Protein AF-A0A662VMQ1-F1 (afdb_monomer)

pLDDT: mean 86.55, std 19.02, range [28.36, 98.94]

Structure (mmCIF, N/CA/C/O backbone):
data_AF-A0A662VMQ1-F1
#
_entry.id   AF-A0A662VMQ1-F1
#
loop_
_atom_site.group_PDB
_atom_site.id
_atom_site.type_symbol
_atom_site.label_atom_id
_atom_site.label_alt_id
_atom_site.label_comp_id
_atom_site.label_asym_id
_atom_site.label_entity_id
_atom_site.label_seq_id
_atom_site.pdbx_PDB_ins_code
_atom_site.Cartn_x
_atom_site.Cartn_y
_atom_site.Cartn_z
_atom_site.occupancy
_atom_site.B_iso_or_equiv
_atom_site.auth_seq_id
_atom_site.auth_comp_id
_atom_site.auth_asym_id
_atom_site.auth_atom_id
_atom_site.pdbx_PDB_model_num
ATOM 1 N N . MET A 1 1 ? -29.603 32.034 -63.350 1.00 40.47 1 MET A N 1
ATOM 2 C CA . MET A 1 1 ? -28.578 31.864 -62.297 1.00 40.47 1 MET A CA 1
ATOM 3 C C . MET A 1 1 ? -28.791 30.526 -61.612 1.00 40.47 1 MET A C 1
ATOM 5 O O . MET A 1 1 ? -29.759 30.387 -60.878 1.00 40.47 1 MET A O 1
ATOM 9 N N . ARG A 1 2 ? -27.947 29.528 -61.877 1.00 37.56 2 ARG A N 1
ATOM 10 C CA . ARG A 1 2 ? -27.866 28.309 -61.060 1.00 37.56 2 ARG A CA 1
ATOM 11 C C . ARG A 1 2 ? -26.386 28.054 -60.804 1.00 37.56 2 ARG A C 1
ATOM 13 O O . ARG A 1 2 ? -25.657 27.706 -61.725 1.00 37.56 2 ARG A O 1
ATOM 20 N N . ALA A 1 3 ? -25.959 28.378 -59.589 1.00 41.41 3 ALA A N 1
ATOM 21 C CA . ALA A 1 3 ? -24.608 28.166 -59.098 1.00 41.41 3 ALA A CA 1
ATOM 22 C C . ALA A 1 3 ? -24.417 26.670 -58.814 1.00 41.41 3 ALA A C 1
ATOM 24 O O . ALA A 1 3 ? -25.226 26.077 -58.102 1.00 41.41 3 ALA A O 1
ATOM 25 N N . PHE A 1 4 ? -23.377 26.067 -59.386 1.00 43.88 4 PHE A N 1
ATOM 26 C CA . PHE A 1 4 ? -22.908 24.741 -58.994 1.00 43.88 4 PHE A CA 1
ATOM 27 C C . PHE A 1 4 ? -21.898 24.914 -57.859 1.00 43.88 4 PHE A C 1
ATOM 29 O O . PHE A 1 4 ? -20.848 25.528 -58.036 1.00 43.88 4 PHE A O 1
ATOM 36 N N . LEU A 1 5 ? -22.262 24.407 -56.684 1.00 45.88 5 LEU A N 1
ATOM 37 C CA . LEU A 1 5 ? -21.427 24.353 -55.493 1.00 45.88 5 LEU A CA 1
ATOM 38 C C . LEU A 1 5 ? -20.510 23.123 -55.623 1.00 45.88 5 LEU A C 1
ATOM 40 O O . LEU A 1 5 ? -20.992 21.993 -55.596 1.00 45.88 5 LEU A O 1
ATOM 44 N N . PHE A 1 6 ? -19.204 23.329 -55.800 1.00 49.25 6 PHE A N 1
ATOM 45 C CA . PHE A 1 6 ? -18.213 22.258 -55.671 1.00 49.25 6 PHE A CA 1
ATOM 46 C C . PHE A 1 6 ? -17.982 21.996 -54.179 1.00 49.25 6 PHE A C 1
ATOM 48 O O . PHE A 1 6 ? -17.419 22.838 -53.483 1.00 49.25 6 PHE A O 1
ATOM 55 N N . SER A 1 7 ? -18.420 20.840 -53.683 1.00 48.66 7 SER A N 1
ATOM 56 C CA . SER A 1 7 ? -17.994 20.320 -52.382 1.00 48.66 7 SER A CA 1
ATOM 57 C C . SER A 1 7 ? -16.865 19.320 -52.623 1.00 48.66 7 SER A C 1
ATOM 59 O O . SER A 1 7 ? -17.073 18.260 -53.211 1.00 48.66 7 SER A O 1
ATOM 61 N N . LEU A 1 8 ? -15.650 19.706 -52.235 1.00 47.97 8 LEU A N 1
ATOM 62 C CA . LEU A 1 8 ? -14.469 18.850 -52.220 1.00 47.97 8 LEU A CA 1
ATOM 63 C C . LEU A 1 8 ? -14.529 17.995 -50.947 1.00 47.97 8 LEU A C 1
ATOM 65 O O . LEU A 1 8 ? -14.261 18.490 -49.855 1.00 47.97 8 LEU A O 1
ATOM 69 N N . ILE A 1 9 ? -14.906 16.725 -51.078 1.00 56.41 9 ILE A N 1
ATOM 70 C CA . ILE A 1 9 ? -14.806 15.749 -49.988 1.00 56.41 9 ILE A CA 1
ATOM 71 C C . ILE A 1 9 ? -13.344 15.292 -49.923 1.00 56.41 9 ILE A C 1
ATOM 73 O O . ILE A 1 9 ? -12.870 14.580 -50.806 1.00 56.41 9 ILE A O 1
ATOM 77 N N . VAL A 1 10 ? -12.622 15.729 -48.889 1.00 53.94 10 VAL A N 1
ATOM 78 C CA . VAL A 1 10 ? -11.290 15.214 -48.549 1.00 53.94 10 VAL A CA 1
ATOM 79 C C . VAL A 1 10 ? -11.484 13.883 -47.824 1.00 53.94 10 VAL A C 1
ATOM 81 O O . VAL A 1 10 ? -11.922 13.844 -46.677 1.00 53.94 10 VAL A O 1
ATOM 84 N N . LEU A 1 11 ? -11.201 12.784 -48.523 1.00 49.81 11 LEU A N 1
ATOM 85 C CA . LEU A 1 11 ? -11.193 11.436 -47.965 1.00 49.81 11 LEU A CA 1
ATOM 86 C C . LEU A 1 11 ? -9.889 11.242 -47.174 1.00 49.81 11 LEU A C 1
ATOM 88 O O . LEU A 1 11 ? -8.835 11.006 -47.762 1.00 49.81 11 LEU A O 1
ATOM 92 N N . VAL A 1 12 ? -9.949 11.370 -45.847 1.00 57.84 12 VAL A N 1
ATOM 93 C CA . VAL A 1 12 ? -8.833 11.016 -44.959 1.00 57.84 12 VAL A CA 1
ATOM 94 C C . VAL A 1 12 ? -8.786 9.491 -44.855 1.00 57.84 12 VAL A C 1
ATOM 96 O O . VAL A 1 12 ? -9.630 8.873 -44.209 1.00 57.84 12 VAL A O 1
ATOM 99 N N . LEU A 1 13 ? -7.826 8.876 -45.546 1.00 51.12 13 LEU A N 1
ATOM 100 C CA . LEU A 1 13 ? -7.503 7.457 -45.408 1.00 51.12 13 LEU A CA 1
ATOM 101 C C . LEU A 1 13 ? -6.873 7.232 -44.025 1.00 51.12 13 LEU A C 1
ATOM 103 O O . LEU A 1 13 ? -5.708 7.557 -43.817 1.00 51.12 13 LEU A O 1
ATOM 107 N N . LEU A 1 14 ? -7.644 6.685 -43.082 1.00 52.38 14 LEU A N 1
ATOM 108 C CA . LEU A 1 14 ? -7.126 6.134 -41.826 1.00 52.38 14 LEU A CA 1
ATOM 109 C C . LEU A 1 14 ? -6.382 4.833 -42.153 1.00 52.38 14 LEU A C 1
ATOM 111 O O . LEU A 1 14 ? -6.983 3.760 -42.208 1.00 52.38 14 LEU A O 1
ATOM 115 N N . LEU A 1 15 ? -5.085 4.935 -42.446 1.00 52.94 15 LEU A N 1
ATOM 116 C CA . LEU A 1 15 ? -4.218 3.760 -42.473 1.00 52.94 15 LEU A CA 1
ATOM 117 C C . LEU A 1 15 ? -4.120 3.203 -41.041 1.00 52.94 15 LEU A C 1
ATOM 119 O O . LEU A 1 15 ? -4.015 3.998 -40.104 1.00 52.94 15 LEU A O 1
ATOM 123 N N . PRO A 1 16 ? -4.174 1.875 -40.844 1.00 56.50 16 PRO A N 1
ATOM 124 C CA . PRO A 1 16 ? -3.944 1.294 -39.529 1.00 56.50 16 PRO A CA 1
ATOM 125 C C . PRO A 1 16 ? -2.535 1.672 -39.066 1.00 56.50 16 PRO A C 1
ATOM 127 O O . PRO A 1 16 ? -1.567 1.451 -39.793 1.00 56.50 16 PRO A O 1
ATOM 130 N N . VAL A 1 17 ? -2.431 2.264 -37.875 1.00 58.91 17 VAL A N 1
ATOM 131 C CA . VAL A 1 17 ? -1.143 2.485 -37.210 1.00 58.91 17 VAL A CA 1
ATOM 132 C C . VAL A 1 17 ? -0.581 1.103 -36.894 1.00 58.91 17 VAL A C 1
ATOM 134 O O . VAL A 1 17 ? -1.114 0.386 -36.049 1.00 58.91 17 VAL A O 1
ATOM 137 N N . THR A 1 18 ? 0.428 0.676 -37.647 1.00 65.00 18 THR A N 1
ATOM 138 C CA . THR A 1 18 ? 1.168 -0.549 -37.351 1.00 65.00 18 THR A CA 1
ATOM 139 C C . THR A 1 18 ? 2.270 -0.187 -36.370 1.00 65.00 18 THR A C 1
ATOM 141 O O . THR A 1 18 ? 3.237 0.454 -36.776 1.00 65.00 18 THR A O 1
ATOM 144 N N . HIS A 1 19 ? 2.114 -0.570 -35.106 1.00 78.69 19 HIS A N 1
ATOM 145 C CA . HIS A 1 19 ? 3.194 -0.475 -34.126 1.00 78.69 19 HIS A CA 1
ATOM 146 C C . HIS A 1 19 ? 4.304 -1.451 -34.519 1.00 78.69 19 HIS A C 1
ATOM 148 O O . HIS A 1 19 ? 4.033 -2.622 -34.806 1.00 78.69 19 HIS A O 1
ATOM 154 N N . ALA A 1 20 ? 5.530 -0.949 -34.603 1.00 85.62 20 ALA A N 1
ATOM 155 C CA . ALA A 1 20 ? 6.698 -1.742 -34.936 1.00 85.62 20 ALA A CA 1
ATOM 156 C C . ALA A 1 20 ? 7.252 -2.437 -33.688 1.00 85.62 20 ALA A C 1
ATOM 158 O O . ALA A 1 20 ? 7.169 -1.916 -32.576 1.00 85.62 20 ALA A O 1
ATOM 159 N N . GLU A 1 21 ? 7.835 -3.614 -33.894 1.00 94.38 21 GLU A N 1
ATOM 160 C CA . GLU A 1 21 ? 8.639 -4.306 -32.891 1.00 94.38 21 GLU A CA 1
ATOM 161 C C . GLU A 1 21 ? 10.121 -4.059 -33.198 1.00 94.38 21 GLU A C 1
ATOM 163 O O . GLU A 1 21 ? 10.553 -4.229 -34.341 1.00 94.38 21 GLU A O 1
ATOM 168 N N . VAL A 1 22 ? 10.881 -3.636 -32.189 1.00 95.31 22 VAL A N 1
ATOM 169 C CA . VAL A 1 22 ? 12.315 -3.334 -32.260 1.00 95.31 22 VAL A CA 1
ATOM 170 C C . VAL A 1 22 ? 13.058 -4.230 -31.276 1.00 95.31 22 VAL A C 1
ATOM 172 O O . VAL A 1 22 ? 12.747 -4.243 -30.087 1.00 95.31 22 VAL A O 1
ATOM 175 N N . THR A 1 23 ? 14.063 -4.968 -31.747 1.00 97.00 23 THR A N 1
ATOM 176 C CA . THR A 1 23 ? 14.818 -5.910 -30.906 1.00 97.00 23 THR A CA 1
ATOM 177 C C . THR A 1 23 ? 16.137 -5.321 -30.408 1.00 97.00 23 THR A C 1
ATOM 179 O O . THR A 1 23 ? 16.865 -4.663 -31.159 1.00 97.00 23 THR A O 1
ATOM 182 N N . VAL A 1 24 ? 16.491 -5.601 -29.148 1.00 96.62 24 VAL A N 1
ATOM 183 C CA . VAL A 1 24 ? 17.749 -5.152 -28.527 1.00 96.62 24 VAL A CA 1
ATOM 184 C C . VAL A 1 24 ? 18.460 -6.311 -27.831 1.00 96.62 24 VAL A C 1
ATOM 186 O O . VAL A 1 24 ? 17.925 -6.901 -26.895 1.00 96.62 24 VAL A O 1
ATOM 189 N N . CYS A 1 25 ? 19.683 -6.633 -28.263 1.00 94.00 25 CYS A N 1
ATOM 190 C CA . CYS A 1 25 ? 20.526 -7.658 -27.637 1.00 94.00 25 CYS A CA 1
ATOM 191 C C . CYS A 1 25 ? 21.989 -7.576 -28.106 1.00 94.00 25 CYS A C 1
ATOM 193 O O . CYS A 1 25 ? 22.322 -6.864 -29.052 1.00 94.00 25 CYS A O 1
ATOM 195 N N . GLU A 1 26 ? 22.885 -8.359 -27.487 1.00 83.06 26 GLU A N 1
ATOM 196 C CA . GLU A 1 26 ? 24.324 -8.338 -27.807 1.00 83.06 26 GLU A CA 1
ATOM 197 C C . GLU A 1 26 ? 24.656 -8.714 -29.264 1.00 83.06 26 GLU A C 1
ATOM 199 O O . GLU A 1 26 ? 25.663 -8.254 -29.811 1.00 83.06 26 GLU A O 1
ATOM 204 N N . LYS A 1 27 ? 23.877 -9.606 -29.896 1.00 83.88 27 LYS A N 1
ATOM 205 C CA . LYS A 1 27 ? 24.153 -10.113 -31.252 1.00 83.88 27 LYS A CA 1
ATOM 206 C C . LYS A 1 27 ? 22.871 -10.440 -32.009 1.00 83.88 27 LYS A C 1
ATOM 208 O O . LYS A 1 27 ? 22.083 -11.248 -31.540 1.00 83.88 27 LYS A O 1
ATOM 213 N N . ARG A 1 28 ? 22.793 -9.978 -33.265 1.00 84.56 28 ARG A N 1
ATOM 214 C CA . ARG A 1 28 ? 21.704 -10.265 -34.227 1.00 84.56 28 ARG A CA 1
ATOM 215 C C . ARG A 1 28 ? 20.343 -9.643 -33.869 1.00 84.56 28 ARG A C 1
ATOM 217 O O . ARG A 1 28 ? 19.333 -10.145 -34.347 1.00 84.56 28 ARG A O 1
ATOM 224 N N . CYS A 1 29 ? 20.348 -8.564 -33.094 1.00 91.69 29 CYS A N 1
ATOM 225 C CA . CYS A 1 29 ? 19.198 -7.685 -32.896 1.00 91.69 29 CYS A CA 1
ATOM 226 C C . CYS A 1 29 ? 19.363 -6.383 -33.691 1.00 91.69 29 CYS A C 1
ATOM 228 O O . CYS A 1 29 ? 20.457 -6.105 -34.195 1.00 91.69 29 CYS A O 1
ATOM 230 N N . ASP A 1 30 ? 18.286 -5.607 -33.799 1.00 93.69 30 ASP A N 1
ATOM 231 C CA . ASP A 1 30 ? 18.271 -4.324 -34.512 1.00 93.69 30 ASP A CA 1
ATOM 232 C C . ASP A 1 30 ? 19.201 -3.302 -33.847 1.00 93.69 30 ASP A C 1
ATOM 234 O O . ASP A 1 30 ? 19.909 -2.560 -34.532 1.00 93.69 30 ASP A O 1
ATOM 238 N N . PHE A 1 31 ? 19.251 -3.320 -32.511 1.00 97.00 31 PHE A N 1
ATOM 239 C CA . PHE A 1 31 ? 20.090 -2.441 -31.702 1.00 97.00 31 PHE A CA 1
ATOM 240 C C . PHE A 1 31 ? 20.912 -3.219 -30.667 1.00 97.00 31 PHE A C 1
ATOM 242 O O . PHE A 1 31 ? 20.540 -4.304 -30.216 1.00 97.00 31 PHE A O 1
ATOM 249 N N . SER A 1 32 ? 22.039 -2.629 -30.264 1.00 96.25 32 SER A N 1
ATOM 250 C CA . SER A 1 32 ? 22.877 -3.096 -29.149 1.00 96.25 32 SER A CA 1
ATOM 251 C C . SER A 1 32 ? 22.780 -2.210 -27.900 1.00 96.25 32 SER A C 1
ATOM 253 O O . SER A 1 32 ? 23.442 -2.500 -26.910 1.00 96.25 32 SER A O 1
ATOM 255 N N . SER A 1 33 ? 22.007 -1.122 -27.971 1.00 97.44 33 SER A N 1
ATOM 256 C CA . SER A 1 33 ? 21.742 -0.142 -26.910 1.00 97.44 33 SER A CA 1
ATOM 257 C C . SER A 1 33 ? 20.230 -0.002 -26.778 1.00 97.44 33 SER A C 1
ATOM 259 O O . SER A 1 33 ? 19.540 0.114 -27.798 1.00 97.44 33 SER A O 1
ATOM 261 N N . ILE A 1 34 ? 19.703 -0.042 -25.552 1.00 98.31 34 ILE A N 1
ATOM 262 C CA . ILE A 1 34 ? 18.257 0.120 -25.343 1.00 98.31 34 ILE A CA 1
ATOM 263 C C . ILE A 1 34 ? 17.879 1.577 -25.596 1.00 98.31 34 ILE A C 1
ATOM 265 O O . ILE A 1 34 ? 16.858 1.835 -26.232 1.00 98.31 34 ILE A O 1
ATOM 269 N N . GLN A 1 35 ? 18.712 2.530 -25.167 1.00 98.38 35 GLN A N 1
ATOM 270 C CA . GLN A 1 35 ? 18.439 3.942 -25.427 1.00 98.38 35 GLN A CA 1
ATOM 271 C C . GLN A 1 35 ? 18.395 4.258 -26.927 1.00 98.38 35 GLN A C 1
ATOM 273 O O . GLN A 1 35 ? 17.514 4.996 -27.353 1.00 98.38 35 GLN A O 1
ATOM 278 N N . ASP A 1 36 ? 19.270 3.666 -27.744 1.00 98.19 36 ASP A N 1
ATOM 279 C CA . ASP A 1 36 ? 19.263 3.910 -29.195 1.00 98.19 36 ASP A CA 1
ATOM 280 C C . ASP A 1 36 ? 17.968 3.382 -29.840 1.00 98.19 36 ASP A C 1
ATOM 282 O O . ASP A 1 36 ? 17.407 4.018 -30.735 1.00 98.19 36 ASP A O 1
ATOM 286 N N . ALA A 1 37 ? 17.465 2.238 -29.360 1.00 98.19 37 ALA A N 1
ATOM 287 C CA . ALA A 1 37 ? 16.182 1.688 -29.789 1.00 98.19 37 ALA A CA 1
ATOM 288 C C . ALA A 1 37 ? 15.007 2.577 -29.354 1.00 98.19 37 ALA A C 1
ATOM 290 O O . ALA A 1 37 ? 14.100 2.823 -30.149 1.00 98.19 37 ALA A O 1
ATOM 291 N N . ILE A 1 38 ? 15.047 3.106 -28.123 1.00 98.38 38 ILE A N 1
ATOM 292 C CA . ILE A 1 38 ? 14.075 4.092 -27.633 1.00 98.38 38 ILE A CA 1
ATOM 293 C C . ILE A 1 38 ? 14.105 5.326 -28.529 1.00 98.38 38 ILE A C 1
ATOM 295 O O . ILE A 1 38 ? 13.058 5.754 -29.000 1.00 98.38 38 ILE A O 1
ATOM 299 N N . ASP A 1 39 ? 15.276 5.881 -28.825 1.00 98.19 39 ASP A N 1
ATOM 300 C CA . ASP A 1 39 ? 15.414 7.083 -29.645 1.00 98.19 39 ASP A CA 1
ATOM 301 C C . ASP A 1 39 ? 14.866 6.868 -31.066 1.00 98.19 39 ASP A C 1
ATOM 303 O O . ASP A 1 39 ? 14.203 7.759 -31.604 1.00 98.19 39 ASP A O 1
ATOM 307 N N . PHE A 1 40 ? 15.045 5.669 -31.629 1.00 97.25 40 PHE A N 1
ATOM 308 C CA . PHE A 1 40 ? 14.530 5.278 -32.944 1.00 97.25 40 PHE A CA 1
ATOM 309 C C . PHE A 1 40 ? 13.011 5.040 -32.993 1.00 97.25 40 PHE A C 1
ATOM 311 O O . PHE A 1 40 ? 12.379 5.391 -33.990 1.00 97.25 40 PHE A O 1
ATOM 318 N N . ALA A 1 41 ? 12.429 4.447 -31.948 1.00 97.12 41 ALA A N 1
ATOM 319 C CA . ALA A 1 41 ? 11.031 4.015 -31.914 1.00 97.12 41 ALA A CA 1
ATOM 320 C C . ALA A 1 41 ? 10.023 5.158 -32.154 1.00 97.12 41 ALA A C 1
ATOM 322 O O . ALA A 1 41 ? 10.253 6.308 -31.777 1.00 97.12 41 ALA A O 1
ATOM 323 N N . ASN A 1 42 ? 8.873 4.858 -32.749 1.00 96.31 42 ASN A N 1
ATOM 324 C CA . ASN A 1 42 ? 7.739 5.780 -32.829 1.00 96.31 42 ASN A CA 1
ATOM 325 C C . ASN A 1 42 ? 6.792 5.592 -31.634 1.00 96.31 42 ASN A C 1
ATOM 327 O O . ASN A 1 42 ? 6.900 4.632 -30.875 1.00 96.31 42 ASN A O 1
ATOM 331 N N . GLU A 1 43 ? 5.848 6.521 -31.477 1.00 96.06 43 GLU A N 1
ATOM 332 C CA . GLU A 1 43 ? 4.778 6.418 -30.479 1.00 96.06 43 GLU A CA 1
ATOM 333 C C . GLU A 1 43 ? 4.006 5.092 -30.634 1.00 96.06 43 GLU A C 1
ATOM 335 O O . GLU A 1 43 ? 3.491 4.781 -31.710 1.00 96.06 43 GLU A O 1
ATOM 340 N N . GLY A 1 44 ? 3.911 4.336 -29.543 1.00 95.62 44 GLY A N 1
ATOM 341 C CA . GLY A 1 44 ? 3.252 3.038 -29.428 1.00 95.62 44 GLY A CA 1
ATOM 342 C C . GLY A 1 44 ? 4.086 1.834 -29.879 1.00 95.62 44 GLY A C 1
ATOM 343 O O . GLY A 1 44 ? 3.602 0.707 -29.777 1.00 95.62 44 GLY A O 1
ATOM 344 N N . ASP A 1 45 ? 5.313 2.030 -30.370 1.00 97.81 45 ASP A N 1
ATOM 345 C CA . ASP A 1 45 ? 6.183 0.916 -30.762 1.00 97.81 45 ASP A CA 1
ATOM 346 C C . ASP A 1 45 ? 6.608 0.073 -29.545 1.00 97.81 45 ASP A C 1
ATOM 348 O O . ASP A 1 45 ? 6.676 0.544 -28.404 1.00 97.81 45 ASP A O 1
ATOM 352 N N . THR A 1 46 ? 6.900 -1.202 -29.803 1.00 98.44 46 THR A N 1
ATOM 353 C CA . THR A 1 46 ? 7.366 -2.166 -28.800 1.00 98.44 46 THR A CA 1
ATOM 354 C C . THR A 1 46 ? 8.861 -2.408 -28.950 1.00 98.44 46 THR A C 1
ATOM 356 O O . THR A 1 46 ? 9.347 -2.705 -30.037 1.00 98.44 46 THR A O 1
ATOM 359 N N . ILE A 1 47 ? 9.593 -2.326 -27.847 1.00 98.56 47 ILE A N 1
ATOM 360 C CA . ILE A 1 47 ? 11.022 -2.596 -27.745 1.00 98.56 47 ILE A CA 1
ATOM 361 C C . ILE A 1 47 ? 11.193 -3.857 -26.904 1.00 98.56 47 ILE A C 1
ATOM 363 O O . ILE A 1 47 ? 10.824 -3.874 -25.731 1.00 98.56 47 ILE A O 1
ATOM 367 N N . VAL A 1 48 ? 11.764 -4.905 -27.496 1.00 98.25 48 VAL A N 1
ATOM 368 C CA . VAL A 1 48 ? 12.034 -6.186 -26.831 1.00 98.25 48 VAL A CA 1
ATOM 369 C C . VAL A 1 48 ? 13.528 -6.285 -26.538 1.00 98.25 48 VAL A C 1
ATOM 371 O O . VAL A 1 48 ? 14.338 -6.439 -27.455 1.00 98.25 48 VAL A O 1
ATOM 374 N N . ALA A 1 49 ? 13.901 -6.179 -25.263 1.00 98.12 49 ALA A N 1
ATOM 375 C CA . ALA A 1 49 ? 15.286 -6.151 -24.813 1.00 98.12 49 ALA A CA 1
ATOM 376 C C . ALA A 1 49 ? 15.682 -7.428 -24.051 1.00 98.12 49 ALA A C 1
ATOM 378 O O . ALA A 1 49 ? 15.026 -7.842 -23.093 1.00 98.12 49 ALA A O 1
ATOM 379 N N . GLU A 1 50 ? 16.818 -8.019 -24.428 1.00 97.62 50 GLU A N 1
ATOM 380 C CA . GLU A 1 50 ? 17.410 -9.177 -23.753 1.00 97.62 50 GLU A CA 1
ATOM 381 C C . GLU A 1 50 ? 18.917 -8.997 -23.537 1.00 97.62 50 GLU A C 1
ATOM 383 O O . GLU A 1 50 ? 19.649 -8.555 -24.424 1.00 97.62 50 GLU A O 1
ATOM 388 N N . GLY A 1 51 ? 19.403 -9.397 -22.359 1.00 97.12 51 GLY A N 1
ATOM 389 C CA . GLY A 1 51 ? 20.825 -9.349 -22.008 1.00 97.12 51 GLY A CA 1
ATOM 390 C C . GLY A 1 51 ? 21.143 -8.360 -20.890 1.00 97.12 51 GLY A C 1
ATOM 391 O O . GLY A 1 51 ? 20.290 -8.046 -20.063 1.00 97.12 51 GLY A O 1
ATOM 392 N N . PHE A 1 52 ? 22.393 -7.906 -20.831 1.00 97.44 52 PHE A N 1
ATOM 393 C CA . PHE A 1 52 ? 22.900 -7.041 -19.765 1.00 97.44 52 PHE A CA 1
ATOM 394 C C . PHE A 1 52 ? 23.320 -5.688 -20.336 1.00 97.44 52 PHE A C 1
ATOM 396 O O . PHE A 1 52 ? 24.131 -5.634 -21.259 1.00 97.44 52 PHE A O 1
ATOM 403 N N . PHE A 1 53 ? 22.813 -4.604 -19.754 1.00 97.56 53 PHE A N 1
ATOM 404 C CA . PHE A 1 53 ? 23.013 -3.246 -20.254 1.00 97.56 53 PHE A CA 1
ATOM 405 C C . PHE A 1 53 ? 23.507 -2.328 -19.139 1.00 97.56 53 PHE A C 1
ATOM 407 O O . PHE A 1 53 ? 22.979 -2.334 -18.028 1.00 97.56 53 PHE A O 1
ATOM 414 N N . PHE A 1 54 ? 24.527 -1.527 -19.438 1.00 96.94 54 PHE A N 1
ATOM 415 C CA . PHE A 1 54 ? 25.096 -0.530 -18.527 1.00 96.94 54 PHE A CA 1
ATOM 416 C C . PHE A 1 54 ? 24.659 0.857 -18.985 1.00 96.94 54 PHE A C 1
ATOM 418 O O . PHE A 1 54 ? 25.443 1.625 -19.540 1.00 96.94 54 PHE A O 1
ATOM 425 N N . GLU A 1 55 ? 23.372 1.135 -18.814 1.00 96.81 55 GLU A N 1
ATOM 426 C CA . GLU A 1 55 ? 22.708 2.317 -19.351 1.00 96.81 55 GLU A CA 1
ATOM 427 C C . GLU A 1 55 ? 21.810 2.962 -18.290 1.00 96.81 55 GLU A C 1
ATOM 429 O O . GLU A 1 55 ? 21.410 2.340 -17.304 1.00 96.81 55 GLU A O 1
ATOM 434 N N . ASN A 1 56 ? 21.488 4.231 -18.513 1.00 97.69 56 ASN A N 1
ATOM 435 C CA . ASN A 1 56 ? 20.413 4.937 -17.834 1.00 97.69 56 ASN A CA 1
ATOM 436 C C . ASN A 1 56 ? 19.437 5.362 -18.932 1.00 97.69 56 ASN A C 1
ATOM 438 O O . ASN A 1 56 ? 19.836 6.104 -19.831 1.00 97.69 56 ASN A O 1
ATOM 442 N N . LEU A 1 57 ? 18.204 4.872 -18.873 1.00 98.44 57 LEU A N 1
ATOM 443 C CA . LEU A 1 57 ? 17.211 5.054 -19.924 1.00 98.44 57 LEU A CA 1
ATOM 444 C C . LEU A 1 57 ? 16.372 6.302 -19.667 1.00 98.44 57 LEU A C 1
ATOM 446 O O . LEU A 1 57 ? 15.998 6.589 -18.532 1.00 98.44 57 LEU A O 1
ATOM 450 N N . ASN A 1 58 ? 16.051 7.024 -20.731 1.00 98.56 58 ASN A N 1
ATOM 451 C CA . ASN A 1 58 ? 15.163 8.174 -20.718 1.00 98.56 58 ASN A CA 1
ATOM 452 C C . ASN A 1 58 ? 14.055 7.971 -21.755 1.00 98.56 58 ASN A C 1
ATOM 454 O O . ASN A 1 58 ? 14.314 7.982 -22.960 1.00 98.56 58 ASN A O 1
ATOM 458 N N . ILE A 1 59 ? 12.827 7.793 -21.274 1.00 98.69 59 ILE A N 1
ATOM 459 C CA . ILE A 1 59 ? 11.637 7.544 -22.084 1.00 98.69 59 ILE A CA 1
ATOM 460 C C . ILE A 1 59 ? 10.751 8.790 -22.043 1.00 98.69 59 ILE A C 1
ATOM 462 O O . ILE A 1 59 ? 10.174 9.147 -21.013 1.00 98.69 59 ILE A O 1
ATOM 466 N N . THR A 1 60 ? 10.650 9.456 -23.191 1.00 98.50 60 THR A N 1
ATOM 467 C CA . THR A 1 60 ? 9.914 10.719 -23.372 1.00 98.50 60 THR A CA 1
ATOM 468 C C . THR A 1 60 ? 8.797 10.609 -24.415 1.00 98.50 60 THR A C 1
ATOM 470 O O . THR A 1 60 ? 8.336 11.627 -24.924 1.00 98.50 60 THR A O 1
ATOM 473 N N . LYS A 1 61 ? 8.400 9.386 -24.776 1.00 97.44 61 LYS A N 1
ATOM 474 C CA . LYS A 1 61 ? 7.315 9.067 -25.717 1.00 97.44 61 LYS A CA 1
ATOM 475 C C . LYS A 1 61 ? 6.652 7.755 -25.305 1.00 97.44 61 LYS A C 1
ATOM 477 O O . LYS A 1 61 ? 7.301 6.941 -24.647 1.00 97.44 61 LYS A O 1
ATOM 482 N N . HIS A 1 62 ? 5.388 7.560 -25.667 1.00 97.88 62 HIS A N 1
ATOM 483 C CA . HIS A 1 62 ? 4.654 6.334 -25.372 1.00 97.88 62 HIS A CA 1
ATOM 484 C C . HIS A 1 62 ? 5.303 5.179 -26.135 1.00 97.88 62 HIS A C 1
ATOM 486 O O . HIS A 1 62 ? 5.327 5.176 -27.360 1.00 97.88 62 HIS A O 1
ATOM 492 N N . ILE A 1 63 ? 5.846 4.207 -25.407 1.00 98.44 63 ILE A N 1
ATOM 493 C CA . ILE A 1 63 ? 6.417 2.966 -25.942 1.00 98.44 63 ILE A CA 1
ATOM 494 C C . ILE A 1 63 ? 6.129 1.822 -24.974 1.00 98.44 63 ILE A C 1
ATOM 496 O O . ILE A 1 63 ? 5.825 2.048 -23.799 1.00 98.44 63 ILE A O 1
ATOM 500 N N . ILE A 1 64 ? 6.273 0.598 -25.470 1.00 98.69 64 ILE A N 1
ATOM 501 C CA . ILE A 1 64 ? 6.236 -0.622 -24.664 1.00 98.69 64 ILE A CA 1
ATOM 502 C C . ILE A 1 64 ? 7.661 -1.168 -24.595 1.00 98.69 64 ILE A C 1
ATOM 504 O O . ILE A 1 64 ? 8.189 -1.634 -25.597 1.00 98.69 64 ILE A O 1
ATOM 508 N N . LEU A 1 65 ? 8.301 -1.115 -23.431 1.00 98.69 65 LEU A N 1
ATOM 509 C CA . LEU A 1 65 ? 9.600 -1.731 -23.169 1.00 98.69 65 LEU A CA 1
ATOM 510 C C . LEU A 1 65 ? 9.385 -3.064 -22.453 1.00 98.69 65 LEU A C 1
ATOM 512 O O . LEU A 1 65 ? 8.936 -3.100 -21.309 1.00 98.69 65 LEU A O 1
ATOM 516 N N . THR A 1 66 ? 9.725 -4.164 -23.113 1.00 98.56 66 THR A N 1
ATOM 517 C CA . THR A 1 66 ? 9.537 -5.515 -22.581 1.00 98.56 66 THR A CA 1
ATOM 518 C C . THR A 1 66 ? 10.765 -6.398 -22.800 1.00 98.56 66 THR A C 1
ATOM 520 O O . THR A 1 66 ? 11.706 -6.018 -23.495 1.00 98.56 66 THR A O 1
ATOM 523 N N . GLY A 1 67 ? 10.764 -7.588 -22.206 1.00 95.56 67 GLY A N 1
ATOM 524 C CA . GLY A 1 67 ? 11.800 -8.602 -22.365 1.00 95.56 67 GLY A CA 1
ATOM 525 C C . GLY A 1 67 ? 12.351 -9.072 -21.024 1.00 95.56 67 GLY A C 1
ATOM 526 O O . GLY A 1 67 ? 11.656 -9.050 -20.015 1.00 95.56 67 GLY A O 1
ATOM 527 N N . ASN A 1 68 ? 13.602 -9.530 -21.025 1.00 96.06 68 ASN A N 1
ATOM 528 C CA . ASN A 1 68 ? 14.304 -10.031 -19.838 1.00 96.06 68 ASN A CA 1
ATOM 529 C C . ASN A 1 68 ? 15.706 -9.410 -19.742 1.00 96.06 68 ASN A C 1
ATOM 531 O O . ASN A 1 68 ? 16.714 -10.080 -19.496 1.00 96.06 68 ASN A O 1
ATOM 535 N N . ALA A 1 69 ?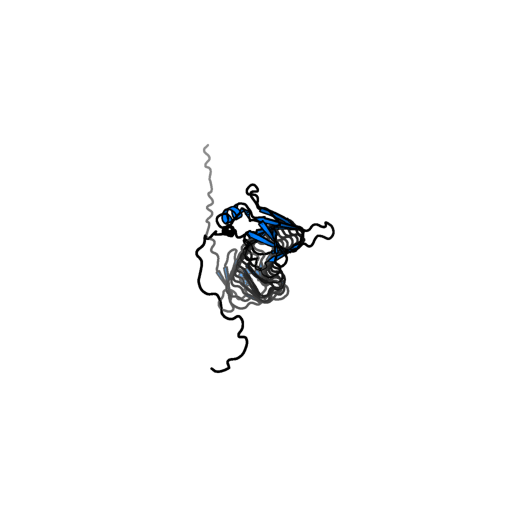 15.790 -8.115 -20.037 1.00 97.94 69 ALA A N 1
ATOM 536 C CA . ALA A 1 69 ? 17.024 -7.363 -19.921 1.00 97.94 69 ALA A CA 1
ATOM 537 C C . ALA A 1 69 ? 17.304 -6.981 -18.461 1.00 97.94 69 ALA A C 1
ATOM 539 O O . ALA A 1 69 ? 16.412 -6.617 -17.694 1.00 97.94 69 ALA A O 1
ATOM 540 N N . THR A 1 70 ? 18.581 -7.036 -18.088 1.00 98.50 70 THR A N 1
ATOM 541 C CA . THR A 1 70 ? 19.091 -6.513 -16.822 1.00 98.50 70 THR A CA 1
ATOM 542 C C . THR A 1 70 ? 19.829 -5.204 -17.061 1.00 98.50 70 THR A C 1
ATOM 544 O O . THR A 1 70 ? 20.833 -5.171 -17.771 1.00 98.50 70 THR A O 1
ATOM 547 N N . LEU A 1 71 ? 19.356 -4.141 -16.423 1.00 98.06 71 LEU A N 1
ATOM 548 C CA . LEU A 1 71 ? 19.935 -2.811 -16.447 1.00 98.06 71 LEU A CA 1
ATOM 549 C C . LEU A 1 71 ? 20.796 -2.564 -15.201 1.00 98.06 71 LEU A C 1
ATOM 551 O O . LEU A 1 71 ? 20.363 -2.791 -14.067 1.00 98.06 71 LEU A O 1
ATOM 555 N N . TYR A 1 72 ? 21.998 -2.044 -15.425 1.00 97.62 72 TYR A N 1
ATOM 556 C CA . TYR A 1 72 ? 22.934 -1.577 -14.408 1.00 97.62 72 TYR A CA 1
ATOM 557 C C . TYR A 1 72 ? 23.117 -0.059 -14.534 1.00 97.62 72 TYR A C 1
ATOM 559 O O . TYR A 1 72 ? 24.039 0.389 -15.227 1.00 97.62 72 TYR A O 1
ATOM 567 N N . PRO A 1 73 ? 22.253 0.747 -13.889 1.00 95.94 73 PRO A N 1
ATOM 568 C CA . PRO A 1 73 ? 22.397 2.195 -13.881 1.00 95.94 73 PRO A CA 1
ATOM 569 C C . PRO A 1 73 ? 23.730 2.656 -13.307 1.00 95.94 73 PRO A C 1
ATOM 571 O O . PRO A 1 73 ? 24.281 2.068 -12.373 1.00 95.94 73 PRO A O 1
ATOM 574 N N . SER A 1 74 ? 24.204 3.785 -13.825 1.00 90.38 74 SER A N 1
ATOM 575 C CA . SER A 1 74 ? 25.418 4.442 -13.352 1.00 90.38 74 SER A CA 1
ATOM 576 C C . SER A 1 74 ? 25.137 5.841 -12.794 1.00 90.38 74 SER A C 1
ATOM 578 O O . SER A 1 74 ? 24.179 6.518 -13.173 1.00 90.38 74 SER A O 1
ATOM 580 N N . GLY A 1 75 ? 26.001 6.293 -11.882 1.00 88.19 75 GLY A N 1
ATOM 581 C CA . GLY A 1 75 ? 25.932 7.638 -11.313 1.00 88.19 75 GLY A CA 1
ATOM 582 C C . GLY A 1 75 ? 24.696 7.880 -10.443 1.00 88.19 75 GLY A C 1
ATOM 583 O O . GLY A 1 75 ? 24.235 6.995 -9.728 1.00 88.19 75 GLY A O 1
ATOM 584 N N . SER A 1 76 ? 24.197 9.117 -10.469 1.00 86.75 76 SER A N 1
ATOM 585 C CA . SER A 1 76 ? 23.085 9.585 -9.631 1.00 86.75 76 SER A CA 1
ATOM 586 C C . SER A 1 76 ? 21.726 9.587 -10.339 1.00 86.75 76 SER A C 1
ATOM 588 O O . SER A 1 76 ? 20.774 10.143 -9.803 1.00 86.75 76 SER A O 1
ATOM 590 N N . LYS A 1 77 ? 21.641 9.052 -11.561 1.00 89.44 77 LYS A N 1
ATOM 591 C CA . LYS A 1 77 ? 20.400 9.013 -12.348 1.00 89.44 77 LYS A CA 1
ATOM 592 C C . LYS A 1 77 ? 19.599 7.749 -12.033 1.00 89.44 77 LYS A C 1
ATOM 594 O O . LYS A 1 77 ? 20.175 6.753 -11.588 1.00 89.44 77 LYS A O 1
ATOM 599 N N . ALA A 1 78 ? 18.296 7.782 -12.302 1.00 96.62 78 ALA A N 1
ATOM 600 C CA . ALA A 1 78 ? 17.467 6.583 -12.269 1.00 96.62 78 ALA A CA 1
ATOM 601 C C . ALA A 1 78 ? 17.923 5.557 -13.326 1.00 96.62 78 ALA A C 1
ATOM 603 O O . ALA A 1 78 ? 18.583 5.915 -14.309 1.00 96.62 78 ALA A O 1
ATOM 604 N N . GLY A 1 79 ? 17.576 4.285 -13.124 1.00 98.00 79 GLY A N 1
ATOM 605 C CA . GLY A 1 79 ? 17.686 3.250 -14.154 1.00 98.00 79 GLY A CA 1
ATOM 606 C C . GLY A 1 79 ? 16.855 3.602 -15.371 1.00 98.00 79 GLY A C 1
ATOM 607 O O . GLY A 1 79 ? 17.392 3.688 -16.471 1.00 98.00 79 GLY A O 1
ATOM 608 N N . ILE A 1 80 ? 15.575 3.880 -15.157 1.00 98.69 80 ILE A N 1
ATOM 609 C CA . ILE A 1 80 ? 14.656 4.325 -16.200 1.00 98.69 80 ILE A CA 1
ATOM 610 C C . ILE A 1 80 ? 13.959 5.587 -15.704 1.00 98.69 80 ILE A C 1
ATOM 612 O O . ILE A 1 80 ? 13.270 5.546 -14.689 1.00 98.69 80 ILE A O 1
ATOM 616 N N . SER A 1 81 ? 14.139 6.698 -16.410 1.00 98.62 81 SER A N 1
ATOM 617 C CA . SER A 1 81 ? 13.375 7.929 -16.210 1.00 98.62 81 SER A CA 1
ATOM 618 C C . SER A 1 81 ? 12.273 8.008 -17.262 1.00 98.62 81 SER A C 1
ATOM 620 O O . SER A 1 81 ? 12.548 7.934 -18.460 1.00 98.62 81 SER A O 1
ATOM 622 N N . ILE A 1 82 ? 11.029 8.161 -16.818 1.00 98.88 82 ILE A N 1
ATOM 623 C CA . ILE A 1 82 ? 9.832 8.233 -17.655 1.00 98.88 82 ILE A CA 1
ATOM 624 C C . ILE A 1 82 ? 9.182 9.602 -17.463 1.00 98.88 82 ILE A C 1
ATOM 626 O O . ILE A 1 82 ? 8.905 10.022 -16.342 1.00 98.88 82 ILE A O 1
ATOM 630 N N . SER A 1 83 ? 8.943 10.294 -18.573 1.00 98.75 83 SER A N 1
ATOM 631 C CA . SER A 1 83 ? 8.255 11.598 -18.612 1.00 98.75 83 SER A CA 1
ATOM 632 C C . SER A 1 83 ? 7.213 11.667 -19.731 1.00 98.75 83 SER A C 1
ATOM 634 O O . SER A 1 83 ? 6.886 12.744 -20.229 1.00 98.75 83 SER A O 1
ATOM 636 N N . ALA A 1 84 ? 6.732 10.501 -20.160 1.00 98.62 84 ALA A N 1
ATOM 637 C CA . ALA A 1 84 ? 5.660 10.363 -21.126 1.00 98.62 84 ALA A CA 1
ATOM 638 C C . ALA A 1 84 ? 4.552 9.470 -20.586 1.00 98.62 84 ALA A C 1
ATOM 640 O O . ALA A 1 84 ? 4.797 8.520 -19.839 1.00 98.62 84 ALA A O 1
ATOM 641 N N . ASP A 1 85 ? 3.339 9.773 -21.028 1.00 98.81 85 ASP A N 1
ATOM 642 C CA . ASP A 1 85 ? 2.144 9.033 -20.663 1.00 98.81 85 ASP A CA 1
ATOM 643 C C . ASP A 1 85 ? 2.110 7.653 -21.321 1.00 98.81 85 ASP A C 1
ATOM 645 O O . ASP A 1 85 ? 2.682 7.425 -22.390 1.00 98.81 85 ASP A O 1
ATOM 649 N N . ASN A 1 86 ? 1.354 6.746 -20.707 1.00 98.50 86 ASN A N 1
ATOM 650 C CA . ASN A 1 86 ? 1.008 5.423 -21.232 1.00 98.50 86 ASN A CA 1
ATOM 651 C C . ASN A 1 86 ? 2.201 4.503 -21.540 1.00 98.50 86 ASN A C 1
ATOM 653 O O . ASN A 1 86 ? 2.023 3.486 -22.204 1.00 98.50 86 ASN A O 1
ATOM 657 N N . VAL A 1 87 ? 3.404 4.819 -21.057 1.00 98.88 87 VAL A N 1
ATOM 658 C CA . VAL A 1 87 ? 4.575 3.942 -21.187 1.00 98.88 87 VAL A CA 1
ATOM 659 C C . VAL A 1 87 ? 4.340 2.636 -20.432 1.00 98.88 87 VAL A C 1
ATOM 661 O O . VAL A 1 87 ? 3.873 2.641 -19.294 1.00 98.88 87 VAL A O 1
ATOM 664 N N . GLU A 1 88 ? 4.714 1.517 -21.042 1.00 98.88 88 GLU A N 1
ATOM 665 C CA . GLU A 1 88 ? 4.709 0.205 -20.400 1.00 98.88 88 GLU A CA 1
ATOM 666 C C . GLU A 1 88 ? 6.144 -0.294 -20.237 1.00 98.88 88 GLU A C 1
ATOM 668 O O . GLU A 1 88 ? 6.916 -0.300 -21.191 1.00 98.88 88 GLU A O 1
ATOM 673 N N . VAL A 1 89 ? 6.505 -0.713 -19.026 1.00 98.88 89 VAL A N 1
ATOM 674 C CA . VAL A 1 89 ? 7.761 -1.397 -18.718 1.00 98.88 89 VAL A CA 1
ATOM 675 C C . VAL A 1 89 ? 7.418 -2.750 -18.116 1.00 98.88 89 VAL A C 1
ATOM 677 O O . VAL A 1 89 ? 6.798 -2.814 -17.054 1.00 98.88 89 VAL A O 1
ATOM 680 N N . ASN A 1 90 ? 7.814 -3.829 -18.789 1.00 98.81 90 ASN A N 1
ATOM 681 C CA . ASN A 1 90 ? 7.454 -5.188 -18.403 1.00 98.81 90 ASN A CA 1
ATOM 682 C C . ASN A 1 90 ? 8.667 -6.134 -18.399 1.00 98.81 90 ASN A C 1
ATOM 684 O O . ASN A 1 90 ? 9.432 -6.162 -19.358 1.00 98.81 90 ASN A O 1
ATOM 688 N N . GLY A 1 91 ? 8.851 -6.925 -17.337 1.00 98.56 91 GLY A N 1
ATOM 689 C CA . GLY A 1 91 ? 9.851 -8.010 -17.314 1.00 98.56 91 GLY A CA 1
ATOM 690 C C . GLY A 1 91 ? 11.312 -7.574 -17.118 1.00 98.56 91 GLY A C 1
ATOM 691 O O . GLY A 1 91 ? 12.226 -8.400 -17.114 1.00 98.56 91 GLY A O 1
ATOM 692 N N . MET A 1 92 ? 11.559 -6.280 -16.918 1.00 98.44 92 MET A N 1
ATOM 693 C CA . MET A 1 92 ? 12.909 -5.731 -16.779 1.00 98.44 92 MET A CA 1
ATOM 694 C C . MET A 1 92 ? 13.504 -6.018 -15.396 1.00 98.44 92 MET A C 1
ATOM 696 O O . MET A 1 92 ? 12.809 -6.015 -14.383 1.00 98.44 92 MET A O 1
ATOM 700 N N . SER A 1 93 ? 14.822 -6.202 -15.322 1.00 98.75 93 SER A N 1
ATOM 701 C CA . SER A 1 93 ? 15.561 -6.244 -14.053 1.00 98.75 93 SER A CA 1
ATOM 702 C C . SER A 1 93 ? 16.428 -4.996 -13.901 1.00 98.75 93 SER A C 1
ATOM 704 O O . SER A 1 93 ? 17.247 -4.728 -14.769 1.00 98.75 93 SER A O 1
ATOM 706 N N . ILE A 1 94 ? 16.317 -4.251 -12.802 1.00 98.62 94 ILE A N 1
ATOM 707 C CA . ILE A 1 94 ? 17.111 -3.042 -12.542 1.00 98.62 94 ILE A CA 1
ATOM 708 C C . ILE A 1 94 ? 17.923 -3.237 -11.262 1.00 98.62 94 ILE A C 1
ATOM 710 O O . ILE A 1 94 ? 17.363 -3.398 -10.177 1.00 98.62 94 ILE A O 1
ATOM 714 N N . LYS A 1 95 ? 19.257 -3.230 -11.379 1.00 97.69 95 LYS A N 1
ATOM 715 C CA . LYS A 1 95 ? 20.167 -3.557 -10.270 1.00 97.69 95 LYS A CA 1
ATOM 716 C C . LYS A 1 95 ? 21.084 -2.391 -9.913 1.00 97.69 95 LYS A C 1
ATOM 718 O O . LYS A 1 95 ? 21.943 -2.008 -10.705 1.00 97.69 95 LYS A O 1
ATOM 723 N N . GLY A 1 96 ? 20.971 -1.897 -8.683 1.00 92.75 96 GLY A N 1
ATOM 724 C CA . GLY A 1 96 ? 21.742 -0.752 -8.196 1.00 92.75 96 GLY A CA 1
ATOM 725 C C . GLY A 1 96 ? 21.185 0.602 -8.646 1.00 92.75 96 GLY A C 1
ATOM 726 O O . GLY A 1 96 ? 20.086 0.704 -9.181 1.00 92.75 96 GLY A O 1
ATOM 727 N N . GLY A 1 97 ? 21.955 1.667 -8.431 1.00 89.69 97 GLY A N 1
ATOM 728 C CA . GLY A 1 97 ? 21.519 3.038 -8.716 1.00 89.69 97 GLY A CA 1
ATOM 729 C C . GLY A 1 97 ? 20.641 3.637 -7.613 1.00 89.69 97 GLY A C 1
ATOM 730 O O . GLY A 1 97 ? 20.250 2.961 -6.660 1.00 89.69 97 GLY A O 1
ATOM 731 N N . ILE A 1 98 ? 20.368 4.939 -7.727 1.00 93.50 98 ILE A N 1
ATOM 732 C CA . ILE A 1 98 ? 19.553 5.661 -6.742 1.00 93.50 98 ILE A CA 1
ATOM 733 C C . ILE A 1 98 ? 18.097 5.210 -6.860 1.00 93.50 98 ILE A C 1
ATOM 735 O O . ILE A 1 98 ? 17.567 4.625 -5.927 1.00 93.50 98 ILE A O 1
ATOM 739 N N . THR A 1 99 ? 17.484 5.379 -8.025 1.00 98.00 99 THR A N 1
ATOM 740 C CA . THR A 1 99 ? 16.103 4.952 -8.278 1.00 98.00 99 THR A CA 1
ATOM 741 C C . THR A 1 99 ? 16.096 3.899 -9.377 1.00 98.00 99 THR A C 1
ATOM 743 O O . THR A 1 99 ? 16.784 4.069 -10.384 1.00 98.00 99 THR A O 1
ATOM 746 N N . GLY A 1 100 ? 15.342 2.814 -9.209 1.00 98.50 100 GLY A N 1
ATOM 747 C CA . GLY A 1 100 ? 15.158 1.817 -10.261 1.00 98.50 100 GLY A CA 1
ATOM 748 C C . GLY A 1 100 ? 14.403 2.405 -11.454 1.00 98.50 100 GLY A C 1
ATOM 749 O O . GLY A 1 100 ? 14.978 2.574 -12.531 1.00 98.50 100 GLY A O 1
ATOM 750 N N . ILE A 1 101 ? 13.141 2.777 -11.232 1.00 98.88 101 ILE A N 1
ATOM 751 C CA . ILE A 1 101 ? 12.303 3.495 -12.201 1.00 98.88 101 ILE A CA 1
ATOM 752 C C . ILE A 1 101 ? 11.746 4.764 -11.555 1.00 98.88 101 ILE A C 1
ATOM 754 O O . ILE A 1 101 ? 11.164 4.719 -10.474 1.00 98.88 101 ILE A O 1
ATOM 758 N N . GLU A 1 102 ? 11.923 5.894 -12.227 1.00 98.81 102 GLU A N 1
ATOM 759 C CA . GLU A 1 102 ? 11.374 7.194 -11.857 1.00 98.81 102 GLU A CA 1
ATOM 760 C C . GLU A 1 102 ? 10.357 7.631 -12.914 1.00 98.81 102 GLU A C 1
ATOM 762 O O . GLU A 1 102 ? 10.669 7.642 -14.104 1.00 98.81 102 GLU A O 1
ATOM 767 N N . VAL A 1 103 ? 9.156 8.007 -12.485 1.00 98.88 103 VAL A N 1
ATOM 768 C CA . VAL A 1 103 ? 8.092 8.529 -13.350 1.00 98.88 103 VAL A CA 1
ATOM 769 C C . VAL A 1 103 ? 7.752 9.938 -12.901 1.00 98.88 103 VAL A C 1
ATOM 771 O O . VAL A 1 103 ? 7.487 10.171 -11.721 1.00 98.88 103 VAL A O 1
ATOM 774 N N . VAL A 1 104 ? 7.767 10.881 -13.837 1.00 98.81 104 VAL A N 1
ATOM 775 C CA . VAL A 1 104 ? 7.611 12.305 -13.542 1.00 98.81 104 VAL A CA 1
ATOM 776 C C . VAL A 1 104 ? 6.489 12.889 -14.383 1.00 98.81 104 VAL A C 1
ATOM 778 O O . VAL A 1 104 ? 6.551 12.851 -15.611 1.00 98.81 104 VAL A O 1
ATOM 781 N N . ASN A 1 105 ? 5.494 13.481 -13.718 1.00 98.69 105 ASN A N 1
ATOM 782 C CA . ASN A 1 105 ? 4.375 14.201 -14.330 1.00 98.69 105 ASN A CA 1
ATOM 783 C C . ASN A 1 105 ? 3.721 13.435 -15.491 1.00 98.69 105 ASN A C 1
ATOM 785 O O . ASN A 1 105 ? 3.497 14.014 -16.553 1.00 98.69 105 ASN A O 1
ATOM 789 N N . SER A 1 106 ? 3.488 12.134 -15.311 1.00 98.75 106 SER A N 1
ATOM 790 C CA . SER A 1 106 ? 2.949 11.262 -16.360 1.00 98.75 106 SER A CA 1
ATOM 791 C C . SER A 1 106 ? 1.679 10.548 -15.897 1.00 98.75 106 SER A C 1
ATOM 793 O O . SER A 1 106 ? 1.461 10.331 -14.702 1.00 98.75 106 SER A O 1
ATOM 795 N N . GLU A 1 107 ? 0.840 10.159 -16.850 1.00 98.81 107 GLU A N 1
ATOM 796 C CA . GLU A 1 107 ? -0.394 9.413 -16.624 1.00 98.81 107 GLU A CA 1
ATOM 797 C C . GLU A 1 107 ? -0.335 8.018 -17.259 1.00 98.81 107 GLU A C 1
ATOM 799 O O . GLU A 1 107 ? 0.233 7.823 -18.334 1.00 98.81 107 GLU A O 1
ATOM 804 N N . GLY A 1 108 ? -0.942 7.019 -16.616 1.00 98.69 108 GLY A N 1
ATOM 805 C CA . GLY A 1 108 ? -1.208 5.727 -17.262 1.00 98.69 108 GLY A CA 1
ATOM 806 C C . GLY A 1 108 ? 0.018 4.832 -17.465 1.00 98.69 108 GLY A C 1
ATOM 807 O O . GLY A 1 108 ? -0.067 3.841 -18.188 1.00 98.69 108 GLY A O 1
ATOM 808 N N . VAL A 1 109 ? 1.155 5.161 -16.843 1.00 98.94 109 VAL A N 1
ATOM 809 C CA . VAL A 1 109 ? 2.377 4.344 -16.908 1.00 98.94 109 VAL A CA 1
ATOM 810 C C . VAL A 1 109 ? 2.165 2.999 -16.214 1.00 98.94 109 VAL A C 1
ATOM 812 O O . VAL A 1 109 ? 1.625 2.939 -15.107 1.00 98.94 109 VAL A O 1
ATOM 815 N N . LYS A 1 110 ? 2.623 1.915 -16.839 1.00 98.94 110 LYS A N 1
ATOM 816 C CA . LYS A 1 110 ? 2.567 0.558 -16.289 1.00 98.94 110 LYS A CA 1
ATOM 817 C C . LYS A 1 110 ? 3.970 0.032 -16.034 1.00 98.94 110 LYS A C 1
ATOM 819 O O . LYS A 1 110 ? 4.796 0.009 -16.939 1.00 98.94 110 LYS A O 1
ATOM 824 N N . ILE A 1 111 ? 4.222 -0.406 -14.809 1.00 98.94 111 ILE A N 1
ATOM 825 C CA . ILE A 1 111 ? 5.465 -1.045 -14.380 1.00 98.94 111 ILE A CA 1
ATOM 826 C C . ILE A 1 111 ? 5.083 -2.422 -13.860 1.00 98.94 111 ILE A C 1
ATOM 828 O O . ILE A 1 111 ? 4.510 -2.546 -12.771 1.00 98.94 111 ILE A O 1
ATOM 832 N N . GLU A 1 112 ? 5.347 -3.449 -14.662 1.00 98.94 112 GLU A N 1
ATOM 833 C CA . GLU A 1 112 ? 4.825 -4.787 -14.419 1.00 98.94 112 GLU A CA 1
ATOM 834 C C . GLU A 1 112 ? 5.904 -5.868 -14.463 1.00 98.94 112 GLU A C 1
ATOM 836 O O . GLU A 1 112 ? 6.783 -5.859 -15.321 1.00 98.94 112 GLU A O 1
ATOM 841 N N . ASN A 1 113 ? 5.821 -6.853 -13.568 1.00 98.81 113 ASN A N 1
ATOM 842 C CA . ASN A 1 113 ? 6.688 -8.040 -13.587 1.00 98.81 113 ASN A CA 1
ATOM 843 C C . ASN A 1 113 ? 8.198 -7.719 -13.614 1.00 98.81 113 ASN A C 1
ATOM 845 O O . ASN A 1 113 ? 8.994 -8.486 -14.156 1.00 98.81 113 ASN A O 1
ATOM 849 N N . CYS A 1 114 ? 8.597 -6.568 -13.073 1.00 98.88 114 CYS A N 1
ATOM 850 C CA . CYS A 1 114 ? 9.985 -6.135 -13.020 1.00 98.88 114 CYS A CA 1
ATOM 851 C C . CYS A 1 114 ? 10.659 -6.597 -11.721 1.00 98.88 114 CYS A C 1
ATOM 853 O O . CYS A 1 114 ? 10.007 -6.820 -10.701 1.00 98.88 114 CYS A O 1
ATOM 855 N N . ASN A 1 115 ? 11.987 -6.704 -11.753 1.00 98.88 115 ASN A N 1
ATOM 856 C CA . ASN A 1 115 ? 12.810 -7.039 -10.595 1.00 98.88 115 ASN A CA 1
ATOM 857 C C . ASN A 1 115 ? 13.702 -5.855 -10.215 1.00 98.88 115 ASN A C 1
ATOM 859 O O . ASN A 1 115 ? 14.509 -5.397 -11.023 1.00 98.88 115 ASN A O 1
ATOM 863 N N . PHE A 1 116 ? 13.613 -5.408 -8.970 1.00 98.88 116 PHE A N 1
ATOM 864 C CA . PHE A 1 116 ? 14.414 -4.329 -8.401 1.00 98.88 116 PHE A CA 1
ATOM 865 C C . PHE A 1 116 ? 15.345 -4.907 -7.345 1.00 98.88 116 PHE A C 1
ATOM 867 O O . PHE A 1 116 ? 14.902 -5.617 -6.446 1.00 98.88 116 PHE A O 1
ATOM 874 N N . ASN A 1 117 ? 16.643 -4.630 -7.446 1.00 98.50 117 ASN A N 1
ATOM 875 C CA . ASN A 1 117 ? 17.618 -5.163 -6.502 1.00 98.50 117 ASN A CA 1
ATOM 876 C C . ASN A 1 117 ? 18.665 -4.116 -6.130 1.00 98.50 117 ASN A C 1
ATOM 878 O O . ASN A 1 117 ? 19.351 -3.575 -7.003 1.00 98.50 117 ASN A O 1
ATOM 882 N N . ARG A 1 118 ? 18.849 -3.893 -4.822 1.00 97.25 118 ARG A N 1
ATOM 883 C CA . ARG A 1 118 ? 19.884 -2.993 -4.273 1.00 97.25 118 ARG A CA 1
ATOM 884 C C . ARG A 1 118 ? 19.797 -1.552 -4.784 1.00 97.25 118 ARG A C 1
ATOM 886 O O . ARG A 1 118 ? 20.819 -0.875 -4.904 1.00 97.25 118 ARG A O 1
ATOM 893 N N . ASN A 1 119 ? 18.596 -1.086 -5.109 1.00 97.31 119 ASN A N 1
ATOM 894 C CA . ASN A 1 119 ? 18.344 0.323 -5.393 1.00 97.31 119 ASN A CA 1
ATOM 895 C C . ASN A 1 119 ? 18.176 1.096 -4.071 1.00 97.31 119 ASN A C 1
ATOM 897 O O . ASN A 1 119 ? 17.880 0.505 -3.029 1.00 97.31 119 ASN A O 1
ATOM 901 N N . PHE A 1 120 ? 18.339 2.420 -4.097 1.00 96.50 120 PHE A N 1
ATOM 902 C CA . PHE A 1 120 ? 17.955 3.245 -2.946 1.00 96.50 120 PHE A CA 1
ATOM 903 C C . PHE A 1 120 ? 16.425 3.386 -2.861 1.00 96.50 120 PHE A C 1
ATOM 905 O O . PHE A 1 120 ? 15.851 3.112 -1.812 1.00 96.50 120 PHE A O 1
ATOM 912 N N . TYR A 1 121 ? 15.782 3.688 -3.991 1.00 98.38 121 TYR A N 1
ATOM 913 C CA . TYR A 1 121 ? 14.344 3.564 -4.230 1.00 98.38 121 TYR A CA 1
ATOM 914 C C . TYR A 1 121 ? 14.081 2.555 -5.354 1.00 98.38 121 TYR A C 1
ATOM 916 O O . TYR A 1 121 ? 14.797 2.554 -6.357 1.00 98.38 121 TYR A O 1
ATOM 924 N N . GLY A 1 122 ? 13.053 1.717 -5.229 1.00 98.62 122 GLY A N 1
ATOM 925 C CA . GLY A 1 122 ? 12.652 0.811 -6.312 1.00 98.62 122 GLY A CA 1
ATOM 926 C C . GLY A 1 122 ? 11.930 1.568 -7.429 1.00 98.62 122 GLY A C 1
ATOM 927 O O . GLY A 1 122 ? 12.504 1.818 -8.491 1.00 98.62 122 GLY A O 1
ATOM 928 N N . VAL A 1 123 ? 10.694 1.985 -7.151 1.00 98.88 123 VAL A N 1
ATOM 929 C CA . VAL A 1 123 ? 9.875 2.842 -8.019 1.00 98.88 123 VAL A CA 1
ATOM 930 C C . VAL A 1 123 ? 9.563 4.158 -7.311 1.00 98.88 123 VAL A C 1
ATOM 932 O O . VAL A 1 123 ? 9.144 4.156 -6.153 1.00 98.88 123 VAL A O 1
ATOM 935 N N . LEU A 1 124 ? 9.734 5.273 -8.019 1.00 98.88 124 LEU A N 1
ATOM 936 C CA . LEU A 1 124 ? 9.369 6.613 -7.565 1.00 98.88 124 LEU A CA 1
ATOM 937 C C . LEU A 1 124 ? 8.400 7.261 -8.559 1.00 98.88 124 LEU A C 1
ATOM 939 O O . LEU A 1 124 ? 8.764 7.472 -9.714 1.00 98.88 124 LEU A O 1
ATOM 943 N N . LEU A 1 125 ? 7.194 7.607 -8.107 1.00 98.88 125 LEU A N 1
ATOM 944 C CA . LEU A 1 125 ? 6.248 8.440 -8.852 1.00 98.88 125 LEU A CA 1
ATOM 945 C C . LEU A 1 125 ? 6.264 9.865 -8.290 1.00 98.88 125 LEU A C 1
ATOM 947 O O . LEU A 1 125 ? 6.079 10.058 -7.087 1.00 98.88 125 LEU A O 1
ATOM 951 N N . LEU A 1 126 ? 6.466 10.851 -9.162 1.00 98.81 126 LEU A N 1
ATOM 952 C CA . LEU A 1 126 ? 6.441 12.278 -8.846 1.00 98.81 126 LEU A CA 1
ATOM 953 C C . LEU A 1 126 ? 5.343 12.950 -9.674 1.00 98.81 126 LEU A C 1
ATOM 955 O O . LEU A 1 126 ? 5.433 12.972 -10.904 1.00 98.81 126 LEU A O 1
ATOM 959 N N . GLY A 1 127 ? 4.310 13.493 -9.027 1.00 98.75 127 GLY A N 1
ATOM 960 C CA . GLY A 1 127 ? 3.237 14.213 -9.727 1.00 98.75 127 GLY A CA 1
ATOM 961 C C . GLY A 1 127 ? 2.487 13.375 -10.769 1.00 98.75 127 GLY A C 1
ATOM 962 O O . GLY A 1 127 ? 2.064 13.920 -11.786 1.00 98.75 127 GLY A O 1
ATOM 963 N N . SER A 1 128 ? 2.408 12.052 -10.591 1.00 98.88 128 SER A N 1
ATOM 964 C CA . SER A 1 128 ? 1.911 11.116 -11.611 1.00 98.88 128 SER A CA 1
ATOM 965 C C . SER A 1 128 ? 0.592 10.467 -11.193 1.00 98.88 128 SER A C 1
ATOM 967 O O . SER A 1 128 ? 0.293 10.362 -10.004 1.00 98.88 128 SER A O 1
ATOM 969 N N . SER A 1 129 ? -0.220 10.040 -12.161 1.00 98.88 129 SER A N 1
ATOM 970 C CA . SER A 1 129 ? -1.555 9.504 -11.864 1.00 98.88 129 SER A CA 1
ATOM 971 C C . SER A 1 129 ? -1.961 8.330 -12.742 1.00 98.88 129 SER A C 1
ATOM 973 O O . SER A 1 129 ? -1.454 8.144 -13.848 1.00 98.88 129 SER A O 1
ATOM 975 N N . LYS A 1 130 ? -2.903 7.517 -12.251 1.00 98.81 130 LYS A N 1
ATOM 976 C CA . LYS A 1 130 ? -3.432 6.341 -12.969 1.00 98.81 130 LYS A CA 1
ATOM 977 C C . LYS A 1 130 ? -2.348 5.357 -13.416 1.00 98.81 130 LYS A C 1
ATOM 979 O O . LYS A 1 130 ? -2.548 4.591 -14.359 1.00 98.81 130 LYS A O 1
ATOM 984 N N . CYS A 1 131 ? -1.202 5.366 -12.744 1.00 98.94 131 CYS A N 1
ATOM 985 C CA . CYS A 1 131 ? -0.135 4.414 -12.973 1.00 98.94 131 CYS A CA 1
ATOM 986 C C . CYS A 1 131 ? -0.485 3.066 -12.338 1.00 98.94 131 CYS A C 1
ATOM 988 O O . CYS A 1 131 ? -1.203 2.983 -11.338 1.00 98.94 131 CYS A O 1
ATOM 990 N N . THR A 1 132 ? 0.051 1.999 -12.921 1.00 98.94 132 THR A N 1
ATOM 991 C CA . THR A 1 132 ? -0.062 0.635 -12.400 1.00 98.94 132 THR A CA 1
ATOM 992 C C . THR A 1 132 ? 1.325 0.113 -12.053 1.00 98.94 132 THR A C 1
ATOM 994 O O . THR A 1 132 ? 2.187 0.034 -12.922 1.00 98.94 132 THR A O 1
ATOM 997 N N . ILE A 1 133 ? 1.534 -0.263 -10.792 1.00 98.94 133 ILE A N 1
ATOM 998 C CA . ILE A 1 133 ? 2.747 -0.930 -10.308 1.00 98.94 133 ILE A CA 1
ATOM 999 C C . ILE A 1 133 ? 2.327 -2.325 -9.857 1.00 98.94 133 ILE A C 1
ATOM 1001 O O . ILE A 1 133 ? 1.725 -2.479 -8.788 1.00 98.94 133 ILE A O 1
ATOM 1005 N N . LYS A 1 134 ? 2.575 -3.340 -10.690 1.00 98.94 134 LYS A N 1
ATOM 1006 C CA . LYS A 1 134 ? 1.979 -4.665 -10.499 1.00 98.94 134 LYS A CA 1
ATOM 1007 C C . LYS A 1 134 ? 2.935 -5.837 -10.678 1.00 98.94 134 LYS A C 1
ATOM 1009 O O . LYS A 1 134 ? 3.672 -5.900 -11.653 1.00 98.94 134 LYS A O 1
ATOM 1014 N N . GLY A 1 135 ? 2.848 -6.837 -9.801 1.00 98.88 135 GLY A N 1
ATOM 1015 C CA . GLY A 1 135 ? 3.579 -8.094 -10.005 1.00 98.88 135 GLY A CA 1
ATOM 1016 C C . GLY A 1 135 ? 5.097 -7.940 -9.918 1.00 98.88 135 GLY A C 1
ATOM 1017 O O . GLY A 1 135 ? 5.819 -8.784 -10.437 1.00 98.88 135 GLY A O 1
ATOM 1018 N N . ASN A 1 136 ? 5.593 -6.843 -9.342 1.00 98.94 136 ASN A N 1
ATOM 1019 C CA . ASN A 1 136 ? 7.021 -6.573 -9.268 1.00 98.94 136 ASN A CA 1
ATOM 1020 C C . ASN A 1 136 ? 7.630 -7.213 -8.022 1.00 98.94 136 ASN A C 1
ATOM 1022 O O . ASN A 1 136 ? 6.967 -7.363 -6.993 1.00 98.94 136 ASN A O 1
ATOM 1026 N N . ASN A 1 137 ? 8.914 -7.532 -8.121 1.00 98.88 137 ASN A N 1
ATOM 1027 C CA . ASN A 1 137 ? 9.721 -8.052 -7.030 1.00 98.88 137 ASN A CA 1
ATOM 1028 C C . ASN A 1 137 ? 10.769 -7.013 -6.618 1.00 98.88 137 ASN A C 1
ATOM 1030 O O . ASN A 1 137 ? 11.527 -6.529 -7.463 1.00 98.88 137 ASN A O 1
ATOM 1034 N N . PHE A 1 138 ? 10.826 -6.678 -5.333 1.00 98.88 138 PHE A N 1
ATOM 1035 C CA . PHE A 1 138 ? 11.774 -5.726 -4.764 1.00 98.88 138 PHE A CA 1
ATOM 1036 C C . PHE A 1 138 ? 12.615 -6.412 -3.699 1.00 98.88 138 PHE A C 1
ATOM 1038 O O . PHE A 1 138 ? 12.082 -6.901 -2.711 1.00 98.88 138 PHE A O 1
ATOM 1045 N N . GLU A 1 139 ? 13.932 -6.392 -3.868 1.00 98.69 139 GLU A N 1
ATOM 1046 C CA . GLU A 1 139 ? 14.857 -7.050 -2.951 1.00 98.69 139 GLU A CA 1
ATOM 1047 C C . GLU A 1 139 ? 15.954 -6.096 -2.476 1.00 98.69 139 GLU A C 1
ATOM 1049 O O . GLU A 1 139 ? 16.704 -5.523 -3.278 1.00 98.69 139 GLU A O 1
ATOM 1054 N N . ASN A 1 140 ? 16.136 -6.017 -1.156 1.00 98.12 140 ASN A N 1
ATOM 1055 C CA . ASN A 1 140 ? 17.192 -5.231 -0.514 1.00 98.12 140 ASN A CA 1
ATOM 1056 C C . ASN A 1 140 ? 17.183 -3.755 -0.953 1.00 98.12 140 ASN A C 1
ATOM 1058 O O . ASN A 1 140 ? 18.215 -3.214 -1.370 1.00 98.12 140 ASN A O 1
ATOM 1062 N N . ILE A 1 141 ? 16.018 -3.115 -0.899 1.00 98.50 141 ILE A N 1
ATOM 1063 C CA . ILE A 1 141 ? 15.879 -1.690 -1.202 1.00 98.50 141 ILE A CA 1
ATOM 1064 C C . ILE A 1 141 ? 16.282 -0.876 0.026 1.00 98.50 141 ILE A C 1
ATOM 1066 O O . ILE A 1 141 ? 15.837 -1.145 1.134 1.00 98.50 141 ILE A O 1
ATOM 1070 N N . ASN A 1 142 ? 17.147 0.122 -0.144 1.00 97.50 142 ASN A N 1
ATOM 1071 C CA . ASN A 1 142 ? 17.746 0.796 1.011 1.00 97.50 142 ASN A CA 1
ATOM 1072 C C . ASN A 1 142 ? 16.809 1.790 1.721 1.00 97.50 142 ASN A C 1
ATOM 1074 O O . ASN A 1 142 ? 17.028 2.087 2.894 1.00 97.50 142 ASN A O 1
ATOM 1078 N N . GLU A 1 143 ? 15.812 2.334 1.021 1.00 97.88 143 GLU A N 1
ATOM 1079 C CA . GLU A 1 143 ? 14.857 3.299 1.571 1.00 97.88 143 GLU A CA 1
ATOM 1080 C C . GLU A 1 143 ? 13.413 2.833 1.341 1.00 97.88 143 GLU A C 1
ATOM 1082 O O . GLU A 1 143 ? 12.924 1.994 2.099 1.00 97.88 143 GLU A O 1
ATOM 1087 N N . SER A 1 144 ? 12.739 3.332 0.297 1.00 98.62 144 SER A N 1
ATOM 1088 C CA . SER A 1 144 ? 11.375 2.920 -0.048 1.00 98.62 144 SER A CA 1
ATOM 1089 C C . SER A 1 144 ? 11.352 2.047 -1.298 1.00 98.62 144 SER A C 1
ATOM 1091 O O . SER A 1 144 ? 11.876 2.450 -2.339 1.00 98.62 144 SER A O 1
ATOM 1093 N N . ALA A 1 145 ? 10.722 0.874 -1.230 1.00 98.81 145 ALA A N 1
ATOM 1094 C CA . ALA A 1 145 ? 10.548 0.029 -2.414 1.00 98.81 145 ALA A CA 1
ATOM 1095 C C . ALA A 1 145 ? 9.633 0.704 -3.444 1.00 98.81 145 ALA A C 1
ATOM 1097 O O . ALA A 1 145 ? 10.008 0.817 -4.612 1.00 98.81 145 ALA A O 1
ATOM 1098 N N . ILE A 1 146 ? 8.500 1.248 -2.999 1.00 98.94 146 ILE A N 1
ATOM 1099 C CA . ILE A 1 146 ? 7.610 2.069 -3.821 1.00 98.94 146 ILE A CA 1
ATOM 1100 C C . ILE A 1 146 ? 7.350 3.388 -3.093 1.00 98.94 146 ILE A C 1
ATOM 1102 O O . ILE A 1 146 ? 6.891 3.389 -1.952 1.00 98.94 146 ILE A O 1
ATOM 1106 N N . LYS A 1 147 ? 7.623 4.519 -3.748 1.00 98.88 147 LYS A N 1
ATOM 1107 C CA . LYS A 1 147 ? 7.303 5.852 -3.228 1.00 98.88 147 LYS A CA 1
ATOM 1108 C C . LYS A 1 147 ? 6.454 6.636 -4.222 1.00 98.88 147 LYS A C 1
ATOM 1110 O O . LYS A 1 147 ? 6.807 6.751 -5.393 1.00 98.88 147 LYS A O 1
ATOM 1115 N N . LEU A 1 148 ? 5.363 7.206 -3.727 1.00 98.88 148 LEU A N 1
ATOM 1116 C CA . LEU A 1 148 ? 4.503 8.153 -4.425 1.00 98.88 148 LEU A CA 1
ATOM 1117 C C . LEU A 1 148 ? 4.618 9.510 -3.733 1.00 98.88 148 LEU A C 1
ATOM 1119 O O . LEU A 1 148 ? 4.495 9.604 -2.513 1.00 98.88 148 LEU A O 1
ATOM 1123 N N . GLU A 1 149 ? 4.869 10.554 -4.513 1.00 98.81 149 GLU A N 1
ATOM 1124 C CA . GLU A 1 149 ? 4.956 11.932 -4.037 1.00 98.81 149 GLU A CA 1
ATOM 1125 C C . GLU A 1 149 ? 4.083 12.824 -4.921 1.00 98.81 149 GLU A C 1
ATOM 1127 O O . GLU A 1 149 ? 4.289 12.913 -6.137 1.00 98.81 149 GLU A O 1
ATOM 1132 N N . GLY A 1 150 ? 3.049 13.421 -4.317 1.00 98.81 150 GLY A N 1
ATOM 1133 C CA . GLY A 1 150 ? 2.036 14.188 -5.045 1.00 98.81 150 GLY A CA 1
ATOM 1134 C C . GLY A 1 150 ? 1.352 13.384 -6.155 1.00 98.81 150 GLY A C 1
ATOM 1135 O O . GLY A 1 150 ? 1.118 13.934 -7.227 1.00 98.81 150 GLY A O 1
ATOM 1136 N N . SER A 1 151 ? 1.163 12.074 -5.964 1.00 98.88 151 SER A N 1
ATOM 1137 C CA . SER A 1 151 ? 0.756 11.147 -7.025 1.00 98.88 151 SER A CA 1
ATOM 1138 C C . SER A 1 151 ? -0.544 10.430 -6.662 1.00 98.88 151 SER A C 1
ATOM 1140 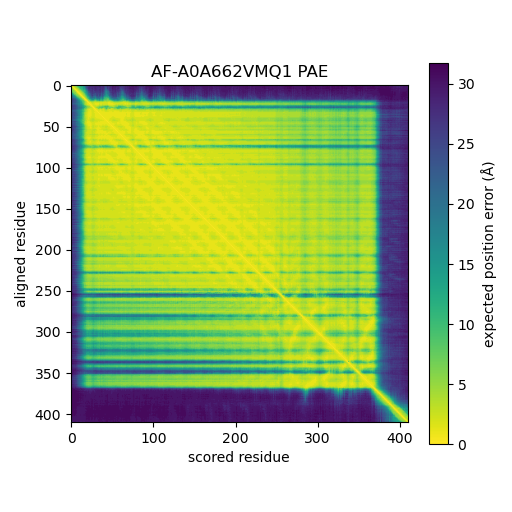O O . SER A 1 151 ? -0.580 9.593 -5.760 1.00 98.88 151 SER A O 1
ATOM 1142 N N . ASP A 1 152 ? -1.610 10.740 -7.394 1.00 98.81 152 ASP A N 1
ATOM 1143 C CA . ASP A 1 152 ? -2.973 10.345 -7.037 1.00 98.81 152 ASP A CA 1
ATOM 1144 C C . ASP A 1 152 ? -3.533 9.251 -7.956 1.00 98.81 152 ASP A C 1
ATOM 1146 O O . ASP A 1 152 ? -3.124 9.105 -9.111 1.00 98.81 152 ASP A O 1
ATOM 1150 N N . SER A 1 153 ? -4.544 8.520 -7.481 1.00 98.81 153 SER A N 1
ATOM 1151 C CA . SER A 1 153 ? -5.316 7.573 -8.305 1.00 98.81 153 SER A CA 1
ATOM 1152 C C . SER A 1 153 ? -4.492 6.436 -8.932 1.00 98.81 153 SER A C 1
ATOM 1154 O O . SER A 1 153 ? -4.778 6.006 -10.051 1.00 98.81 153 SER A O 1
ATOM 1156 N N . ASN A 1 154 ? -3.455 5.942 -8.254 1.00 98.94 154 ASN A N 1
ATOM 1157 C CA . ASN A 1 154 ? -2.602 4.858 -8.747 1.00 98.94 154 ASN A CA 1
ATOM 1158 C C . ASN A 1 154 ? -3.014 3.493 -8.181 1.00 98.94 154 ASN A C 1
ATOM 1160 O O . ASN A 1 154 ? -3.627 3.382 -7.119 1.00 98.94 154 ASN A O 1
ATOM 1164 N N . THR A 1 155 ? -2.646 2.430 -8.898 1.00 98.94 155 THR A N 1
ATOM 1165 C CA . THR A 1 155 ? -2.871 1.041 -8.479 1.00 98.94 155 THR A CA 1
ATOM 1166 C C . THR A 1 155 ? -1.543 0.352 -8.202 1.00 98.94 155 THR A C 1
ATOM 1168 O O . THR A 1 155 ? -0.705 0.214 -9.092 1.00 98.94 155 THR A O 1
ATOM 1171 N N . ILE A 1 156 ? -1.374 -0.126 -6.974 1.00 98.94 156 ILE A N 1
ATOM 1172 C CA . ILE A 1 156 ? -0.231 -0.911 -6.516 1.00 98.94 156 ILE A CA 1
ATOM 1173 C C . ILE A 1 156 ? -0.779 -2.287 -6.138 1.00 98.94 156 ILE A C 1
ATOM 1175 O O . ILE A 1 156 ? -1.580 -2.400 -5.214 1.00 98.94 156 ILE A O 1
ATOM 1179 N N . SER A 1 157 ? -0.422 -3.337 -6.878 1.00 98.94 157 SER A N 1
ATOM 1180 C CA . SER A 1 157 ? -1.040 -4.655 -6.663 1.00 98.94 157 SER A CA 1
ATOM 1181 C C . SER A 1 157 ? -0.098 -5.829 -6.867 1.00 98.94 157 SER A C 1
ATOM 1183 O O . SER A 1 157 ? 0.753 -5.800 -7.754 1.00 98.94 157 SER A O 1
ATOM 1185 N N . SER A 1 158 ? -0.266 -6.889 -6.078 1.00 98.81 158 SER A N 1
ATOM 1186 C CA . SER A 1 158 ? 0.472 -8.147 -6.268 1.00 98.81 158 SER A CA 1
ATOM 1187 C C . SER A 1 158 ? 1.995 -7.980 -6.296 1.00 98.81 158 SER A C 1
ATOM 1189 O O . SER A 1 158 ? 2.675 -8.692 -7.031 1.00 98.81 158 SER A O 1
ATOM 1191 N N . ASN A 1 159 ? 2.543 -7.014 -5.554 1.00 98.94 159 ASN A N 1
ATOM 1192 C CA . ASN A 1 159 ? 3.990 -6.828 -5.472 1.00 98.94 159 ASN A CA 1
ATOM 1193 C C . ASN A 1 159 ? 4.555 -7.632 -4.298 1.00 98.94 159 ASN A C 1
ATOM 1195 O O . ASN A 1 159 ? 3.899 -7.784 -3.265 1.00 98.94 159 ASN A O 1
ATOM 1199 N N . HIS A 1 160 ? 5.786 -8.111 -4.454 1.00 98.88 160 HIS A N 1
ATOM 1200 C CA . HIS A 1 160 ? 6.550 -8.746 -3.388 1.00 98.88 160 HIS A CA 1
ATOM 1201 C C . HIS A 1 160 ? 7.730 -7.852 -3.008 1.00 98.88 160 HIS A C 1
ATOM 1203 O O . HIS A 1 160 ? 8.501 -7.440 -3.877 1.00 98.88 160 HIS A O 1
ATOM 1209 N N . ILE A 1 161 ? 7.845 -7.515 -1.725 1.00 98.88 161 ILE A N 1
ATOM 1210 C CA . ILE A 1 161 ? 8.921 -6.677 -1.194 1.00 98.88 161 ILE A CA 1
ATOM 1211 C C . ILE A 1 161 ? 9.622 -7.457 -0.086 1.00 98.88 161 ILE A C 1
ATOM 1213 O O . ILE A 1 161 ? 9.007 -7.735 0.937 1.00 98.88 161 ILE A O 1
ATOM 1217 N N . ASP A 1 162 ? 10.903 -7.767 -0.281 1.00 98.56 162 ASP A N 1
ATOM 1218 C CA . ASP A 1 162 ? 11.767 -8.429 0.698 1.00 98.56 162 ASP A CA 1
ATOM 1219 C C . ASP A 1 162 ? 12.962 -7.528 1.048 1.00 98.56 162 ASP A C 1
ATOM 1221 O O . ASP A 1 162 ? 13.906 -7.343 0.268 1.00 98.56 162 ASP A O 1
ATOM 1225 N N . GLY A 1 163 ? 12.905 -6.930 2.237 1.00 97.44 163 GLY A N 1
ATOM 1226 C CA . GLY A 1 163 ? 13.951 -6.049 2.746 1.00 97.44 163 GLY A CA 1
ATOM 1227 C C . GLY A 1 163 ? 13.852 -4.621 2.212 1.00 97.44 163 GLY A C 1
ATOM 1228 O O . GLY A 1 163 ? 14.387 -4.292 1.149 1.00 97.44 163 GLY A O 1
ATOM 1229 N N . SER A 1 164 ? 13.218 -3.747 2.995 1.00 97.94 164 SER A N 1
ATOM 1230 C CA . SER A 1 164 ? 13.246 -2.291 2.805 1.00 97.94 164 SER A CA 1
ATOM 1231 C C . SER A 1 164 ? 12.978 -1.556 4.116 1.00 97.94 164 SER A C 1
ATOM 1233 O O . SER A 1 164 ? 12.464 -2.155 5.059 1.00 97.94 164 SER A O 1
ATOM 1235 N N . LYS A 1 165 ? 13.305 -0.261 4.203 1.00 98.00 165 LYS A N 1
ATOM 1236 C CA . LYS A 1 165 ? 12.870 0.523 5.369 1.00 98.00 165 LYS A CA 1
ATOM 1237 C C . LYS A 1 165 ? 11.371 0.784 5.320 1.00 98.00 165 LYS A C 1
ATOM 1239 O O . LYS A 1 165 ? 10.680 0.603 6.309 1.00 98.00 165 LYS A O 1
ATOM 1244 N N . VAL A 1 166 ? 10.864 1.188 4.159 1.00 98.44 166 VAL A N 1
ATOM 1245 C CA . VAL A 1 166 ? 9.428 1.385 3.942 1.00 98.44 166 VAL A CA 1
ATOM 1246 C C . VAL A 1 166 ? 9.011 0.629 2.690 1.00 98.44 166 VAL A C 1
ATOM 1248 O O . VAL A 1 166 ? 9.543 0.892 1.610 1.00 98.44 166 VAL A O 1
ATOM 1251 N N . ALA A 1 167 ? 8.046 -0.281 2.794 1.00 98.56 167 ALA A N 1
ATOM 1252 C CA . ALA A 1 167 ? 7.596 -1.024 1.618 1.00 98.56 167 ALA A CA 1
ATOM 1253 C C . ALA A 1 167 ? 6.890 -0.079 0.626 1.00 98.56 167 ALA A C 1
ATOM 1255 O O . ALA A 1 167 ? 7.306 0.059 -0.528 1.00 98.56 167 ALA A O 1
ATOM 1256 N N . VAL A 1 168 ? 5.871 0.644 1.102 1.00 98.88 168 VAL A N 1
ATOM 1257 C CA . VAL A 1 168 ? 5.113 1.617 0.303 1.00 98.88 168 VAL A CA 1
ATOM 1258 C C . VAL A 1 168 ? 4.982 2.937 1.056 1.00 98.88 168 VAL A C 1
ATOM 1260 O O . VAL A 1 168 ? 4.426 2.984 2.149 1.00 98.88 168 VAL A O 1
ATOM 1263 N N . HIS A 1 169 ? 5.464 4.026 0.459 1.00 98.88 169 HIS A N 1
ATOM 1264 C CA . HIS A 1 169 ? 5.361 5.374 1.016 1.00 98.88 169 HIS A CA 1
ATOM 1265 C C . HIS A 1 169 ? 4.477 6.259 0.129 1.00 98.88 169 HIS A C 1
ATOM 1267 O O . HIS A 1 169 ? 4.817 6.521 -1.024 1.00 98.88 169 HIS A O 1
ATOM 1273 N N . LEU A 1 170 ? 3.361 6.734 0.680 1.00 98.88 170 LEU A N 1
ATOM 1274 C CA . LEU A 1 170 ? 2.441 7.689 0.068 1.00 98.88 170 LEU A CA 1
ATOM 1275 C C . LEU A 1 170 ? 2.611 9.057 0.739 1.00 98.88 170 LEU A C 1
ATOM 1277 O O . LEU A 1 170 ? 2.127 9.288 1.848 1.00 98.88 170 LEU A O 1
ATOM 1281 N N . PHE A 1 171 ? 3.310 9.966 0.065 1.00 98.81 171 PHE A N 1
ATOM 1282 C CA . PHE A 1 171 ? 3.505 11.336 0.523 1.00 98.81 171 PHE A CA 1
ATOM 1283 C C . PHE A 1 171 ? 2.617 12.275 -0.291 1.00 98.81 171 PHE A C 1
ATOM 1285 O O . PHE A 1 171 ? 2.776 12.396 -1.508 1.00 98.81 171 PHE A O 1
ATOM 1292 N N . GLN A 1 172 ? 1.662 12.924 0.376 1.00 98.75 172 GLN A N 1
ATOM 1293 C CA . GLN A 1 172 ? 0.681 13.822 -0.240 1.00 98.75 172 GLN A CA 1
ATOM 1294 C C . GLN A 1 172 ? 0.003 13.187 -1.465 1.00 98.75 172 GLN A C 1
ATOM 1296 O O . GLN A 1 172 ? -0.081 13.805 -2.520 1.00 98.75 172 GLN A O 1
ATOM 1301 N N . SER A 1 173 ? -0.392 11.919 -1.339 1.00 98.81 173 SER A N 1
ATOM 1302 C CA . SER A 1 173 ? -0.824 11.070 -2.451 1.00 98.81 173 SER A CA 1
ATOM 1303 C C . SER A 1 173 ? -2.146 10.397 -2.090 1.00 98.81 173 SER A C 1
ATOM 1305 O O . SER A 1 173 ? -2.225 9.621 -1.138 1.00 98.81 173 SER A O 1
ATOM 1307 N N . SER A 1 174 ? -3.202 10.721 -2.825 1.00 98.81 174 SER A N 1
ATOM 1308 C CA . SER A 1 174 ? -4.588 10.391 -2.482 1.00 98.81 174 SER A CA 1
ATOM 1309 C C . SER A 1 174 ? -5.238 9.448 -3.492 1.00 98.81 174 SER A C 1
ATOM 1311 O O . SER A 1 174 ? -4.782 9.304 -4.626 1.00 98.81 174 SER A O 1
ATOM 1313 N N . GLU A 1 175 ? -6.328 8.801 -3.081 1.00 98.81 175 GLU A N 1
ATOM 1314 C CA . GLU A 1 175 ? -7.138 7.930 -3.950 1.00 98.81 175 GLU A CA 1
ATOM 1315 C C . GLU A 1 175 ? -6.352 6.744 -4.555 1.00 98.81 175 GLU A C 1
ATOM 1317 O O . GLU A 1 175 ? -6.708 6.222 -5.611 1.00 98.81 175 GLU A O 1
ATOM 1322 N N . ASN A 1 176 ? -5.267 6.300 -3.911 1.00 98.94 176 ASN A N 1
ATOM 1323 C CA . ASN A 1 176 ? -4.483 5.152 -4.363 1.00 98.94 176 ASN A CA 1
ATOM 1324 C C . ASN A 1 176 ? -5.021 3.840 -3.782 1.00 98.94 176 ASN A C 1
ATOM 1326 O O . ASN A 1 176 ? -5.506 3.783 -2.650 1.00 98.94 176 ASN A O 1
ATOM 1330 N N . ASN A 1 177 ? -4.867 2.763 -4.551 1.00 98.88 177 ASN A N 1
ATOM 1331 C CA . ASN A 1 177 ? -5.266 1.415 -4.158 1.00 98.88 177 ASN A CA 1
ATOM 1332 C C . ASN A 1 177 ? -4.037 0.517 -4.025 1.00 98.88 177 ASN A C 1
ATOM 1334 O O . ASN A 1 177 ? -3.370 0.234 -5.020 1.00 98.88 177 ASN A O 1
ATOM 1338 N N . LEU A 1 178 ? -3.771 0.043 -2.808 1.00 98.94 178 LEU A N 1
ATOM 1339 C CA . LEU A 1 178 ? -2.754 -0.954 -2.494 1.00 98.94 178 LEU A CA 1
ATOM 1340 C C . LEU A 1 178 ? -3.423 -2.289 -2.154 1.00 98.94 178 LEU A C 1
ATOM 1342 O O . LEU A 1 178 ? -4.125 -2.392 -1.146 1.00 98.94 178 LEU A O 1
ATOM 1346 N N . THR A 1 179 ? -3.202 -3.303 -2.990 1.00 98.81 179 THR A N 1
ATOM 1347 C CA . THR A 1 179 ? -3.911 -4.586 -2.885 1.00 98.81 179 THR A CA 1
ATOM 1348 C C . THR A 1 179 ? -3.021 -5.812 -3.041 1.00 98.81 179 THR A C 1
ATOM 1350 O O . THR A 1 179 ? -2.037 -5.785 -3.785 1.00 98.81 179 THR A O 1
ATOM 1353 N N . ASP A 1 180 ? -3.389 -6.899 -2.362 1.00 98.56 180 ASP A N 1
ATOM 1354 C CA . ASP A 1 180 ? -2.871 -8.256 -2.582 1.00 98.56 180 ASP A CA 1
ATOM 1355 C C . ASP A 1 180 ? -1.334 -8.351 -2.640 1.00 98.56 180 ASP A C 1
ATOM 1357 O O . ASP A 1 180 ? -0.785 -9.109 -3.440 1.00 98.56 180 ASP A O 1
ATOM 1361 N N . SER A 1 181 ? -0.621 -7.527 -1.868 1.00 98.81 181 SER A N 1
ATOM 1362 C CA . SER A 1 181 ? 0.845 -7.467 -1.868 1.00 98.81 181 SER A CA 1
ATOM 1363 C C . SER A 1 181 ? 1.433 -8.100 -0.605 1.00 98.81 181 SER A C 1
ATOM 1365 O O . SER A 1 181 ? 0.786 -8.149 0.440 1.00 98.81 181 SER A O 1
ATOM 1367 N N . SER A 1 182 ? 2.669 -8.590 -0.713 1.00 98.69 182 SER A N 1
ATOM 1368 C CA . SER A 1 182 ? 3.385 -9.281 0.364 1.00 98.69 182 SER A CA 1
ATOM 1369 C C . SER A 1 182 ? 4.664 -8.526 0.707 1.00 98.69 182 SER A C 1
ATOM 1371 O O . SER A 1 182 ? 5.528 -8.341 -0.158 1.00 98.69 182 SER A O 1
ATOM 1373 N N . PHE A 1 183 ? 4.776 -8.077 1.957 1.00 98.44 183 PHE A N 1
ATOM 1374 C CA . PHE A 1 183 ? 5.930 -7.350 2.481 1.00 98.44 183 PHE A CA 1
ATOM 1375 C C . PHE A 1 183 ? 6.597 -8.181 3.569 1.00 98.44 183 PHE A C 1
ATOM 1377 O O . PHE A 1 183 ? 5.959 -8.548 4.551 1.00 98.44 183 PHE A O 1
ATOM 1384 N N . VAL A 1 184 ? 7.882 -8.465 3.398 1.00 97.75 184 VAL A N 1
ATOM 1385 C CA . VAL A 1 184 ? 8.665 -9.305 4.301 1.00 97.75 184 VAL A CA 1
ATOM 1386 C C . VAL A 1 184 ? 9.951 -8.578 4.671 1.00 97.75 184 VAL A C 1
ATOM 1388 O O . VAL A 1 184 ? 10.574 -7.919 3.835 1.00 97.75 184 VAL A O 1
ATOM 1391 N N . ASN A 1 185 ? 10.359 -8.695 5.937 1.00 95.25 185 ASN A N 1
ATOM 1392 C CA . ASN A 1 185 ? 11.584 -8.082 6.456 1.00 95.25 185 ASN A CA 1
ATOM 1393 C C . ASN A 1 185 ? 11.632 -6.557 6.237 1.00 95.25 185 ASN A C 1
ATOM 1395 O O . ASN A 1 185 ? 12.689 -6.008 5.909 1.00 95.25 185 ASN A O 1
ATOM 1399 N N . VAL A 1 186 ? 10.496 -5.871 6.379 1.00 96.69 186 VAL A N 1
ATOM 1400 C CA . VAL A 1 186 ? 10.434 -4.408 6.254 1.00 96.69 186 VAL A CA 1
ATOM 1401 C C . VAL A 1 186 ? 10.443 -3.740 7.626 1.00 96.69 186 VAL A C 1
ATOM 1403 O O . VAL A 1 186 ? 9.927 -4.295 8.589 1.00 96.69 186 VAL A O 1
ATOM 1406 N N . GLU A 1 187 ? 11.039 -2.554 7.753 1.00 94.12 187 GLU A N 1
ATOM 1407 C CA . GLU A 1 187 ? 10.983 -1.804 9.021 1.00 94.12 187 GLU A CA 1
ATOM 1408 C C . GLU A 1 187 ? 9.565 -1.253 9.255 1.00 94.12 187 GLU A C 1
ATOM 1410 O O . GLU A 1 187 ? 8.973 -1.492 10.308 1.00 94.12 187 GLU A O 1
ATOM 1415 N N . ALA A 1 188 ? 8.989 -0.624 8.226 1.00 95.69 188 ALA A N 1
ATOM 1416 C CA . ALA A 1 188 ? 7.587 -0.234 8.149 1.00 95.69 188 ALA A CA 1
ATOM 1417 C C . ALA A 1 188 ? 6.931 -0.744 6.854 1.00 95.69 188 ALA A C 1
ATOM 1419 O O . ALA A 1 188 ? 7.532 -0.715 5.775 1.00 95.69 188 ALA A O 1
ATOM 1420 N N . GLY A 1 189 ? 5.675 -1.185 6.943 1.00 97.81 189 GLY A N 1
ATOM 1421 C CA . GLY A 1 189 ? 4.922 -1.668 5.781 1.00 97.81 189 GLY A CA 1
ATOM 1422 C C . GLY A 1 189 ? 4.460 -0.523 4.882 1.00 97.81 189 GLY A C 1
ATOM 1423 O O . GLY A 1 189 ? 5.040 -0.265 3.827 1.00 97.81 189 GLY A O 1
ATOM 1424 N N . VAL A 1 190 ? 3.412 0.181 5.307 1.00 98.62 190 VAL A N 1
ATOM 1425 C CA . VAL A 1 190 ? 2.819 1.295 4.558 1.00 98.62 190 VAL A CA 1
ATOM 1426 C C . VAL A 1 190 ? 2.907 2.580 5.370 1.00 98.62 190 VAL A C 1
ATOM 1428 O O . VAL A 1 190 ? 2.412 2.638 6.494 1.00 98.62 190 VAL A O 1
ATOM 1431 N N . TYR A 1 191 ? 3.490 3.626 4.788 1.00 98.62 191 TYR A N 1
ATOM 1432 C CA . TYR A 1 191 ? 3.542 4.955 5.391 1.00 98.62 191 TYR A CA 1
ATOM 1433 C C . TYR A 1 191 ? 2.720 5.959 4.576 1.00 98.62 191 TYR A C 1
ATOM 1435 O O . TYR A 1 191 ? 2.992 6.172 3.396 1.00 98.62 191 TYR A O 1
ATOM 1443 N N . LEU A 1 192 ? 1.722 6.578 5.210 1.00 98.62 192 LEU A N 1
ATOM 1444 C CA . LEU A 1 192 ? 0.899 7.649 4.658 1.00 98.62 192 LEU A CA 1
ATOM 1445 C C . LEU A 1 192 ? 1.201 8.962 5.377 1.00 98.62 192 LEU A C 1
ATOM 1447 O O . LEU A 1 192 ? 1.015 9.075 6.590 1.00 98.62 192 LEU A O 1
ATOM 1451 N N . GLU A 1 193 ? 1.593 9.977 4.617 1.00 98.38 193 GLU A N 1
ATOM 1452 C CA . GLU A 1 193 ? 1.819 11.327 5.123 1.00 98.38 193 GLU A CA 1
ATOM 1453 C C . GLU A 1 193 ? 1.002 12.327 4.307 1.00 98.38 193 GLU A C 1
ATOM 1455 O O . GLU A 1 193 ? 1.159 12.419 3.090 1.00 98.38 193 GLU A O 1
ATOM 1460 N N . GLY A 1 194 ? 0.090 13.053 4.961 1.00 98.25 194 GLY A N 1
ATOM 1461 C CA . GLY A 1 194 ? -0.771 14.033 4.293 1.00 98.25 194 GLY A CA 1
ATOM 1462 C C . GLY A 1 194 ? -1.639 13.442 3.176 1.00 98.25 194 GLY A C 1
ATOM 1463 O O . GLY A 1 194 ? -1.890 14.128 2.188 1.00 98.25 194 GLY A O 1
ATOM 1464 N N . SER A 1 195 ? -2.034 12.172 3.295 1.00 98.50 195 SER A N 1
ATOM 1465 C CA . SER A 1 195 ? -2.637 11.387 2.213 1.00 98.50 195 SER A CA 1
ATOM 1466 C C . SER A 1 195 ? -4.082 11.004 2.534 1.00 98.50 195 SER A C 1
ATOM 1468 O O . SER A 1 195 ? -4.402 10.621 3.668 1.00 98.50 195 SER A O 1
ATOM 1470 N N . LEU A 1 196 ? -4.971 11.138 1.547 1.00 98.50 196 LEU A N 1
ATOM 1471 C CA . LEU A 1 196 ? -6.414 11.010 1.747 1.00 98.50 196 LEU A CA 1
ATOM 1472 C C . LEU A 1 196 ? -7.029 9.896 0.904 1.00 98.50 196 LEU A C 1
ATOM 1474 O O . LEU A 1 196 ? -6.567 9.608 -0.197 1.00 98.50 196 LEU A O 1
ATOM 1478 N N . ASP A 1 197 ? -8.107 9.308 1.419 1.00 98.62 197 ASP A N 1
ATOM 1479 C CA . ASP A 1 197 ? -9.013 8.445 0.652 1.00 98.62 197 ASP A CA 1
ATOM 1480 C C . ASP A 1 197 ? -8.318 7.266 -0.075 1.00 98.62 197 ASP A C 1
ATOM 1482 O O . ASP A 1 197 ? -8.754 6.831 -1.139 1.00 98.62 197 ASP A O 1
ATOM 1486 N N . ASN A 1 198 ? -7.232 6.726 0.492 1.00 98.88 198 ASN A N 1
ATOM 1487 C CA . ASN A 1 198 ? -6.545 5.543 -0.038 1.00 98.88 198 ASN A CA 1
ATOM 1488 C C . ASN A 1 198 ? -7.177 4.244 0.485 1.00 98.88 198 ASN A C 1
ATOM 1490 O O . ASN A 1 198 ? -7.676 4.193 1.613 1.00 98.88 198 ASN A O 1
ATOM 1494 N N . SER A 1 199 ? -7.085 3.168 -0.300 1.00 98.81 199 SER A N 1
ATOM 1495 C CA . SER A 1 199 ? -7.494 1.816 0.101 1.00 98.81 199 SER A CA 1
ATOM 1496 C C . SER A 1 199 ? -6.281 0.900 0.240 1.00 98.81 199 SER A C 1
ATOM 1498 O O . SER A 1 199 ? -5.514 0.737 -0.705 1.00 98.81 199 SER A O 1
ATOM 1500 N N . ILE A 1 200 ? -6.128 0.272 1.405 1.00 98.88 200 ILE A N 1
ATOM 1501 C CA . ILE A 1 200 ? -5.084 -0.711 1.719 1.00 98.88 200 ILE A CA 1
ATOM 1502 C C . ILE A 1 200 ? -5.793 -2.016 2.070 1.00 98.88 200 ILE A C 1
ATOM 1504 O O . ILE A 1 200 ? -6.386 -2.135 3.149 1.00 98.88 200 ILE A O 1
ATOM 1508 N N . THR A 1 201 ? -5.795 -2.972 1.142 1.00 98.81 201 THR A N 1
ATOM 1509 C CA . THR A 1 201 ? -6.668 -4.148 1.236 1.00 98.81 201 THR A CA 1
ATOM 1510 C C . THR A 1 201 ? -5.971 -5.458 0.891 1.00 98.81 201 THR A C 1
ATOM 1512 O O . THR A 1 201 ? -5.289 -5.528 -0.122 1.00 98.81 201 THR A O 1
ATOM 1515 N N . GLY A 1 202 ? -6.172 -6.514 1.681 1.00 98.50 202 GLY A N 1
ATOM 1516 C CA . GLY A 1 202 ? -5.705 -7.856 1.303 1.00 98.50 202 GLY A CA 1
ATOM 1517 C C . GLY A 1 202 ? -4.185 -8.050 1.337 1.00 98.50 202 GLY A C 1
ATOM 1518 O O . GLY A 1 202 ? -3.677 -8.933 0.654 1.00 98.50 202 GLY A O 1
ATOM 1519 N N . ASN A 1 203 ? -3.433 -7.211 2.058 1.00 98.69 203 ASN A N 1
ATOM 1520 C CA . ASN A 1 203 ? -1.970 -7.299 2.097 1.00 98.69 203 ASN A CA 1
ATOM 1521 C C . ASN A 1 203 ? -1.482 -8.155 3.274 1.00 98.69 203 ASN A C 1
ATOM 1523 O O . ASN A 1 203 ? -2.084 -8.151 4.349 1.00 98.69 203 ASN A O 1
ATOM 1527 N N . GLU A 1 204 ? -0.356 -8.835 3.074 1.00 98.44 204 GLU A N 1
ATOM 1528 C CA . GLU A 1 204 ? 0.379 -9.571 4.106 1.00 98.44 204 GLU A CA 1
ATOM 1529 C C . GLU A 1 204 ? 1.636 -8.775 4.470 1.00 98.44 204 GLU A C 1
ATOM 1531 O O . GLU A 1 204 ? 2.510 -8.564 3.625 1.00 98.44 204 GLU A O 1
ATOM 1536 N N . ILE A 1 205 ? 1.704 -8.279 5.705 1.00 98.00 205 ILE A N 1
ATOM 1537 C CA . ILE A 1 205 ? 2.727 -7.327 6.143 1.00 98.00 205 ILE A CA 1
ATOM 1538 C C . ILE A 1 205 ? 3.494 -7.900 7.332 1.00 98.00 205 ILE A C 1
ATOM 1540 O O . ILE A 1 205 ? 3.004 -7.878 8.456 1.00 98.00 205 ILE A O 1
ATOM 1544 N N . SER A 1 206 ? 4.725 -8.342 7.096 1.00 96.38 206 SER A N 1
ATOM 1545 C CA . SER A 1 206 ? 5.678 -8.653 8.159 1.00 96.38 206 SER A CA 1
ATOM 1546 C C . SER A 1 206 ? 6.612 -7.464 8.365 1.00 96.38 206 SER A C 1
ATOM 1548 O O . SER A 1 206 ? 7.565 -7.256 7.600 1.00 96.38 206 SER A O 1
ATOM 1550 N N . ALA A 1 207 ? 6.285 -6.638 9.363 1.00 92.75 207 ALA A N 1
ATOM 1551 C CA . ALA A 1 207 ? 7.002 -5.411 9.688 1.00 92.75 207 ALA A CA 1
ATOM 1552 C C . ALA A 1 207 ? 7.680 -5.512 11.058 1.00 92.75 207 ALA A C 1
ATOM 1554 O O . ALA A 1 207 ? 7.114 -6.023 12.018 1.00 92.75 207 ALA A O 1
ATOM 1555 N N . ILE A 1 208 ? 8.898 -4.980 11.165 1.00 90.50 208 ILE A N 1
ATOM 1556 C CA . ILE A 1 208 ? 9.667 -5.021 12.415 1.00 90.50 208 ILE A CA 1
ATOM 1557 C C . ILE A 1 208 ? 9.059 -4.085 13.469 1.00 90.50 208 ILE A C 1
ATOM 1559 O O . ILE A 1 208 ? 9.019 -4.449 14.639 1.00 90.50 208 ILE A O 1
ATOM 1563 N N . ASP A 1 209 ? 8.608 -2.893 13.070 1.00 89.25 209 ASP A N 1
ATOM 1564 C CA . ASP A 1 209 ? 8.035 -1.894 13.981 1.00 89.25 209 ASP A CA 1
ATOM 1565 C C . ASP A 1 209 ? 6.530 -1.732 13.726 1.00 89.25 209 ASP A C 1
ATOM 1567 O O . ASP A 1 209 ? 5.694 -2.305 14.430 1.00 89.25 209 ASP A O 1
ATOM 1571 N N . THR A 1 210 ? 6.178 -0.969 12.688 1.00 93.69 210 THR A N 1
ATOM 1572 C CA . THR A 1 210 ? 4.797 -0.565 12.424 1.00 93.69 210 THR A CA 1
ATOM 1573 C C . THR A 1 210 ? 4.350 -1.030 11.040 1.00 93.69 210 THR A C 1
ATOM 1575 O O . THR A 1 210 ? 4.925 -0.638 10.022 1.00 93.69 210 THR A O 1
ATOM 1578 N N . ALA A 1 211 ? 3.281 -1.824 10.973 1.00 96.81 211 ALA A N 1
ATOM 1579 C CA . ALA A 1 211 ? 2.765 -2.321 9.698 1.00 96.81 211 ALA A CA 1
ATOM 1580 C C . ALA A 1 211 ? 2.155 -1.193 8.849 1.00 96.81 211 ALA A C 1
ATOM 1582 O O . ALA A 1 211 ? 2.448 -1.093 7.658 1.00 96.81 211 ALA A O 1
ATOM 1583 N N . ILE A 1 212 ? 1.341 -0.320 9.449 1.00 97.38 212 ILE A N 1
ATOM 1584 C CA . ILE A 1 212 ? 0.724 0.827 8.773 1.00 97.38 212 ILE A CA 1
ATOM 1585 C C . ILE A 1 212 ? 0.828 2.073 9.655 1.00 97.38 212 ILE A C 1
ATOM 1587 O O . ILE A 1 212 ? 0.237 2.150 10.731 1.00 97.38 212 ILE A O 1
ATOM 1591 N N . PHE A 1 213 ? 1.538 3.087 9.173 1.00 96.56 213 PHE A N 1
ATOM 1592 C CA . PHE A 1 213 ? 1.677 4.373 9.847 1.00 96.56 213 PHE A CA 1
ATOM 1593 C C . PHE A 1 213 ? 0.970 5.469 9.047 1.00 96.56 213 PHE A C 1
ATOM 1595 O O . PHE A 1 213 ? 1.177 5.605 7.842 1.00 96.56 213 PHE A O 1
ATOM 1602 N N . MET A 1 214 ? 0.145 6.275 9.715 1.00 96.69 214 MET A N 1
ATOM 1603 C CA . MET A 1 214 ? -0.581 7.389 9.106 1.00 96.69 214 MET A CA 1
ATOM 1604 C C . MET A 1 214 ? -0.344 8.681 9.882 1.00 96.69 214 MET A C 1
ATOM 1606 O O . MET A 1 214 ? -0.633 8.765 11.075 1.00 96.69 214 MET A O 1
ATOM 1610 N N . CYS A 1 215 ? 0.127 9.713 9.187 1.00 95.88 215 CYS A N 1
ATOM 1611 C CA . CYS A 1 215 ? 0.381 11.042 9.729 1.00 95.88 215 CYS A CA 1
ATOM 1612 C C . CYS A 1 215 ? -0.405 12.088 8.940 1.00 95.88 215 CYS A C 1
ATOM 1614 O O . CYS A 1 215 ? -0.306 12.135 7.711 1.00 95.88 215 CYS A O 1
ATOM 1616 N N . HIS A 1 216 ? -1.195 12.921 9.624 1.00 96.00 216 HIS A N 1
ATOM 1617 C CA . HIS A 1 216 ? -2.032 13.955 8.993 1.00 96.00 216 HIS A CA 1
ATOM 1618 C C . HIS A 1 216 ? -2.883 13.424 7.823 1.00 96.00 216 HIS A C 1
ATOM 1620 O O . HIS A 1 216 ? -3.068 14.104 6.815 1.00 96.00 216 HIS A O 1
ATOM 1626 N N . SER A 1 217 ? -3.367 12.187 7.940 1.00 96.88 217 SER A N 1
ATOM 1627 C CA . SER A 1 217 ? -4.025 11.450 6.859 1.00 96.88 217 SER A CA 1
ATOM 1628 C C . SER A 1 217 ? -5.463 11.102 7.245 1.00 96.88 217 SER A C 1
ATOM 1630 O O . SER A 1 217 ? -5.798 10.962 8.426 1.00 96.88 217 SER A O 1
ATOM 1632 N N . GLY A 1 218 ? -6.365 10.991 6.275 1.00 96.25 218 GLY A N 1
ATOM 1633 C CA . GLY A 1 218 ? -7.773 10.785 6.596 1.00 96.25 218 GLY A CA 1
ATOM 1634 C C . GLY A 1 218 ? -8.621 10.219 5.477 1.00 96.25 218 GLY A C 1
ATOM 1635 O O . GLY A 1 218 ? -8.235 10.253 4.318 1.00 96.25 218 GLY A O 1
ATOM 1636 N N . GLY A 1 219 ? -9.776 9.666 5.842 1.00 97.25 219 GLY A N 1
ATOM 1637 C CA . GLY A 1 219 ? -10.656 8.996 4.879 1.00 97.25 219 GLY A CA 1
ATOM 1638 C C . GLY A 1 219 ? -10.097 7.680 4.325 1.00 97.25 219 GLY A C 1
ATOM 1639 O O . GLY A 1 219 ? -10.714 7.082 3.452 1.00 97.25 219 GLY A O 1
ATOM 1640 N N . ASN A 1 220 ? -8.953 7.196 4.822 1.00 98.44 220 ASN A N 1
ATOM 1641 C CA . ASN A 1 220 ? -8.344 5.976 4.304 1.00 98.44 220 ASN A CA 1
ATOM 1642 C C . ASN A 1 220 ? -9.074 4.733 4.825 1.00 98.44 220 ASN A C 1
ATOM 1644 O O . ASN A 1 220 ? -9.565 4.699 5.961 1.00 98.44 220 ASN A O 1
ATOM 1648 N N . LYS A 1 221 ? -9.097 3.686 4.003 1.00 98.62 221 LYS A N 1
ATOM 1649 C CA . LYS A 1 221 ? -9.657 2.379 4.335 1.00 98.62 221 LYS A CA 1
ATOM 1650 C C . LYS A 1 221 ? -8.546 1.339 4.460 1.00 98.62 221 LYS A C 1
ATOM 1652 O O . LYS A 1 221 ? -7.775 1.142 3.528 1.00 98.62 221 LYS A O 1
ATOM 1657 N N . VAL A 1 222 ? -8.507 0.642 5.593 1.00 98.50 222 VAL A N 1
ATOM 1658 C CA . VAL A 1 222 ? -7.604 -0.484 5.865 1.00 98.50 222 VAL A CA 1
ATOM 1659 C C . VAL A 1 222 ? -8.449 -1.716 6.147 1.00 98.50 222 VAL A C 1
ATOM 1661 O O . VAL A 1 222 ? -9.111 -1.784 7.187 1.00 98.50 222 VAL A O 1
ATOM 1664 N N . SER A 1 223 ? -8.454 -2.688 5.239 1.00 98.12 223 SER A N 1
ATOM 1665 C CA . SER A 1 223 ? -9.303 -3.870 5.399 1.00 98.12 223 SER A CA 1
ATOM 1666 C C . SER A 1 223 ? -8.682 -5.171 4.936 1.00 98.12 223 SER A C 1
ATOM 1668 O O . SER A 1 223 ? -7.967 -5.182 3.947 1.00 98.12 223 SER A O 1
ATOM 1670 N N . GLU A 1 224 ? -9.013 -6.282 5.591 1.00 97.44 224 GLU A N 1
ATOM 1671 C CA . GLU A 1 224 ? -8.609 -7.625 5.137 1.00 97.44 224 GLU A CA 1
ATOM 1672 C C . GLU A 1 224 ? -7.083 -7.805 5.035 1.00 97.44 224 GLU A C 1
ATOM 1674 O O . GLU A 1 224 ? -6.604 -8.631 4.269 1.00 97.44 224 GLU A O 1
ATOM 1679 N N . ASN A 1 225 ? -6.301 -7.023 5.784 1.00 98.19 225 ASN A N 1
ATOM 1680 C CA . ASN A 1 225 ? -4.852 -7.194 5.855 1.00 98.19 225 ASN A CA 1
ATOM 1681 C C . ASN A 1 225 ? -4.487 -8.135 7.007 1.00 98.19 225 ASN A C 1
ATOM 1683 O O . ASN A 1 225 ? -5.154 -8.140 8.047 1.00 98.19 225 ASN A O 1
ATOM 1687 N N . SER A 1 226 ? -3.398 -8.876 6.823 1.00 96.81 226 SER A N 1
ATOM 1688 C CA . SER A 1 226 ? -2.734 -9.653 7.867 1.00 96.81 226 SER A CA 1
ATOM 1689 C C . SER A 1 226 ? -1.400 -8.999 8.192 1.00 96.81 226 SER A C 1
ATOM 1691 O O . SER A 1 226 ? -0.645 -8.676 7.273 1.00 96.81 226 SER A O 1
ATOM 1693 N N . ALA A 1 227 ? -1.095 -8.805 9.471 1.00 95.06 227 ALA A N 1
ATOM 1694 C CA . ALA A 1 227 ? 0.174 -8.226 9.879 1.00 95.06 227 ALA A CA 1
ATOM 1695 C C . ALA A 1 227 ? 0.797 -8.906 11.101 1.00 95.06 227 ALA A C 1
ATOM 1697 O O . ALA A 1 227 ? 0.122 -9.155 12.102 1.00 95.06 227 ALA A O 1
ATOM 1698 N N . ASP A 1 228 ? 2.110 -9.109 11.031 1.00 86.94 228 ASP A N 1
ATOM 1699 C CA . ASP A 1 228 ? 2.963 -9.358 12.189 1.00 86.94 228 ASP A CA 1
ATOM 1700 C C . ASP A 1 228 ? 3.862 -8.134 12.426 1.00 86.94 228 ASP A C 1
ATOM 1702 O O . ASP A 1 228 ? 4.325 -7.486 11.484 1.00 86.94 228 ASP A O 1
ATOM 1706 N N . GLY A 1 229 ? 4.003 -7.742 13.693 1.00 76.75 229 GLY A N 1
ATOM 1707 C CA . GLY A 1 229 ? 4.764 -6.563 14.102 1.00 76.75 229 GLY A CA 1
ATOM 1708 C C . GLY A 1 229 ? 4.420 -6.085 15.512 1.00 76.75 229 GLY A C 1
ATOM 1709 O O . GLY A 1 229 ? 3.512 -6.611 16.163 1.00 76.75 229 GLY A O 1
ATOM 1710 N N . ASP A 1 230 ? 5.150 -5.075 15.989 1.00 89.75 230 ASP A N 1
ATOM 1711 C CA . ASP A 1 230 ? 4.917 -4.476 17.309 1.00 89.75 230 ASP A CA 1
ATOM 1712 C C . ASP A 1 230 ? 3.615 -3.658 17.327 1.00 89.75 230 ASP A C 1
ATOM 1714 O O . ASP A 1 230 ? 2.839 -3.721 18.292 1.00 89.75 230 ASP A O 1
ATOM 1718 N N . VAL A 1 231 ? 3.362 -2.904 16.250 1.00 93.25 231 VAL A N 1
ATOM 1719 C CA . VAL A 1 231 ? 2.160 -2.084 16.065 1.00 93.25 231 VAL A CA 1
ATOM 1720 C C . VAL A 1 231 ? 1.548 -2.333 14.689 1.00 93.25 231 VAL A C 1
ATOM 1722 O O . VAL A 1 231 ? 2.181 -2.126 13.657 1.00 93.25 231 VAL A O 1
ATOM 1725 N N . PHE A 1 232 ? 0.270 -2.700 14.647 1.00 95.56 232 PHE A N 1
ATOM 1726 C CA . PHE A 1 232 ? -0.443 -2.855 13.383 1.00 95.56 232 PHE A CA 1
ATOM 1727 C C . PHE A 1 232 ? -0.737 -1.505 12.727 1.00 95.56 232 PHE A C 1
ATOM 1729 O O . PHE A 1 232 ? -0.275 -1.240 11.619 1.00 95.56 232 PHE A O 1
ATOM 1736 N N . VAL A 1 233 ? -1.483 -0.630 13.410 1.00 95.38 233 VAL A N 1
ATOM 1737 C CA . VAL A 1 233 ? -1.817 0.702 12.889 1.00 95.38 233 VAL A CA 1
ATOM 1738 C C . VAL A 1 233 ? -1.420 1.791 13.881 1.00 95.38 233 VAL A C 1
ATOM 1740 O O . VAL A 1 233 ? -1.883 1.819 15.022 1.00 95.38 233 VAL A O 1
ATOM 1743 N N . HIS A 1 234 ? -0.622 2.752 13.427 1.00 94.69 234 HIS A N 1
ATOM 1744 C CA . HIS A 1 234 ? -0.308 3.965 14.179 1.00 94.69 234 HIS A CA 1
ATOM 1745 C C . HIS A 1 234 ? -0.920 5.182 13.477 1.00 94.69 234 HIS A C 1
ATOM 1747 O O . HIS A 1 234 ? -0.605 5.467 12.323 1.00 94.69 234 HIS A O 1
ATOM 1753 N N . LEU A 1 235 ? -1.806 5.901 14.173 1.00 92.94 235 LEU A N 1
ATOM 1754 C CA . LEU A 1 235 ? -2.490 7.093 13.665 1.00 92.94 235 LEU A CA 1
ATOM 1755 C C . LEU A 1 235 ? -2.040 8.343 14.432 1.00 92.94 235 LEU A C 1
ATOM 1757 O O . LEU A 1 235 ? -2.345 8.511 15.613 1.00 92.94 235 LEU A O 1
ATOM 1761 N N . LEU A 1 236 ? -1.364 9.256 13.743 1.00 92.06 236 LEU A N 1
ATOM 1762 C CA . LEU A 1 236 ? -0.923 10.537 14.283 1.00 92.06 236 LEU A CA 1
ATOM 1763 C C . LEU A 1 236 ? -1.636 11.680 13.556 1.00 92.06 236 LEU A C 1
ATOM 1765 O O . LEU A 1 236 ? -1.529 11.808 12.334 1.00 92.06 236 LEU A O 1
ATOM 1769 N N . PHE A 1 237 ? -2.392 12.496 14.294 1.00 90.62 237 PHE A N 1
ATOM 1770 C CA . PHE A 1 237 ? -3.195 13.602 13.748 1.00 90.62 237 PHE A CA 1
ATOM 1771 C C . PHE A 1 237 ? -4.048 13.210 12.526 1.00 90.62 237 PHE A C 1
ATOM 1773 O O . PHE A 1 237 ? -4.252 14.000 11.605 1.00 90.62 237 PHE A O 1
ATOM 1780 N N . SER A 1 238 ? -4.533 11.970 12.509 1.00 93.19 238 SER A N 1
ATOM 1781 C CA . SER A 1 238 ? -5.223 11.341 11.388 1.00 93.19 238 SER A CA 1
ATOM 1782 C C . SER A 1 238 ? -6.689 11.099 11.745 1.00 93.19 238 SER A C 1
ATOM 1784 O O . SER A 1 238 ? -7.021 10.818 12.892 1.00 93.19 238 SER A O 1
ATOM 1786 N N . SER A 1 239 ? -7.615 11.247 10.802 1.00 92.94 239 SER A N 1
ATOM 1787 C CA . SER A 1 239 ? -9.047 11.220 11.143 1.00 92.94 239 SER A CA 1
ATOM 1788 C C . SER A 1 239 ? -9.914 10.604 10.062 1.00 92.94 239 SER A C 1
ATOM 1790 O O . SER A 1 239 ? -9.571 10.646 8.885 1.00 92.94 239 SER A O 1
ATOM 1792 N N . LYS A 1 240 ? -11.086 10.090 10.448 1.00 94.19 240 LYS A N 1
ATOM 1793 C CA . LYS A 1 240 ? -12.064 9.479 9.532 1.00 94.19 240 LYS A CA 1
ATOM 1794 C C . LYS A 1 240 ? -11.519 8.269 8.772 1.00 94.19 240 LYS A C 1
ATOM 1796 O O . LYS A 1 240 ? -11.992 7.982 7.678 1.00 94.19 240 LYS A O 1
ATOM 1801 N N . ASN A 1 241 ? -10.519 7.581 9.316 1.00 96.06 241 ASN A N 1
ATOM 1802 C CA . ASN A 1 241 ? -10.043 6.332 8.736 1.00 96.06 241 ASN A CA 1
ATOM 1803 C C . ASN A 1 241 ? -10.951 5.180 9.183 1.00 96.06 241 ASN A C 1
ATOM 1805 O O . ASN A 1 241 ? -11.449 5.181 10.311 1.00 96.06 241 ASN A O 1
ATOM 1809 N N . THR A 1 242 ? -11.157 4.207 8.298 1.00 96.62 242 THR A N 1
ATOM 1810 C CA . THR A 1 242 ? -11.927 2.986 8.568 1.00 96.62 242 THR A CA 1
ATOM 1811 C C . THR A 1 242 ? -10.984 1.790 8.577 1.00 96.62 242 THR A C 1
ATOM 1813 O O . THR A 1 242 ? -10.368 1.490 7.557 1.00 96.62 242 THR A O 1
ATOM 1816 N N . ILE A 1 243 ? -10.876 1.103 9.713 1.00 96.62 243 ILE A N 1
ATOM 1817 C CA . ILE A 1 243 ? -10.005 -0.058 9.910 1.00 96.62 243 ILE A CA 1
ATOM 1818 C C . ILE A 1 243 ? -10.879 -1.261 10.261 1.00 96.62 243 ILE A C 1
ATOM 1820 O O . ILE A 1 243 ? -11.404 -1.359 11.369 1.00 96.62 243 ILE A O 1
ATOM 1824 N N . GLU A 1 244 ? -11.061 -2.195 9.334 1.00 94.62 244 GLU A N 1
ATOM 1825 C CA . GLU A 1 244 ? -12.031 -3.281 9.495 1.00 94.62 244 GLU A CA 1
ATOM 1826 C C . GLU A 1 244 ? -11.499 -4.634 9.039 1.00 94.62 244 GLU A C 1
ATOM 1828 O O . GLU A 1 244 ? -10.796 -4.718 8.046 1.00 94.62 244 GLU A O 1
ATOM 1833 N N . GLN A 1 245 ? -11.883 -5.711 9.729 1.00 92.31 245 GLN A N 1
ATOM 1834 C CA . GLN A 1 245 ? -11.622 -7.080 9.257 1.00 92.31 245 GLN A CA 1
ATOM 1835 C C . GLN A 1 245 ? -10.128 -7.375 9.013 1.00 92.31 245 GLN A C 1
ATOM 1837 O O . GLN A 1 245 ? -9.791 -8.072 8.066 1.00 92.31 245 GLN A O 1
ATOM 1842 N N . ASN A 1 246 ? -9.234 -6.822 9.835 1.00 94.94 246 ASN A N 1
ATOM 1843 C CA . ASN A 1 246 ? -7.805 -7.121 9.757 1.00 94.94 246 ASN A CA 1
ATOM 1844 C C . ASN A 1 246 ? -7.411 -8.126 10.842 1.00 94.94 246 ASN A C 1
ATOM 1846 O O . ASN A 1 246 ? -8.020 -8.169 11.917 1.00 94.94 246 ASN A O 1
ATOM 1850 N N . GLU A 1 247 ? -6.367 -8.893 10.562 1.00 92.75 247 GLU A N 1
ATOM 1851 C CA . GLU A 1 247 ? -5.744 -9.831 11.488 1.00 92.75 247 GLU A CA 1
ATOM 1852 C C . GLU A 1 247 ? -4.365 -9.291 11.857 1.00 92.75 247 GLU A C 1
ATOM 1854 O O . GLU A 1 247 ? -3.546 -9.018 10.984 1.00 92.75 247 GLU A O 1
ATOM 1859 N N . ALA A 1 248 ? -4.119 -9.069 13.146 1.00 91.62 248 ALA A N 1
ATOM 1860 C CA . ALA A 1 248 ? -2.844 -8.527 13.582 1.00 91.62 248 ALA A CA 1
ATOM 1861 C C . ALA A 1 248 ? -2.439 -9.005 14.972 1.00 91.62 248 ALA A C 1
ATOM 1863 O O . ALA A 1 248 ? -3.282 -9.154 15.866 1.00 91.62 248 ALA A O 1
ATOM 1864 N N . GLU A 1 249 ? -1.134 -9.181 15.146 1.00 85.81 249 GLU A N 1
ATOM 1865 C CA . GLU A 1 249 ? -0.488 -9.397 16.438 1.00 85.81 249 GLU A CA 1
ATOM 1866 C C . GLU A 1 249 ? 0.014 -8.064 17.035 1.00 85.81 249 GLU A C 1
ATOM 1868 O O . GLU A 1 249 ? 0.034 -7.031 16.367 1.00 85.81 249 GLU A O 1
ATOM 1873 N N . GLY A 1 250 ? 0.365 -8.055 18.325 1.00 84.50 250 GLY A N 1
ATOM 1874 C CA . GLY A 1 250 ? 0.898 -6.860 18.994 1.00 84.50 250 GLY A CA 1
ATOM 1875 C C . GLY A 1 250 ? -0.149 -5.799 19.369 1.00 84.50 250 GLY A C 1
ATOM 1876 O O . GLY A 1 250 ? -1.284 -6.103 19.763 1.00 84.50 250 GLY A O 1
ATOM 1877 N N . ILE A 1 251 ? 0.256 -4.525 19.336 1.00 85.06 251 ILE A N 1
ATOM 1878 C CA . ILE A 1 251 ? -0.651 -3.388 19.539 1.00 85.06 251 ILE A CA 1
ATOM 1879 C C . ILE A 1 251 ? -1.466 -3.208 18.261 1.00 85.06 251 ILE A C 1
ATOM 1881 O O . ILE A 1 251 ? -0.927 -2.897 17.204 1.00 85.06 251 ILE A O 1
ATOM 1885 N N . TYR A 1 252 ? -2.786 -3.346 18.359 1.00 87.75 252 TYR A N 1
ATOM 1886 C CA . TYR A 1 252 ? -3.653 -3.244 17.189 1.00 87.75 252 TYR A CA 1
ATOM 1887 C C . TYR A 1 252 ? -3.758 -1.797 16.695 1.00 87.75 252 TYR A C 1
ATOM 1889 O O . TYR A 1 252 ? -3.682 -1.532 15.497 1.00 87.75 252 TYR A O 1
ATOM 1897 N N . ALA A 1 253 ? -3.929 -0.844 17.614 1.00 85.94 253 ALA A N 1
ATOM 1898 C CA . ALA A 1 253 ? -3.892 0.569 17.268 1.00 85.94 253 ALA A CA 1
ATOM 1899 C C . ALA A 1 253 ? -3.266 1.417 18.372 1.00 85.94 253 ALA A C 1
ATOM 1901 O O . ALA A 1 253 ? -3.572 1.222 19.551 1.00 85.94 253 ALA A O 1
ATOM 1902 N N . ASN A 1 254 ? -2.457 2.394 17.965 1.00 83.38 254 ASN A N 1
ATOM 1903 C CA . ASN A 1 254 ? -1.942 3.472 18.805 1.00 83.38 254 ASN A CA 1
ATOM 1904 C C . ASN A 1 254 ? -2.300 4.817 18.165 1.00 83.38 254 ASN A C 1
ATOM 1906 O O . ASN A 1 254 ? -2.060 4.999 16.966 1.00 83.38 254 ASN A O 1
ATOM 1910 N N . PHE A 1 255 ? -2.898 5.743 18.919 1.00 73.56 255 PHE A N 1
ATOM 1911 C CA . PHE A 1 255 ? -3.334 6.995 18.322 1.00 73.56 255 PHE A CA 1
ATOM 1912 C C . PHE A 1 255 ? -3.404 8.217 19.238 1.00 73.56 255 PHE A C 1
ATOM 1914 O O . PHE A 1 255 ? -3.896 8.160 20.362 1.00 73.56 255 PHE A O 1
ATOM 1921 N N . ASN A 1 256 ? -3.016 9.349 18.645 1.00 70.56 256 ASN A N 1
ATOM 1922 C CA . ASN A 1 256 ? -3.360 10.709 19.063 1.00 70.56 256 ASN A CA 1
ATOM 1923 C C . ASN A 1 256 ? -4.151 11.346 17.913 1.00 70.56 256 ASN A C 1
ATOM 1925 O O . ASN A 1 256 ? -3.580 11.858 16.942 1.00 70.56 256 ASN A O 1
ATOM 1929 N N . SER A 1 257 ? -5.454 11.075 17.874 1.00 71.19 257 SER A N 1
ATOM 1930 C CA . SER A 1 257 ? -6.290 11.242 16.682 1.00 71.19 257 SER A CA 1
ATOM 1931 C C . SER A 1 257 ? -7.774 11.099 17.004 1.00 71.19 257 SER A C 1
ATOM 1933 O O . SER A 1 257 ? -8.145 10.449 17.979 1.00 71.19 257 SER A O 1
ATOM 1935 N N . TYR A 1 258 ? -8.630 11.666 16.149 1.00 74.25 258 TYR A N 1
ATOM 1936 C CA . TYR A 1 258 ? -10.075 11.726 16.371 1.00 74.25 258 TYR A CA 1
ATOM 1937 C C . TYR A 1 258 ? -10.872 11.064 15.243 1.00 74.25 258 TYR A C 1
ATOM 1939 O O . TYR A 1 258 ? -10.523 11.169 14.066 1.00 74.25 258 TYR A O 1
ATOM 1947 N N . LYS A 1 259 ? -12.013 10.455 15.599 1.00 83.56 259 LYS A N 1
ATOM 1948 C CA . LYS A 1 259 ? -13.019 9.916 14.658 1.00 83.56 259 LYS A CA 1
ATOM 1949 C C . LYS A 1 259 ? -12.468 8.857 13.698 1.00 83.56 259 LYS A C 1
ATOM 1951 O O . LYS A 1 259 ? -12.748 8.921 12.506 1.00 83.56 259 LYS A O 1
ATOM 1956 N N . ASN A 1 260 ? -11.662 7.925 14.195 1.00 89.94 260 ASN A N 1
ATOM 1957 C CA . ASN A 1 260 ? -11.292 6.730 13.438 1.00 89.94 260 ASN A CA 1
ATOM 1958 C C . ASN A 1 260 ? -12.178 5.571 13.888 1.00 89.94 260 ASN A C 1
ATOM 1960 O O . ASN A 1 260 ? -12.420 5.410 15.086 1.00 89.94 260 ASN A O 1
ATOM 1964 N N . ASP A 1 261 ? -12.664 4.799 12.926 1.00 93.19 261 ASP A N 1
ATOM 1965 C CA . ASP A 1 261 ? -13.595 3.709 13.175 1.00 93.19 261 ASP A CA 1
ATOM 1966 C C . ASP A 1 261 ? -12.881 2.374 13.000 1.00 93.19 261 ASP A C 1
ATOM 1968 O O . ASP A 1 261 ? -12.313 2.079 11.948 1.00 93.19 261 ASP A O 1
ATOM 1972 N N . PHE A 1 262 ? -12.936 1.553 14.043 1.00 93.94 262 PHE A N 1
ATOM 1973 C CA . PHE A 1 262 ? -12.388 0.208 14.054 1.00 93.94 262 PHE A CA 1
ATOM 1974 C C . PHE A 1 262 ? -13.532 -0.800 14.112 1.00 93.94 262 PHE A C 1
ATOM 1976 O O . PHE A 1 262 ? -14.400 -0.706 14.980 1.00 93.94 262 PHE A O 1
ATOM 1983 N N . THR A 1 263 ? -13.526 -1.790 13.223 1.00 93.44 263 THR A N 1
ATOM 1984 C CA . THR A 1 263 ? -14.475 -2.909 13.255 1.00 93.44 263 THR A CA 1
ATOM 1985 C C . THR A 1 263 ? -13.725 -4.216 13.472 1.00 93.44 263 THR A C 1
ATOM 1987 O O . THR A 1 263 ? -13.004 -4.699 12.600 1.00 93.44 263 THR A O 1
ATOM 1990 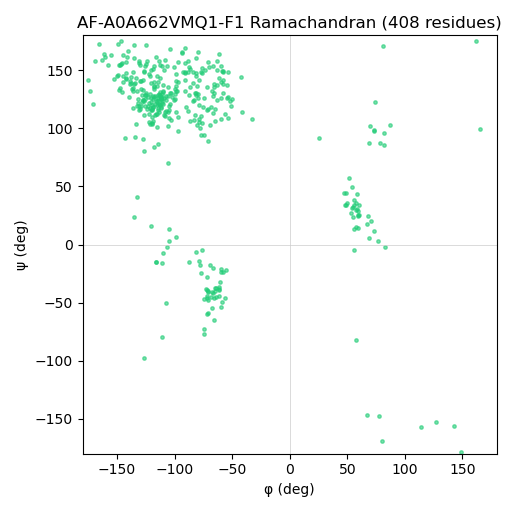N N . ILE A 1 264 ? -13.935 -4.792 14.651 1.00 88.81 264 ILE A N 1
ATOM 1991 C CA . ILE A 1 264 ? -13.425 -6.091 15.105 1.00 88.81 264 ILE A CA 1
ATOM 1992 C C . ILE A 1 264 ? -14.649 -7.002 15.262 1.00 88.81 264 ILE A C 1
ATOM 1994 O O . ILE A 1 264 ? -15.761 -6.502 15.389 1.00 88.81 264 ILE A O 1
ATOM 1998 N N . LYS A 1 265 ? -14.506 -8.329 15.235 1.00 88.12 265 LYS A N 1
ATOM 1999 C CA . LYS A 1 265 ? -15.616 -9.302 15.338 1.00 88.12 265 LYS A CA 1
ATOM 2000 C C . LYS A 1 265 ? -16.787 -8.830 16.231 1.00 88.12 265 LYS A C 1
ATOM 2002 O O . LYS A 1 265 ? -16.661 -8.801 17.454 1.00 88.12 265 LYS A O 1
ATOM 2007 N N . ASN A 1 266 ? -17.925 -8.492 15.611 1.00 86.31 266 ASN A N 1
ATOM 2008 C CA . ASN A 1 266 ? -19.161 -7.989 16.244 1.00 86.31 266 ASN A CA 1
ATOM 2009 C C . ASN A 1 266 ? -19.017 -6.730 17.132 1.00 86.31 266 ASN A C 1
ATOM 2011 O O . ASN A 1 266 ? -19.930 -6.404 17.887 1.00 86.31 266 ASN A O 1
ATOM 2015 N N . LEU A 1 267 ? -17.894 -6.021 17.063 1.00 91.19 267 LEU A N 1
ATOM 2016 C CA . LEU A 1 267 ? -17.563 -4.873 17.894 1.00 91.19 267 LEU A CA 1
ATOM 2017 C C . LEU A 1 267 ? -17.037 -3.731 17.027 1.00 91.19 267 LEU A C 1
ATOM 2019 O O . LEU A 1 267 ? -15.988 -3.836 16.396 1.00 91.19 267 LEU A O 1
ATOM 2023 N N . LYS A 1 268 ? -17.743 -2.607 17.063 1.00 93.12 268 LYS A N 1
ATOM 2024 C CA . LYS A 1 268 ? -17.250 -1.336 16.545 1.00 93.12 268 LYS A CA 1
ATOM 2025 C C . LYS A 1 268 ? -16.672 -0.522 17.688 1.00 93.12 268 LYS A C 1
ATOM 2027 O O . LYS A 1 268 ? -17.216 -0.497 18.796 1.00 93.12 268 LYS A O 1
ATOM 2032 N N . LEU A 1 269 ? -15.566 0.133 17.401 1.00 93.56 269 LEU A N 1
ATOM 2033 C CA . LEU A 1 269 ? -14.748 0.843 18.358 1.00 93.56 269 LEU A CA 1
ATOM 2034 C C . LEU A 1 269 ? -14.356 2.192 17.752 1.00 93.56 269 LEU A C 1
ATOM 2036 O O . LEU A 1 269 ? -13.921 2.259 16.607 1.00 93.56 269 LEU A O 1
ATOM 2040 N N . THR A 1 270 ? -14.524 3.261 18.519 1.00 92.94 270 THR A N 1
ATOM 2041 C CA . THR A 1 270 ? -14.119 4.624 18.146 1.00 92.94 270 THR A CA 1
ATOM 2042 C C . THR A 1 270 ? -13.671 5.384 19.396 1.00 92.94 270 THR A C 1
ATOM 2044 O O . THR A 1 270 ? -13.772 4.862 20.509 1.00 92.94 270 THR A O 1
ATOM 2047 N N . GLY A 1 271 ? -13.167 6.604 19.238 1.00 90.81 271 GLY A N 1
ATOM 2048 C CA . GLY A 1 271 ? -12.814 7.506 20.336 1.00 90.81 271 GLY A CA 1
ATOM 2049 C C . GLY A 1 271 ? -11.549 8.312 20.061 1.00 90.81 271 GLY A C 1
ATOM 2050 O O . GLY A 1 271 ? -11.208 8.553 18.901 1.00 90.81 271 GLY A O 1
ATOM 2051 N N . GLU A 1 272 ? -10.901 8.762 21.134 1.00 90.12 272 GLU A N 1
ATOM 2052 C CA . GLU A 1 272 ? -9.769 9.696 21.112 1.00 90.12 272 GLU A CA 1
ATOM 2053 C C . GLU A 1 272 ? -8.738 9.311 22.179 1.00 90.12 272 GLU A C 1
ATOM 2055 O O . GLU A 1 272 ? -9.110 8.909 23.286 1.00 90.12 272 GLU A O 1
ATOM 2060 N N . GLU A 1 273 ? -7.456 9.466 21.840 1.00 89.06 273 GLU A N 1
ATOM 2061 C CA . GLU A 1 273 ? -6.313 9.289 22.747 1.00 89.06 273 GLU A CA 1
ATOM 2062 C C . GLU A 1 273 ? -6.309 7.947 23.506 1.00 89.06 273 GLU A C 1
ATOM 2064 O O . GLU A 1 273 ? -6.312 7.881 24.743 1.00 89.06 273 GLU A O 1
ATOM 2069 N N . PHE A 1 274 ? -6.334 6.837 22.767 1.00 90.00 274 PHE A N 1
ATOM 2070 C CA . PHE A 1 274 ? -6.149 5.517 23.356 1.00 90.00 274 PHE A CA 1
ATOM 2071 C C . PHE A 1 274 ? -5.299 4.605 22.482 1.00 90.00 274 PHE A C 1
ATOM 2073 O O . PHE A 1 274 ? -5.042 4.854 21.311 1.00 90.00 274 PHE A O 1
ATOM 2080 N N . GLN A 1 275 ? -4.869 3.509 23.085 1.00 92.88 275 GLN A N 1
ATOM 2081 C CA . GLN A 1 275 ? -4.314 2.367 22.378 1.00 92.88 275 GLN A CA 1
ATOM 2082 C C . GLN A 1 275 ? -5.076 1.112 22.781 1.00 92.88 275 GLN A C 1
ATOM 2084 O O . GLN A 1 275 ? -5.615 1.032 23.895 1.00 92.88 275 GLN A O 1
ATOM 2089 N N . PHE A 1 276 ? -5.112 0.118 21.902 1.00 93.75 276 PHE A N 1
ATOM 2090 C CA . PHE A 1 276 ? -5.656 -1.182 22.264 1.00 93.75 276 PHE A CA 1
ATOM 2091 C C . PHE A 1 276 ? -4.959 -2.337 21.558 1.00 93.75 276 PHE A C 1
ATOM 2093 O O . PHE A 1 276 ? -4.401 -2.187 20.473 1.00 93.75 276 PHE A O 1
ATOM 2100 N N . SER A 1 277 ? -5.030 -3.506 22.185 1.00 92.94 277 SER A N 1
ATOM 2101 C CA . SER A 1 277 ? -4.645 -4.785 21.594 1.00 92.94 277 SER A CA 1
ATOM 2102 C C . SER A 1 277 ? -5.805 -5.773 21.650 1.00 92.94 277 SER A C 1
ATOM 2104 O O . SER A 1 277 ? -6.725 -5.640 22.468 1.00 92.94 277 SER A O 1
ATOM 2106 N N . LEU A 1 278 ? -5.760 -6.772 20.772 1.00 91.12 278 LEU A N 1
ATOM 2107 C CA . LEU A 1 278 ? -6.613 -7.951 20.869 1.00 91.12 278 LEU A CA 1
ATOM 2108 C C . LEU A 1 278 ? -5.956 -8.937 21.836 1.00 91.12 278 LEU A C 1
ATOM 2110 O O . LEU A 1 278 ? -4.737 -9.084 21.864 1.00 91.12 278 LEU A O 1
ATOM 2114 N N . THR A 1 279 ? -6.739 -9.582 22.693 1.00 85.94 279 THR A N 1
ATOM 2115 C CA . THR A 1 279 ? -6.205 -10.527 23.680 1.00 85.94 279 THR A CA 1
ATOM 2116 C C . THR A 1 279 ? -7.102 -11.749 23.777 1.00 85.94 279 THR A C 1
ATOM 2118 O O . THR A 1 279 ? -8.330 -11.646 23.760 1.00 85.94 279 THR A O 1
ATOM 2121 N N . GLU A 1 280 ? -6.493 -12.922 23.912 1.00 79.88 280 GLU A N 1
ATOM 2122 C CA . GLU A 1 280 ? -7.217 -14.129 24.288 1.00 79.88 280 GLU A CA 1
ATOM 2123 C C . GLU A 1 280 ? -7.454 -14.131 25.801 1.00 79.88 280 GLU A C 1
ATOM 2125 O O . GLU A 1 280 ? -6.526 -13.990 26.598 1.00 79.88 280 GLU A O 1
ATOM 2130 N N . SER A 1 281 ? -8.709 -14.278 26.223 1.00 77.88 281 SER A N 1
ATOM 2131 C CA . SER A 1 281 ? -9.056 -14.387 27.640 1.00 77.88 281 SER A CA 1
ATOM 2132 C C . SER A 1 281 ? -10.101 -15.471 27.848 1.00 77.88 281 SER A C 1
ATOM 2134 O O . SER A 1 281 ? -11.055 -15.587 27.076 1.00 77.88 281 SER A O 1
ATOM 2136 N N . ILE A 1 282 ? -9.929 -16.258 28.910 1.00 79.25 282 ILE A N 1
ATOM 2137 C CA . ILE A 1 282 ? -10.916 -17.245 29.343 1.00 79.25 282 ILE A CA 1
ATOM 2138 C C . ILE A 1 282 ? -11.947 -16.505 30.192 1.00 79.25 282 ILE A C 1
ATOM 2140 O O . ILE A 1 282 ? -11.663 -16.109 31.322 1.00 79.25 282 ILE A O 1
ATOM 2144 N N . LEU A 1 283 ? -13.142 -16.308 29.637 1.00 87.00 283 LEU A N 1
ATOM 2145 C CA . LEU A 1 283 ? -14.267 -15.769 30.394 1.00 87.00 283 LEU A CA 1
ATOM 2146 C C . LEU A 1 283 ? -14.761 -16.811 31.421 1.00 87.00 283 LEU A C 1
ATOM 2148 O O . LEU A 1 283 ? -14.623 -18.015 31.171 1.00 87.00 283 LEU A O 1
ATOM 2152 N N . PRO A 1 284 ? -15.373 -16.382 32.544 1.00 88.12 284 PRO A N 1
ATOM 2153 C CA . PRO A 1 284 ? -16.047 -17.300 33.461 1.00 88.12 284 PRO A CA 1
ATOM 2154 C C . PRO A 1 284 ? -17.078 -18.176 32.732 1.00 88.12 284 PRO A C 1
ATOM 2156 O O . PRO A 1 284 ? -17.680 -17.749 31.742 1.00 88.12 284 PRO A O 1
ATOM 2159 N N . GLU A 1 285 ? -17.286 -19.408 33.208 1.00 87.50 285 GLU A N 1
ATOM 2160 C CA . GLU A 1 285 ? -18.091 -20.420 32.505 1.00 87.50 285 GLU A CA 1
ATOM 2161 C C . GLU A 1 285 ? -19.539 -19.988 32.258 1.00 87.50 285 GLU A C 1
ATOM 2163 O O . GLU A 1 285 ? -20.189 -20.509 31.354 1.00 87.50 285 GLU A O 1
ATOM 2168 N N . GLU A 1 286 ? -20.066 -19.064 33.050 1.00 89.31 286 GLU A N 1
ATOM 2169 C CA . GLU A 1 286 ? -21.395 -18.489 32.914 1.00 89.31 286 GLU A CA 1
ATOM 2170 C C . GLU A 1 286 ? -21.522 -17.448 31.792 1.00 89.31 286 GLU A C 1
ATOM 2172 O O . GLU A 1 286 ? -22.640 -17.032 31.516 1.00 89.31 286 GLU A O 1
ATOM 2177 N N . PHE A 1 287 ? -20.446 -17.067 31.098 1.00 90.88 287 PHE A N 1
ATOM 2178 C CA . PHE A 1 287 ? -20.494 -16.117 29.982 1.00 90.88 287 PHE A CA 1
ATOM 2179 C C . PHE A 1 287 ? -20.208 -16.778 28.629 1.00 90.88 287 PHE A C 1
ATOM 2181 O O . PHE A 1 287 ? -19.529 -17.802 28.526 1.00 90.88 287 PHE A O 1
ATOM 2188 N N . ILE A 1 288 ? -20.741 -16.176 27.564 1.00 90.81 288 ILE A N 1
ATOM 2189 C CA . ILE A 1 288 ? -20.414 -16.499 26.171 1.00 90.81 288 ILE A CA 1
ATOM 2190 C C . ILE A 1 288 ? -19.859 -15.226 25.515 1.00 90.81 288 ILE A C 1
ATOM 2192 O O . ILE A 1 288 ? -20.606 -14.248 25.407 1.00 90.81 288 ILE A O 1
ATOM 2196 N N . PRO A 1 289 ? -18.581 -15.203 25.084 1.00 92.56 289 PRO A N 1
ATOM 2197 C CA . PRO A 1 289 ? -18.021 -14.064 24.367 1.00 92.56 289 PRO A CA 1
ATOM 2198 C C . PRO A 1 289 ? -18.589 -13.988 22.946 1.00 92.56 289 PRO A C 1
ATOM 2200 O O . PRO A 1 289 ? -18.666 -14.991 22.238 1.00 92.56 289 PRO A O 1
ATOM 2203 N N . LEU A 1 290 ? -18.958 -12.782 22.521 1.00 92.94 290 LEU A N 1
ATOM 2204 C CA . LEU A 1 290 ? -19.490 -12.487 21.187 1.00 92.94 290 LEU A CA 1
ATOM 2205 C C . LEU A 1 290 ? -18.522 -11.651 20.340 1.00 92.94 290 LEU A C 1
ATOM 2207 O O . LEU A 1 290 ? -18.670 -11.617 19.119 1.00 92.94 290 LEU A O 1
ATOM 2211 N N . SER A 1 291 ? -17.518 -11.033 20.965 1.00 93.19 291 SER A N 1
ATOM 2212 C CA . SER A 1 291 ? -16.392 -10.351 20.318 1.00 93.19 291 SER A CA 1
ATOM 2213 C C . SER A 1 291 ? -15.055 -10.908 20.811 1.00 93.19 291 SER A C 1
ATOM 2215 O O . SER A 1 291 ? -15.006 -11.661 21.787 1.00 93.19 291 SER A O 1
ATOM 2217 N N . ASN A 1 292 ? -13.953 -10.494 20.181 1.00 92.00 292 ASN A N 1
ATOM 2218 C CA . ASN A 1 292 ? -12.634 -10.575 20.812 1.00 92.00 292 ASN A CA 1
ATOM 2219 C C . ASN A 1 292 ? -12.619 -9.742 22.107 1.00 92.00 292 ASN A C 1
ATOM 2221 O O . ASN A 1 292 ? -13.376 -8.770 22.235 1.00 92.00 292 ASN A O 1
ATOM 2225 N N . VAL A 1 293 ? -11.758 -10.114 23.058 1.00 93.31 293 VAL A N 1
ATOM 2226 C CA . VAL A 1 293 ? -11.455 -9.252 24.204 1.00 93.31 293 VAL A CA 1
ATOM 2227 C C . VAL A 1 293 ? -10.464 -8.198 23.740 1.00 93.31 293 VAL A C 1
ATOM 2229 O O . VAL A 1 293 ? -9.445 -8.524 23.130 1.00 93.31 293 VAL A O 1
ATOM 2232 N N . ILE A 1 294 ? -10.773 -6.940 24.030 1.00 94.62 294 ILE A N 1
ATOM 2233 C CA . ILE A 1 294 ? -9.878 -5.819 23.759 1.00 94.62 294 ILE A CA 1
ATOM 2234 C C . ILE A 1 294 ? -9.271 -5.331 25.068 1.00 94.62 294 ILE A C 1
ATOM 2236 O O . ILE A 1 294 ? -9.981 -5.176 26.063 1.00 94.62 294 ILE A O 1
ATOM 2240 N N . ASN A 1 295 ? -7.968 -5.075 25.080 1.00 94.50 295 ASN A N 1
ATOM 2241 C CA . ASN A 1 295 ? -7.297 -4.429 26.201 1.00 94.50 295 ASN A CA 1
ATOM 2242 C C . ASN A 1 295 ? -7.032 -2.966 25.849 1.00 94.50 295 ASN A C 1
ATOM 2244 O O . ASN A 1 295 ? -6.170 -2.678 25.026 1.00 94.50 295 ASN A O 1
ATOM 2248 N N . VAL A 1 296 ? -7.782 -2.051 26.458 1.00 94.88 296 VAL A N 1
ATOM 2249 C CA . VAL A 1 296 ? -7.723 -0.618 26.158 1.00 94.88 296 VAL A CA 1
ATOM 2250 C C . VAL A 1 296 ? -6.862 0.098 27.189 1.00 94.88 296 VAL A C 1
ATOM 2252 O O . VAL A 1 296 ? -7.072 -0.041 28.395 1.00 94.88 296 VAL A O 1
ATOM 2255 N N . THR A 1 297 ? -5.946 0.940 26.720 1.00 94.50 297 THR A N 1
ATOM 2256 C CA . THR A 1 297 ? -5.256 1.935 27.546 1.00 94.50 297 THR A CA 1
ATOM 2257 C C . THR A 1 297 ? -5.643 3.322 27.061 1.00 94.50 297 THR A C 1
ATOM 2259 O O . THR A 1 297 ? -5.273 3.714 25.961 1.00 94.50 297 THR A O 1
ATOM 2262 N N . VAL A 1 298 ? -6.384 4.057 27.886 1.00 92.56 298 VAL A N 1
ATOM 2263 C CA . VAL A 1 298 ? -6.709 5.465 27.640 1.00 92.56 298 VAL A CA 1
ATOM 2264 C C . VAL A 1 298 ? -5.531 6.316 28.104 1.00 92.56 298 VAL A C 1
ATOM 2266 O O . VAL A 1 298 ? -5.049 6.132 29.225 1.00 92.56 298 VAL A O 1
ATOM 2269 N N . ILE A 1 299 ? -5.069 7.227 27.251 1.00 89.81 299 ILE A N 1
ATOM 2270 C CA . ILE A 1 299 ? -3.896 8.076 27.478 1.00 89.81 299 ILE A CA 1
ATOM 2271 C C . ILE A 1 299 ? -4.329 9.532 27.265 1.00 89.81 299 ILE A C 1
ATOM 2273 O O . ILE A 1 299 ? -4.111 10.063 26.190 1.00 89.81 299 ILE A O 1
ATOM 2277 N N . PRO A 1 300 ? -4.978 10.184 28.246 1.00 87.31 300 PRO A N 1
ATOM 2278 C CA . PRO A 1 300 ? -5.563 11.503 28.027 1.00 87.31 300 PRO A CA 1
ATOM 2279 C C . PRO A 1 300 ? -4.536 12.542 27.568 1.00 87.31 300 PRO A C 1
ATOM 2281 O O . PRO A 1 300 ? -3.419 12.585 28.094 1.00 87.31 300 PRO A O 1
ATOM 2284 N N . ASP A 1 301 ? -4.942 13.412 26.645 1.00 85.56 301 ASP A N 1
ATOM 2285 C CA . ASP A 1 301 ? -4.125 14.546 26.215 1.00 85.56 301 ASP A CA 1
ATOM 2286 C C . ASP A 1 301 ? -3.777 15.456 27.406 1.00 85.56 301 ASP A C 1
ATOM 2288 O O . ASP A 1 301 ? -4.609 15.746 28.269 1.00 85.56 301 ASP A O 1
ATOM 2292 N N . LEU A 1 302 ? -2.526 15.920 27.458 1.00 84.75 302 LEU A N 1
ATOM 2293 C CA . LEU A 1 302 ? -1.998 16.686 28.593 1.00 84.75 302 LEU A CA 1
ATOM 2294 C C . LEU A 1 302 ? -2.609 18.088 28.737 1.00 84.75 302 LEU A C 1
ATOM 2296 O O . LEU A 1 302 ? -2.443 18.715 29.784 1.00 84.75 302 LEU A O 1
ATOM 2300 N N . ILE A 1 303 ? -3.248 18.608 27.690 1.00 85.12 303 ILE A N 1
ATOM 2301 C CA . ILE A 1 303 ? -3.791 19.965 27.616 1.00 85.12 303 ILE A CA 1
ATOM 2302 C C . ILE A 1 303 ? -5.316 19.933 27.688 1.00 85.12 303 ILE A C 1
ATOM 2304 O O . ILE A 1 303 ? -5.906 20.688 28.460 1.00 85.12 303 ILE A O 1
ATOM 2308 N N . THR A 1 304 ? -5.965 19.105 26.872 1.00 86.31 304 THR A N 1
ATOM 2309 C CA . THR A 1 304 ? -7.430 19.028 26.803 1.00 86.31 304 THR A CA 1
ATOM 2310 C C . THR A 1 304 ? -8.016 18.058 27.825 1.00 86.31 304 THR A C 1
ATOM 2312 O O . THR A 1 304 ? -9.225 18.098 28.053 1.00 86.31 304 THR A O 1
ATOM 2315 N N . GLU A 1 305 ? -7.189 17.189 28.422 1.00 86.31 305 GLU A N 1
ATOM 2316 C CA . GLU A 1 305 ? -7.591 16.077 29.297 1.00 86.31 305 GLU A CA 1
ATOM 2317 C C . GLU A 1 305 ? -8.557 15.088 28.615 1.00 86.31 305 GLU A C 1
ATOM 2319 O O . GLU A 1 305 ? -9.208 14.268 29.271 1.00 86.31 305 GLU A O 1
ATOM 2324 N N . THR A 1 306 ? -8.668 15.146 27.283 1.00 86.75 306 THR A N 1
ATOM 2325 C CA . THR A 1 306 ? -9.559 14.278 26.514 1.00 86.75 306 THR A CA 1
ATOM 2326 C C . THR A 1 306 ? -8.906 12.924 26.295 1.00 86.75 306 THR A C 1
ATOM 2328 O O . THR A 1 306 ? -7.783 12.839 25.813 1.00 86.75 306 THR A O 1
ATOM 2331 N N . GLY A 1 307 ? -9.634 11.863 26.627 1.00 90.56 307 GLY A N 1
ATOM 2332 C CA . GLY A 1 307 ? -9.268 10.489 26.314 1.00 90.56 307 GLY A CA 1
ATOM 2333 C C . GLY A 1 307 ? -10.433 9.567 26.633 1.00 90.56 307 GLY A C 1
ATOM 2334 O O . GLY A 1 307 ? -10.937 9.556 27.761 1.00 90.56 307 GLY A O 1
ATOM 2335 N N . TYR A 1 308 ? -10.917 8.838 25.634 1.00 92.88 308 TYR A N 1
ATOM 2336 C CA . TYR A 1 308 ? -12.062 7.950 25.794 1.00 92.88 308 TYR A CA 1
ATOM 2337 C C . TYR A 1 308 ? -12.169 6.945 24.656 1.00 92.88 308 TYR A C 1
ATOM 2339 O O . TYR A 1 308 ? -11.715 7.170 23.540 1.00 92.88 308 TYR A O 1
ATOM 2347 N N . VAL A 1 309 ? -12.875 5.864 24.950 1.00 93.94 309 VAL A N 1
ATOM 2348 C CA . VAL A 1 309 ? -13.259 4.825 24.010 1.00 93.94 309 VAL A CA 1
ATOM 2349 C C . VAL A 1 309 ? -14.780 4.704 23.968 1.00 93.94 309 VAL A C 1
ATOM 2351 O O . VAL A 1 309 ? -15.446 4.760 25.004 1.00 93.94 309 VAL A O 1
ATOM 2354 N N . GLU A 1 310 ? -15.342 4.522 22.779 1.00 94.44 310 GLU A N 1
ATOM 2355 C CA . GLU A 1 310 ? -16.738 4.157 22.565 1.00 94.44 310 GLU A CA 1
ATOM 2356 C C . GLU A 1 310 ? -16.821 2.777 21.904 1.00 94.44 310 GLU A C 1
ATOM 2358 O O . GLU A 1 310 ? -16.283 2.547 20.822 1.00 94.44 310 GLU A O 1
ATOM 2363 N N . LEU A 1 311 ? -17.540 1.872 22.564 1.00 95.25 311 LEU A N 1
ATOM 2364 C CA . LEU A 1 311 ? -17.892 0.541 22.088 1.00 95.25 311 LEU A CA 1
ATOM 2365 C C . LEU A 1 311 ? -19.316 0.570 21.553 1.00 95.25 311 LEU A C 1
ATOM 2367 O O . LEU A 1 311 ? -20.224 1.084 22.218 1.00 95.25 311 LEU A O 1
ATOM 2371 N N . ASN A 1 312 ? -19.538 -0.016 20.382 1.00 94.56 312 ASN A N 1
ATOM 2372 C CA . ASN A 1 312 ? -20.879 -0.158 19.845 1.00 94.56 312 ASN A CA 1
ATOM 2373 C C . ASN A 1 312 ? -21.075 -1.430 19.010 1.00 94.56 312 ASN A C 1
ATOM 2375 O O . ASN A 1 312 ? -20.136 -2.000 18.461 1.00 94.56 312 ASN A O 1
ATOM 2379 N N . ILE A 1 313 ? -22.325 -1.880 18.937 1.00 93.25 313 ILE A N 1
ATOM 2380 C CA . ILE A 1 313 ? -22.792 -2.900 17.995 1.00 93.25 313 ILE A CA 1
ATOM 2381 C C . ILE A 1 313 ? -24.145 -2.446 17.432 1.00 93.25 313 ILE A C 1
ATOM 2383 O O . ILE A 1 313 ? -25.013 -1.952 18.166 1.00 93.25 313 ILE A O 1
ATOM 2387 N N . GLY A 1 314 ? -24.285 -2.549 16.110 1.00 88.75 314 GLY A N 1
ATOM 2388 C CA . GLY A 1 314 ? -25.448 -2.078 15.368 1.00 88.75 314 GLY A CA 1
ATOM 2389 C C . GLY A 1 314 ? -26.635 -3.035 15.435 1.00 88.75 314 GLY A C 1
ATOM 2390 O O . GLY A 1 314 ? -26.517 -4.195 15.832 1.00 88.75 314 GLY A O 1
ATOM 2391 N N . LYS A 1 315 ? -27.811 -2.532 15.043 1.00 87.25 315 LYS A N 1
ATOM 2392 C CA . LYS A 1 315 ? -29.057 -3.308 15.053 1.00 87.25 315 LYS A CA 1
ATOM 2393 C C . LYS A 1 315 ? -28.950 -4.590 14.242 1.00 87.25 315 LYS A C 1
ATOM 2395 O O . LYS A 1 315 ? -29.393 -5.634 14.695 1.00 87.25 315 LYS A O 1
ATOM 2400 N N . GLU A 1 316 ? -28.390 -4.492 13.042 1.00 87.50 316 GLU A N 1
ATOM 2401 C CA . GLU A 1 316 ? -28.349 -5.602 12.095 1.00 87.50 316 GLU A CA 1
ATOM 2402 C C . GLU A 1 316 ? -27.494 -6.752 12.626 1.00 87.50 316 GLU A C 1
ATOM 2404 O O . GLU A 1 316 ? -27.864 -7.917 12.489 1.00 87.50 316 GLU A O 1
ATOM 2409 N N . GLU A 1 317 ? -26.368 -6.436 13.267 1.00 89.25 317 GLU A N 1
ATOM 2410 C CA . GLU A 1 317 ? -25.515 -7.424 13.917 1.00 89.25 317 GLU A CA 1
ATOM 2411 C C . GLU A 1 317 ? -26.212 -8.047 15.140 1.00 89.25 317 GLU A C 1
ATOM 2413 O O . GLU A 1 317 ? -26.170 -9.265 15.317 1.00 89.25 317 GLU A O 1
ATOM 2418 N N . ILE A 1 318 ? -26.926 -7.250 15.944 1.00 89.19 318 ILE A N 1
ATOM 2419 C CA . ILE A 1 318 ? -27.717 -7.753 17.079 1.00 89.19 318 ILE A CA 1
ATOM 2420 C C . ILE A 1 318 ? -28.855 -8.670 16.611 1.00 89.19 318 ILE A C 1
ATOM 2422 O O . ILE A 1 318 ? -29.049 -9.741 17.183 1.00 89.19 318 ILE A O 1
ATOM 2426 N N . ASP A 1 319 ? -29.594 -8.281 15.571 1.00 88.06 319 ASP A N 1
ATOM 2427 C CA . ASP A 1 319 ? -30.715 -9.051 15.028 1.00 88.06 319 ASP A CA 1
ATOM 2428 C C . ASP A 1 319 ? -30.231 -10.423 14.525 1.00 88.06 319 ASP A C 1
ATOM 2430 O O . ASP A 1 319 ? -30.887 -11.436 14.781 1.00 88.06 319 ASP A O 1
ATOM 2434 N N . LYS A 1 320 ? -29.042 -10.488 13.904 1.00 87.69 320 LYS A N 1
ATOM 2435 C CA . LYS A 1 320 ? -28.393 -11.755 13.516 1.00 87.69 320 LYS A CA 1
ATOM 2436 C C . LYS A 1 320 ? -28.091 -12.640 14.728 1.00 87.69 320 LYS A C 1
ATOM 2438 O O . LYS A 1 320 ? -28.385 -13.831 14.691 1.00 87.69 320 LYS A O 1
ATOM 2443 N N . LEU A 1 321 ? -27.563 -12.059 15.805 1.00 86.12 321 LEU A N 1
ATOM 2444 C CA . LEU A 1 321 ? -27.225 -12.785 17.035 1.00 86.12 321 LEU A CA 1
ATOM 2445 C C . LEU A 1 321 ? -28.464 -13.217 17.838 1.00 86.12 321 LEU A C 1
ATOM 2447 O O . LEU A 1 321 ? -28.419 -14.219 18.549 1.00 86.12 321 LEU A O 1
ATOM 2451 N N . SER A 1 322 ? -29.574 -12.482 17.730 1.00 82.75 322 SER A N 1
ATOM 2452 C CA . SER A 1 322 ? -30.764 -12.623 18.586 1.00 82.75 322 SER A CA 1
ATOM 2453 C C . SER A 1 322 ? -31.408 -14.016 18.582 1.00 82.75 322 SER A C 1
ATOM 2455 O O . SER A 1 322 ? -32.064 -14.387 19.554 1.00 82.75 322 SER A O 1
ATOM 2457 N N . ASN A 1 323 ? -31.192 -14.806 17.527 1.00 80.44 323 ASN A N 1
ATOM 2458 C CA . ASN A 1 323 ? -31.709 -16.172 17.413 1.00 80.44 323 ASN A CA 1
ATOM 2459 C C . ASN A 1 323 ? -30.890 -17.206 18.204 1.00 80.44 323 ASN A C 1
ATOM 2461 O O . ASN A 1 323 ? -31.349 -18.331 18.396 1.00 80.44 323 ASN A O 1
ATOM 2465 N N . GLU A 1 324 ? -29.687 -16.844 18.649 1.00 82.31 324 GLU A N 1
ATOM 2466 C CA . GLU A 1 324 ? -28.698 -17.775 19.207 1.00 82.31 324 GLU A CA 1
ATOM 2467 C C . GLU A 1 324 ? -28.378 -17.497 20.680 1.00 82.31 324 GLU A C 1
ATOM 2469 O O . GLU A 1 324 ? -27.806 -18.344 21.368 1.00 82.31 324 GLU A O 1
ATOM 2474 N N . ILE A 1 325 ? -28.759 -16.322 21.186 1.00 85.88 325 ILE A N 1
ATOM 2475 C CA . ILE A 1 325 ? -28.367 -15.841 22.513 1.00 85.88 325 ILE A CA 1
ATOM 2476 C C . ILE A 1 325 ? -29.558 -15.330 23.319 1.00 85.88 325 ILE A C 1
ATOM 2478 O O . ILE A 1 325 ? -30.564 -14.876 22.775 1.00 85.88 325 ILE A O 1
ATOM 2482 N N . ASN A 1 326 ? -29.413 -15.303 24.647 1.00 86.12 326 ASN A N 1
ATOM 2483 C CA . ASN A 1 326 ? -30.332 -14.530 25.471 1.00 86.12 326 ASN A CA 1
ATOM 2484 C C . ASN A 1 326 ? -29.989 -13.034 25.406 1.00 86.12 326 ASN A C 1
ATOM 2486 O O . ASN A 1 326 ? -29.189 -12.517 26.194 1.00 86.12 326 ASN A O 1
ATOM 2490 N N . ILE A 1 327 ? -30.669 -12.332 24.502 1.00 86.50 327 ILE A N 1
ATOM 2491 C CA . ILE A 1 327 ? -30.481 -10.900 24.266 1.00 86.50 327 ILE A CA 1
ATOM 2492 C C . ILE A 1 327 ? -30.746 -10.026 25.504 1.00 86.50 327 ILE A C 1
ATOM 2494 O O . ILE A 1 327 ? -30.215 -8.924 25.594 1.00 86.50 327 ILE A O 1
ATOM 2498 N N . SER A 1 328 ? -31.506 -10.504 26.502 1.00 86.75 328 SER A N 1
ATOM 2499 C CA . SER A 1 328 ? -31.754 -9.734 27.734 1.00 86.75 328 SER A CA 1
ATOM 2500 C C . SER A 1 328 ? -30.494 -9.533 28.581 1.00 86.75 328 SER A C 1
ATOM 2502 O O . SER A 1 328 ? -30.467 -8.666 29.450 1.00 86.75 328 SER A O 1
ATOM 2504 N N . THR A 1 329 ? -29.481 -10.370 28.360 1.00 89.56 329 THR A N 1
ATOM 2505 C CA . THR A 1 329 ? -28.188 -10.330 29.060 1.00 89.56 329 THR A CA 1
ATOM 2506 C C . THR A 1 329 ? -27.079 -9.759 28.183 1.00 89.56 329 THR A C 1
ATOM 2508 O O . THR A 1 329 ? -25.935 -9.696 28.611 1.00 89.56 329 THR A O 1
ATOM 2511 N N . LEU A 1 330 ? -27.407 -9.328 26.959 1.00 93.00 330 LEU A N 1
ATOM 2512 C CA . LEU A 1 330 ? -26.442 -8.711 26.060 1.00 93.00 330 LEU A CA 1
ATOM 2513 C C . LEU A 1 330 ? -25.931 -7.409 26.676 1.00 93.00 330 LEU A C 1
ATOM 2515 O O . LEU A 1 330 ? -26.715 -6.522 27.034 1.00 93.00 330 LEU A O 1
ATOM 2519 N N . ALA A 1 331 ? -24.614 -7.312 26.810 1.00 94.62 331 ALA A N 1
ATOM 2520 C CA . ALA A 1 331 ? -23.947 -6.130 27.324 1.00 94.62 331 ALA A CA 1
ATOM 2521 C C . ALA A 1 331 ? -22.464 -6.118 26.947 1.00 94.62 331 ALA A C 1
ATOM 2523 O O . ALA A 1 331 ? -21.869 -7.134 26.579 1.00 94.62 331 ALA A O 1
ATOM 2524 N N . PHE A 1 332 ? -21.866 -4.940 27.090 1.00 95.94 332 PHE A N 1
ATOM 2525 C CA . PHE A 1 332 ? -20.430 -4.823 27.254 1.00 95.94 332 PHE A CA 1
ATOM 2526 C C . PHE A 1 332 ? -20.089 -5.108 28.710 1.00 95.94 332 PHE A C 1
ATOM 2528 O O . PHE A 1 332 ? -20.743 -4.614 29.637 1.00 95.94 332 PHE A O 1
ATOM 2535 N N . TYR A 1 333 ? -19.041 -5.893 28.894 1.00 94.88 333 TYR A N 1
ATOM 2536 C CA . TYR A 1 333 ? -18.509 -6.246 30.194 1.00 94.88 333 TYR A CA 1
ATOM 2537 C C . TYR A 1 333 ? -17.058 -5.801 30.291 1.00 94.88 333 TYR A C 1
ATOM 2539 O O . TYR A 1 333 ? -16.315 -5.851 29.309 1.00 94.88 333 TYR A O 1
ATOM 2547 N N . ARG A 1 334 ? -16.659 -5.378 31.489 1.00 94.25 334 ARG A N 1
ATOM 2548 C CA . ARG A 1 334 ? -15.276 -5.069 31.838 1.00 94.25 334 ARG A CA 1
ATOM 2549 C C . ARG A 1 334 ? -14.718 -6.184 32.717 1.00 94.25 334 ARG A C 1
ATOM 2551 O O . ARG A 1 334 ? -15.333 -6.548 33.718 1.00 94.25 334 ARG A O 1
ATOM 2558 N N . LEU A 1 335 ? -13.563 -6.727 32.342 1.00 91.06 335 LEU A N 1
ATOM 2559 C CA . LEU A 1 335 ? -12.932 -7.839 33.055 1.00 91.06 335 LEU A CA 1
ATOM 2560 C C . LEU A 1 335 ? -12.044 -7.310 34.185 1.00 91.06 335 LEU A C 1
ATOM 2562 O O . LEU A 1 335 ? -11.141 -6.504 33.950 1.00 91.06 335 LEU A O 1
ATOM 2566 N N . ASN A 1 336 ? -12.243 -7.832 35.396 1.00 82.38 336 ASN A N 1
ATOM 2567 C CA . ASN A 1 336 ? -11.439 -7.521 36.576 1.00 82.38 336 ASN A CA 1
ATOM 2568 C C . ASN A 1 336 ? -10.934 -8.819 37.225 1.00 82.38 336 ASN A C 1
ATOM 2570 O O . ASN A 1 336 ? -11.580 -9.369 38.115 1.00 82.38 336 ASN A O 1
ATOM 2574 N N . LYS A 1 337 ? -9.746 -9.291 36.819 1.00 73.62 337 LYS A N 1
ATOM 2575 C CA . LYS A 1 337 ? -9.128 -10.561 37.262 1.00 73.62 337 LYS A CA 1
ATOM 2576 C C . LYS A 1 337 ? -10.009 -11.792 36.996 1.00 73.62 337 LYS A C 1
ATOM 2578 O O . LYS A 1 337 ? -9.773 -12.488 36.021 1.00 73.62 337 LYS A O 1
ATOM 2583 N N . SER A 1 338 ? -10.972 -12.056 37.877 1.00 70.50 338 SER A N 1
ATOM 2584 C CA . SER A 1 338 ? -11.867 -13.223 37.878 1.00 70.50 338 SER A CA 1
ATOM 2585 C C . SER A 1 338 ? -13.334 -12.846 37.680 1.00 70.50 338 SER A C 1
ATOM 2587 O O . SER A 1 338 ? -14.141 -13.723 37.398 1.00 70.50 338 SER A O 1
ATOM 2589 N N . ASP A 1 339 ? -13.670 -11.562 37.833 1.00 81.38 339 ASP A N 1
ATOM 2590 C CA . ASP A 1 339 ? -15.045 -11.077 37.825 1.00 81.38 339 ASP A CA 1
ATOM 2591 C C . ASP A 1 339 ? -15.340 -10.276 36.553 1.00 81.38 339 ASP A C 1
ATOM 2593 O O . ASP A 1 339 ? -14.469 -9.603 35.988 1.00 81.38 339 ASP A O 1
ATOM 2597 N N . MET A 1 340 ? -16.603 -10.327 36.133 1.00 89.12 340 MET A N 1
ATOM 2598 C CA . MET A 1 340 ? -17.146 -9.588 34.997 1.00 89.12 340 MET A CA 1
ATOM 2599 C C . MET A 1 340 ? -18.060 -8.475 35.507 1.00 89.12 340 MET A C 1
ATOM 2601 O O . MET A 1 340 ? -19.112 -8.731 36.090 1.00 89.12 340 ME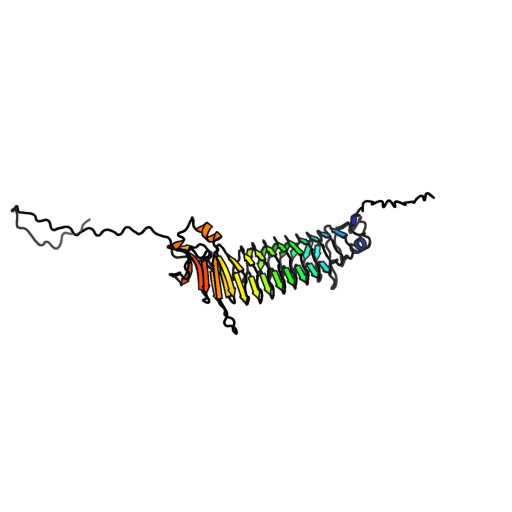T A O 1
ATOM 2605 N N . GLU A 1 341 ? -17.669 -7.224 35.286 1.00 92.25 341 GLU A N 1
ATOM 2606 C CA . GLU A 1 341 ? -18.494 -6.058 35.596 1.00 92.25 341 GLU A CA 1
ATOM 2607 C C . GLU A 1 341 ? -19.347 -5.714 34.372 1.00 92.25 341 GLU A C 1
ATOM 2609 O O . GLU A 1 341 ? -18.814 -5.390 33.312 1.00 92.25 341 GLU A O 1
ATOM 2614 N N . ARG A 1 342 ? -20.674 -5.768 34.501 1.00 93.31 342 ARG A N 1
ATOM 2615 C CA . ARG A 1 342 ? -21.584 -5.294 33.453 1.00 93.31 342 ARG A CA 1
ATOM 2616 C C . ARG A 1 342 ? -21.521 -3.769 33.391 1.00 93.31 342 ARG A C 1
ATOM 2618 O O . ARG A 1 342 ? -21.887 -3.110 34.361 1.00 93.31 342 ARG A O 1
ATOM 2625 N N . VAL A 1 343 ? -21.068 -3.214 32.268 1.00 93.75 343 VAL A N 1
ATOM 2626 C CA . VAL A 1 343 ? -20.864 -1.759 32.118 1.00 93.75 343 VAL A CA 1
ATOM 2627 C C . VAL A 1 343 ? -21.865 -1.094 31.177 1.00 93.75 343 VAL A C 1
ATOM 2629 O O . VAL A 1 343 ? -21.921 0.131 31.105 1.00 93.75 343 VAL A O 1
ATOM 2632 N N . SER A 1 344 ? -22.695 -1.875 30.486 1.00 92.00 344 SER A N 1
ATOM 2633 C CA . SER A 1 344 ? -23.778 -1.355 29.654 1.00 92.00 344 SER A CA 1
ATOM 2634 C C . SER A 1 344 ? -25.045 -2.200 29.743 1.00 92.00 344 SER A C 1
ATOM 2636 O O . SER A 1 344 ? -25.016 -3.363 30.146 1.00 92.00 344 SER A O 1
ATOM 2638 N N . ASP A 1 345 ? -26.163 -1.605 29.335 1.00 81.50 345 ASP A N 1
ATOM 2639 C CA . ASP A 1 345 ? -27.455 -2.272 29.223 1.00 81.50 345 ASP A CA 1
ATOM 2640 C C . ASP A 1 345 ? -27.957 -2.178 27.782 1.00 81.50 345 ASP A C 1
ATOM 2642 O O . ASP A 1 345 ? -28.024 -1.090 27.203 1.00 81.50 345 ASP A O 1
ATOM 2646 N N . TYR A 1 346 ? -28.352 -3.314 27.208 1.00 79.31 346 TYR A N 1
ATOM 2647 C CA . TYR A 1 346 ? -29.092 -3.331 25.954 1.00 79.31 346 TYR A CA 1
ATOM 2648 C C . TYR A 1 346 ? -30.587 -3.127 26.206 1.00 79.31 346 TYR A C 1
ATOM 2650 O O . TYR A 1 346 ? -31.232 -3.903 26.913 1.00 79.31 346 TYR A O 1
ATOM 2658 N N . TYR A 1 347 ? -31.152 -2.099 25.575 1.00 74.25 347 TYR A N 1
ATOM 2659 C CA . TYR A 1 347 ? -32.585 -1.843 25.570 1.00 74.25 347 TYR A CA 1
ATOM 2660 C C . TYR A 1 347 ? -33.119 -2.108 24.167 1.00 74.25 347 TYR A C 1
ATOM 2662 O O . TYR A 1 347 ? -32.730 -1.437 23.223 1.00 74.25 347 TYR A O 1
ATOM 2670 N N . ASN A 1 348 ? -34.070 -3.029 24.010 1.00 65.88 348 ASN A N 1
ATOM 2671 C CA . ASN A 1 348 ? -34.591 -3.418 22.688 1.00 65.88 348 ASN A CA 1
ATOM 2672 C C . ASN A 1 348 ? -35.138 -2.225 21.854 1.00 65.88 348 ASN A C 1
ATOM 2674 O O . ASN A 1 348 ? -35.198 -2.266 20.630 1.00 65.88 348 ASN A O 1
ATOM 2678 N N . ALA A 1 349 ? -35.505 -1.120 22.514 1.00 64.06 349 ALA A N 1
ATOM 2679 C CA . ALA A 1 349 ? -35.945 0.114 21.865 1.00 64.06 349 ALA A CA 1
ATOM 2680 C C . ALA A 1 349 ? -34.807 0.983 21.280 1.00 64.06 349 ALA A C 1
ATOM 2682 O O . ALA A 1 349 ? -35.091 1.852 20.460 1.00 64.06 349 ALA A O 1
ATOM 2683 N N . SER A 1 350 ? -33.542 0.795 21.684 1.00 64.44 350 SER A N 1
ATOM 2684 C CA . SER A 1 350 ? -32.433 1.706 21.352 1.00 64.44 350 SER A CA 1
ATOM 2685 C C . SER A 1 350 ? -31.839 1.497 19.960 1.00 64.44 350 SER A C 1
ATOM 2687 O O . SER A 1 350 ? -31.003 2.292 19.542 1.00 64.44 350 SER A O 1
ATOM 2689 N N . SER A 1 351 ? -32.245 0.457 19.220 1.00 73.75 351 SER A N 1
ATOM 2690 C CA . SER A 1 351 ? -31.705 0.063 17.901 1.00 73.75 351 SER A CA 1
ATOM 2691 C C . SER A 1 351 ? -30.188 -0.195 17.837 1.00 73.75 351 SER A C 1
ATOM 2693 O O . SER A 1 351 ? -29.693 -0.635 16.814 1.00 73.75 351 SER A O 1
ATOM 2695 N N . MET A 1 352 ? -29.440 0.028 18.914 1.00 83.38 352 MET A N 1
ATOM 2696 C CA . MET A 1 352 ? -28.011 -0.248 19.026 1.00 83.38 352 MET A CA 1
ATOM 2697 C C . MET A 1 352 ? -27.633 -0.396 20.500 1.00 83.38 352 MET A C 1
ATOM 2699 O O . MET A 1 352 ? -28.290 0.180 21.374 1.00 83.38 352 MET A O 1
ATOM 2703 N N . LEU A 1 353 ? -26.558 -1.128 20.775 1.00 91.69 353 LEU A N 1
ATOM 2704 C CA . LEU A 1 353 ? -25.899 -1.119 22.079 1.00 91.69 353 LEU A CA 1
ATOM 2705 C C . LEU A 1 353 ? -24.665 -0.219 21.979 1.00 91.69 353 LEU A C 1
ATOM 2707 O O . LEU A 1 353 ? -23.821 -0.444 21.115 1.00 91.69 353 LEU A O 1
ATOM 2711 N N . ARG A 1 354 ? -24.564 0.788 22.852 1.00 92.81 354 ARG A N 1
ATOM 2712 C CA . ARG A 1 354 ? -23.447 1.743 22.904 1.00 92.81 354 ARG A CA 1
ATOM 2713 C C . ARG A 1 354 ? -22.963 1.919 24.338 1.00 92.81 354 ARG A C 1
ATOM 2715 O O . ARG A 1 354 ? -23.776 1.949 25.261 1.00 92.81 354 ARG A O 1
ATOM 2722 N N . PHE A 1 355 ? -21.656 2.072 24.512 1.00 94.69 355 PHE A N 1
ATOM 2723 C CA . PHE A 1 355 ? -21.025 2.365 25.793 1.00 94.69 355 PHE A CA 1
ATOM 2724 C C . PHE A 1 355 ? -19.775 3.221 25.604 1.00 94.69 355 PHE A C 1
ATOM 2726 O O . PHE A 1 355 ? -18.946 2.910 24.757 1.00 94.69 355 PHE A O 1
ATOM 2733 N N . THR A 1 356 ? -19.619 4.257 26.426 1.00 94.94 356 THR A N 1
ATOM 2734 C CA . THR A 1 356 ? -18.455 5.152 26.404 1.00 94.94 356 THR A CA 1
ATOM 2735 C C . THR A 1 356 ? -17.722 5.066 27.737 1.00 94.94 356 THR A C 1
ATOM 2737 O O . THR A 1 356 ? -18.352 5.087 28.796 1.00 94.94 356 THR A O 1
ATOM 2740 N N . SER A 1 357 ? -16.394 4.990 27.700 1.00 94.31 357 SER A N 1
ATOM 2741 C CA . SER A 1 357 ? -15.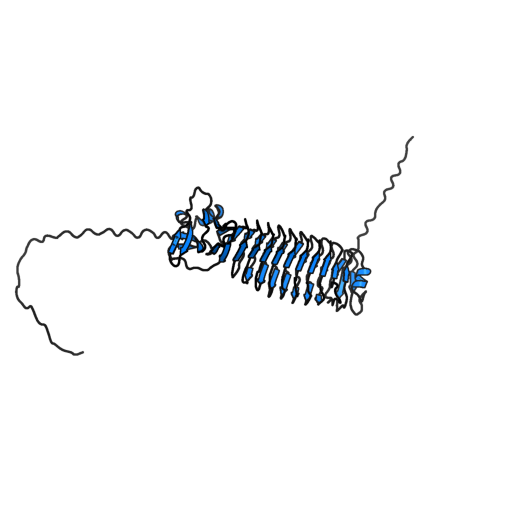546 4.905 28.889 1.00 94.31 357 SER A CA 1
ATOM 2742 C C . SER A 1 357 ? -14.269 5.713 28.718 1.00 94.31 357 SER A C 1
ATOM 2744 O O . SER A 1 357 ? -13.664 5.716 27.656 1.00 94.31 357 SER A O 1
ATOM 2746 N N . ASN A 1 358 ? -13.817 6.341 29.797 1.00 93.50 358 ASN A N 1
ATOM 2747 C CA . ASN A 1 358 ? -12.489 6.946 29.910 1.00 93.50 358 ASN A CA 1
ATOM 2748 C C . ASN A 1 358 ? -11.538 6.099 30.775 1.00 93.50 358 ASN A C 1
ATOM 2750 O O . ASN A 1 358 ? -10.500 6.576 31.227 1.00 93.50 358 ASN A O 1
ATOM 2754 N N . LYS A 1 359 ? -11.904 4.844 31.068 1.00 93.69 359 LYS A N 1
ATOM 2755 C CA . LYS A 1 359 ? -11.118 3.947 31.919 1.00 93.69 359 LYS A CA 1
ATOM 2756 C C . LYS A 1 359 ? -10.363 2.926 31.078 1.00 93.69 359 LYS A C 1
ATOM 2758 O O . LYS A 1 359 ? -10.977 2.184 30.312 1.00 93.69 359 LYS A O 1
ATOM 2763 N N . SER A 1 360 ? -9.066 2.791 31.330 1.00 94.62 360 SER A N 1
ATOM 2764 C CA . SER A 1 360 ? -8.269 1.665 30.834 1.00 94.62 360 SER A CA 1
ATOM 2765 C C . SER A 1 360 ? -8.761 0.332 31.407 1.00 94.62 360 SER A C 1
ATOM 2767 O O . SER A 1 360 ? -9.273 0.271 32.531 1.00 94.62 360 SER A O 1
ATOM 2769 N N . GLY A 1 361 ? -8.603 -0.751 30.657 1.00 94.06 361 GLY A N 1
ATOM 2770 C CA . GLY A 1 361 ? -8.953 -2.103 31.075 1.00 94.06 361 GLY A CA 1
ATOM 2771 C C . GLY A 1 361 ? -9.396 -2.987 29.917 1.00 94.06 361 GLY A C 1
ATOM 2772 O O . GLY A 1 361 ? -9.432 -2.569 28.762 1.00 94.06 361 GLY A O 1
ATOM 2773 N N . MET A 1 362 ? -9.759 -4.218 30.260 1.00 94.81 362 MET A N 1
ATOM 2774 C CA . MET A 1 362 ? -10.220 -5.207 29.295 1.00 94.81 362 MET A CA 1
ATOM 2775 C C . MET A 1 362 ? -11.736 -5.141 29.127 1.00 94.81 362 MET A C 1
ATOM 2777 O O . MET A 1 362 ? -12.462 -5.158 30.124 1.00 94.81 362 MET A O 1
ATOM 2781 N N . TYR A 1 363 ? -12.201 -5.111 27.880 1.00 95.62 363 TYR A N 1
ATOM 2782 C CA . TYR A 1 363 ? -13.616 -5.062 27.522 1.00 95.62 363 TYR A CA 1
ATOM 2783 C C . TYR A 1 363 ? -13.981 -6.180 26.548 1.00 95.62 363 TYR A C 1
ATOM 2785 O O . TYR A 1 363 ? -13.169 -6.593 25.720 1.00 95.62 363 TYR A O 1
ATOM 2793 N N . VAL A 1 364 ? -15.221 -6.655 26.634 1.00 95.38 364 VAL A N 1
ATOM 2794 C CA . VAL A 1 364 ? -15.763 -7.682 25.738 1.00 95.38 364 VAL A CA 1
ATOM 2795 C C . VAL A 1 364 ? -17.271 -7.507 25.566 1.00 95.38 364 VAL A C 1
ATOM 2797 O O . VAL A 1 364 ? -17.969 -7.122 26.508 1.00 95.38 364 VAL A O 1
ATOM 2800 N N . LEU A 1 365 ? -17.790 -7.804 24.375 1.00 95.38 365 LEU A N 1
ATOM 2801 C CA . LEU A 1 365 ? -19.220 -8.020 24.159 1.00 95.38 365 LEU A CA 1
ATOM 2802 C C . LEU A 1 365 ? -19.562 -9.467 24.529 1.00 95.38 365 LEU A C 1
ATOM 2804 O O . LEU A 1 365 ? -18.969 -10.394 23.975 1.00 95.38 365 LEU A O 1
ATOM 2808 N N . ALA A 1 366 ? -20.514 -9.680 25.436 1.00 94.38 366 ALA A N 1
ATOM 2809 C CA . ALA A 1 366 ? -20.882 -11.020 25.892 1.00 94.38 366 ALA A CA 1
ATOM 2810 C C . ALA A 1 366 ? -22.365 -11.127 26.292 1.00 94.38 366 ALA A C 1
ATOM 2812 O O . ALA A 1 366 ? -23.088 -10.130 26.354 1.00 94.38 366 ALA A O 1
ATOM 2813 N N . VAL A 1 367 ? -22.798 -12.359 26.570 1.00 93.06 367 VAL A N 1
ATOM 2814 C CA . VAL A 1 367 ? -24.083 -12.700 27.207 1.00 93.06 367 VAL A CA 1
ATOM 2815 C C . VAL A 1 367 ? -23.878 -13.673 28.363 1.00 93.06 367 VAL A C 1
ATOM 2817 O O . VAL A 1 367 ? -22.915 -14.441 28.370 1.00 93.06 367 VAL A O 1
ATOM 2820 N N . GLU A 1 368 ? -24.819 -13.689 29.304 1.00 90.25 368 GLU A N 1
ATOM 2821 C CA . GLU A 1 368 ? -24.871 -14.672 30.388 1.00 90.25 368 GLU A CA 1
ATOM 2822 C C . GLU A 1 368 ? -25.618 -15.937 29.938 1.00 90.25 368 GLU A C 1
ATOM 2824 O O . GLU A 1 368 ? -26.703 -15.891 29.346 1.00 90.25 368 GLU A O 1
ATOM 2829 N N . LYS A 1 369 ? -25.062 -17.104 30.266 1.00 84.81 369 LYS A N 1
ATOM 2830 C CA . LYS A 1 369 ? -25.724 -18.398 30.116 1.00 84.81 369 LYS A CA 1
ATOM 2831 C C . LYS A 1 369 ? -26.897 -18.450 31.085 1.00 84.81 369 LYS A C 1
ATOM 2833 O O . LYS A 1 369 ? -26.725 -18.532 32.301 1.00 84.81 369 LYS A O 1
ATOM 2838 N N . VAL A 1 370 ? -28.115 -18.475 30.551 1.00 68.44 370 VAL A N 1
ATOM 2839 C CA . VAL A 1 370 ? -29.297 -18.758 31.368 1.00 68.44 370 VAL A CA 1
ATOM 2840 C C . VAL A 1 370 ? -29.318 -20.248 31.680 1.00 68.44 370 VAL A C 1
ATOM 2842 O O . VAL A 1 370 ? -29.835 -21.055 30.908 1.00 68.44 370 VAL A O 1
ATOM 2845 N N . TYR A 1 371 ? -28.776 -20.634 32.831 1.00 53.88 371 TYR A N 1
ATOM 2846 C CA . TYR A 1 371 ? -29.057 -21.958 33.370 1.00 53.88 371 TYR A CA 1
ATOM 2847 C C . TYR A 1 371 ? -30.539 -22.011 33.767 1.00 53.88 371 TYR A C 1
ATOM 2849 O O . TYR A 1 371 ? -31.018 -21.091 34.443 1.00 53.88 371 TYR A O 1
ATOM 2857 N N . PRO A 1 372 ? -31.300 -23.057 33.389 1.00 45.00 372 PRO A N 1
ATOM 2858 C CA . PRO A 1 372 ? -32.646 -23.228 33.916 1.00 45.00 372 PRO A CA 1
ATOM 2859 C C . PRO A 1 372 ? -32.555 -23.201 35.443 1.00 45.00 372 PRO A C 1
ATOM 2861 O O . PRO A 1 372 ? -31.736 -23.919 36.022 1.00 45.00 372 PRO A O 1
ATOM 2864 N N . LYS A 1 373 ? -33.358 -22.337 36.087 1.00 39.59 373 LYS A N 1
ATOM 2865 C CA . LYS A 1 373 ? -33.446 -22.236 37.552 1.00 39.59 373 LYS A CA 1
ATOM 2866 C C . LYS A 1 373 ? -33.446 -23.651 38.124 1.00 39.59 373 LYS A C 1
ATOM 2868 O O . LYS A 1 373 ? -34.388 -24.406 37.879 1.00 39.59 373 LYS A O 1
ATOM 2873 N N . LYS A 1 374 ? -32.392 -24.010 38.868 1.00 38.84 374 LYS A N 1
ATOM 2874 C CA . LYS A 1 374 ? -32.325 -25.292 39.575 1.00 38.84 374 LYS A CA 1
ATOM 2875 C C . LYS A 1 374 ? -33.636 -25.416 40.364 1.00 38.84 374 LYS A C 1
ATOM 2877 O O . LYS A 1 374 ? -33.962 -24.455 41.070 1.00 38.84 374 LYS A O 1
ATOM 2882 N N . PRO A 1 375 ? -34.421 -26.501 40.206 1.00 37.38 375 PRO A N 1
ATOM 2883 C CA . PRO A 1 375 ? -35.718 -26.606 40.854 1.00 37.38 375 PRO A CA 1
ATOM 2884 C C . PRO A 1 375 ? -35.529 -26.326 42.334 1.00 37.38 375 PRO A C 1
ATOM 2886 O O . PRO A 1 375 ? -34.692 -26.959 42.980 1.00 37.38 375 PRO A O 1
ATOM 2889 N N . THR A 1 376 ? -36.252 -25.334 42.849 1.00 41.25 376 THR A N 1
ATOM 2890 C CA . THR A 1 376 ? -36.307 -25.070 44.280 1.00 41.25 376 THR A CA 1
ATOM 2891 C C . THR A 1 376 ? -36.718 -26.384 44.923 1.00 41.25 376 THR A C 1
ATOM 2893 O O . THR A 1 376 ? -37.832 -26.858 44.702 1.00 41.25 376 THR A O 1
ATOM 2896 N N . THR A 1 377 ? -35.796 -27.038 45.627 1.00 42.31 377 THR A N 1
ATOM 2897 C CA . THR A 1 377 ? -36.106 -28.265 46.349 1.00 42.31 377 THR A CA 1
ATOM 2898 C C . THR A 1 377 ? -37.189 -27.892 47.347 1.00 42.31 377 THR A C 1
ATOM 2900 O O . THR A 1 377 ? -36.911 -27.149 48.290 1.00 42.31 377 THR A O 1
ATOM 2903 N N . LEU A 1 378 ? -38.426 -28.339 47.105 1.00 42.88 378 LEU A N 1
ATOM 2904 C CA . LEU A 1 378 ? -39.484 -28.265 48.101 1.00 42.88 378 LEU A CA 1
ATOM 2905 C C . LEU A 1 378 ? -38.914 -28.883 49.376 1.00 42.88 378 LEU A C 1
ATOM 2907 O O . LEU A 1 378 ? -38.522 -30.052 49.377 1.00 42.88 378 LEU A O 1
ATOM 2911 N N . SER A 1 379 ? -38.842 -28.094 50.444 1.00 44.50 379 SER A N 1
ATOM 2912 C CA . SER A 1 379 ? -38.606 -28.631 51.771 1.00 44.50 379 SER A CA 1
ATOM 2913 C C . SER A 1 379 ? -39.707 -29.655 52.041 1.00 44.50 379 SER A C 1
ATOM 2915 O O . SER A 1 379 ? -40.892 -29.331 52.109 1.00 44.50 379 SER A O 1
ATOM 2917 N N . THR A 1 380 ? -39.326 -30.927 52.129 1.00 45.28 380 THR A N 1
ATOM 2918 C CA . THR A 1 380 ? -40.233 -31.980 52.581 1.00 45.28 380 THR A CA 1
ATOM 2919 C C . THR A 1 380 ? -40.735 -31.609 53.978 1.00 45.28 380 THR A C 1
ATOM 2921 O O . THR A 1 380 ? -39.903 -31.274 54.830 1.00 45.28 380 THR A O 1
ATOM 2924 N N . PRO A 1 381 ? -42.052 -31.652 54.251 1.00 47.31 381 PRO A N 1
ATOM 2925 C CA . PRO A 1 381 ? -42.561 -31.384 55.587 1.00 47.31 381 PRO A CA 1
ATOM 2926 C C . PRO A 1 381 ? -41.969 -32.396 56.569 1.00 47.31 381 PRO A C 1
ATOM 2928 O O . PRO A 1 381 ? -41.844 -33.579 56.243 1.00 47.31 381 PRO A O 1
ATOM 2931 N N . ALA A 1 382 ? -41.611 -31.937 57.768 1.00 50.22 382 ALA A N 1
ATOM 2932 C CA . ALA A 1 382 ? -41.171 -32.817 58.842 1.00 50.22 382 ALA A CA 1
ATOM 2933 C C . ALA A 1 382 ? -42.227 -33.914 59.101 1.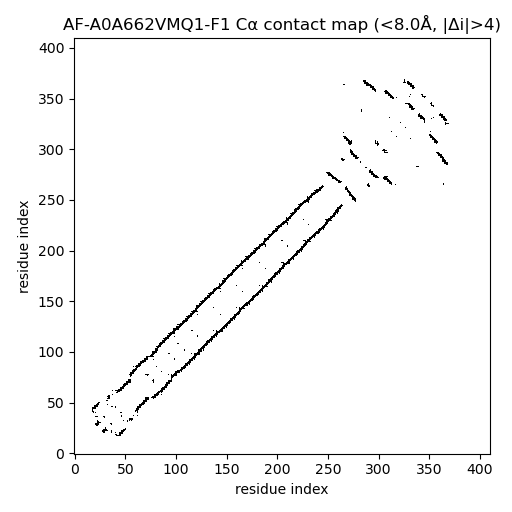00 50.22 382 ALA A C 1
ATOM 2935 O O . ALA A 1 382 ? -43.425 -33.610 59.110 1.00 50.22 382 ALA A O 1
ATOM 2936 N N . PRO A 1 383 ? -41.825 -35.181 59.309 1.00 47.69 383 PRO A N 1
ATOM 2937 C CA . PRO A 1 383 ? -42.780 -36.253 59.546 1.00 47.69 383 PRO A CA 1
ATOM 2938 C C . PRO A 1 383 ? -43.514 -36.023 60.872 1.00 47.69 383 PRO A C 1
ATOM 2940 O O . PRO A 1 383 ? -42.903 -35.771 61.911 1.00 47.69 383 PRO A O 1
ATOM 2943 N N . PHE A 1 384 ? -44.844 -36.117 60.828 1.00 42.50 384 PHE A N 1
ATOM 2944 C CA . PHE A 1 384 ? -45.689 -36.072 62.018 1.00 42.50 384 PHE A CA 1
ATOM 2945 C C . PHE A 1 384 ? -45.365 -37.243 62.964 1.00 42.50 384 PHE A C 1
ATOM 2947 O O . PHE A 1 384 ? -45.113 -38.358 62.498 1.00 42.50 384 PHE A O 1
ATOM 2954 N N . PRO A 1 385 ? -45.409 -37.035 64.293 1.00 43.75 385 PRO A N 1
ATOM 2955 C CA . PRO A 1 385 ? -45.142 -38.092 65.258 1.00 43.75 385 PRO A CA 1
ATOM 2956 C C . PRO A 1 385 ? -46.254 -39.148 65.217 1.00 43.75 385 PRO A C 1
ATOM 2958 O O . PRO A 1 385 ? -47.418 -38.871 65.513 1.00 43.75 385 PRO A O 1
ATOM 2961 N N . ILE A 1 386 ? -45.883 -40.379 64.868 1.00 44.12 386 ILE A N 1
ATOM 2962 C CA . ILE A 1 386 ? -46.771 -41.543 64.896 1.00 44.12 386 ILE A CA 1
ATOM 2963 C C . ILE A 1 386 ? -47.021 -41.921 66.364 1.00 44.12 386 ILE A C 1
ATOM 2965 O O . ILE A 1 386 ? -46.104 -42.321 67.079 1.00 44.12 386 ILE A O 1
ATOM 2969 N N . LYS A 1 387 ? -48.274 -41.814 66.821 1.00 40.50 387 LYS A N 1
ATOM 2970 C CA . LYS A 1 387 ? -48.736 -42.427 68.076 1.00 40.50 387 LYS A CA 1
ATOM 2971 C C . LYS A 1 387 ? -48.990 -43.917 67.838 1.00 40.50 387 LYS A C 1
ATOM 2973 O O . LYS A 1 387 ? -49.861 -44.260 67.045 1.00 40.50 387 LYS A O 1
ATOM 2978 N N . ILE A 1 388 ? -48.282 -44.785 68.558 1.00 42.53 388 ILE A N 1
ATOM 2979 C CA . ILE A 1 388 ? -48.535 -46.234 68.586 1.00 42.53 388 ILE A CA 1
ATOM 2980 C C . ILE A 1 388 ? -49.230 -46.580 69.917 1.00 42.53 388 ILE A C 1
ATOM 2982 O O . ILE A 1 388 ? -48.637 -46.334 70.970 1.00 42.53 388 ILE A O 1
ATOM 2986 N N . PRO A 1 389 ? -50.462 -47.129 69.921 1.00 36.56 389 PRO A N 1
ATOM 2987 C CA . PRO A 1 389 ? -51.077 -47.704 71.116 1.00 36.56 389 PRO A CA 1
ATOM 2988 C C . PRO A 1 389 ? -50.582 -49.137 71.374 1.00 36.56 389 PRO A C 1
ATOM 2990 O O . PRO A 1 389 ? -50.262 -49.878 70.449 1.00 36.56 389 PRO A O 1
ATOM 2993 N N . GLY A 1 390 ? -50.515 -49.484 72.660 1.00 33.94 390 GLY A N 1
ATOM 2994 C CA . GLY A 1 390 ? -49.768 -50.598 73.245 1.00 33.94 390 GLY A CA 1
ATOM 2995 C C . GLY A 1 390 ? -50.054 -52.023 72.763 1.00 33.94 390 GLY A C 1
ATOM 2996 O O . GLY A 1 390 ? -51.193 -52.408 72.529 1.00 33.94 390 GLY A O 1
ATOM 2997 N N . PHE A 1 391 ? -48.998 -52.839 72.810 1.00 35.31 391 PHE A N 1
ATOM 2998 C CA . PHE A 1 391 ? -49.044 -54.182 73.393 1.00 35.31 391 PHE A CA 1
ATOM 2999 C C . PHE A 1 391 ? -47.689 -54.496 74.053 1.00 35.31 391 PHE A C 1
ATOM 3001 O O . PHE A 1 391 ? -46.632 -54.217 73.491 1.00 35.31 391 PHE A O 1
ATOM 3008 N N . GLN A 1 392 ? -47.739 -54.987 75.292 1.00 40.53 392 GLN A N 1
ATOM 3009 C CA . GLN A 1 392 ? -46.594 -55.234 76.168 1.00 40.53 392 GLN A CA 1
ATOM 3010 C C . GLN A 1 392 ? -46.059 -56.680 76.071 1.00 40.53 392 GLN A C 1
ATOM 3012 O O . GLN A 1 392 ? -46.790 -57.601 75.722 1.00 40.53 392 GLN A O 1
ATOM 3017 N N . VAL A 1 393 ? -44.835 -56.829 76.604 1.00 33.25 393 VAL A N 1
ATOM 3018 C CA . VAL A 1 393 ? -44.205 -58.007 77.243 1.00 33.25 393 VAL A CA 1
ATOM 3019 C C . VAL A 1 393 ? -43.485 -59.002 76.321 1.00 33.25 393 VAL A C 1
ATOM 3021 O O . VAL A 1 393 ? -44.108 -59.886 75.752 1.00 33.25 393 VAL A O 1
ATOM 3024 N N . PHE A 1 394 ? -42.144 -58.953 76.295 1.00 29.50 394 PHE A N 1
ATOM 3025 C CA . PHE A 1 394 ? -41.302 -59.965 76.961 1.00 29.50 394 PHE A CA 1
ATOM 3026 C C . PHE A 1 394 ? -39.799 -59.622 76.894 1.00 29.50 394 PHE A C 1
ATOM 3028 O O . PHE A 1 394 ? -39.288 -59.175 75.875 1.00 29.50 394 PHE A O 1
ATOM 3035 N N . TYR A 1 395 ? -39.120 -59.907 78.006 1.00 33.16 395 TYR A N 1
ATOM 3036 C CA . TYR A 1 395 ? -37.671 -59.923 78.244 1.00 33.16 395 TYR A CA 1
ATOM 3037 C C . TYR A 1 395 ? -36.925 -58.598 78.452 1.00 33.16 395 TYR A C 1
ATOM 3039 O O . TYR A 1 395 ? -36.279 -58.019 77.585 1.00 33.16 395 TYR A O 1
ATOM 3047 N N . ALA A 1 396 ? -36.933 -58.225 79.731 1.00 30.25 396 ALA A N 1
ATOM 3048 C CA . ALA A 1 396 ? -35.805 -57.631 80.420 1.00 30.25 396 ALA A CA 1
ATOM 3049 C C . ALA A 1 396 ? -34.585 -58.585 80.464 1.00 30.25 396 ALA A C 1
ATOM 3051 O O . ALA A 1 396 ? -34.739 -59.800 80.352 1.00 30.25 396 ALA A O 1
ATOM 3052 N N . PHE A 1 397 ? -33.420 -57.996 80.766 1.00 28.36 397 PHE A N 1
ATOM 3053 C CA . PHE A 1 397 ? -32.162 -58.627 81.201 1.00 28.36 397 PHE A CA 1
ATOM 3054 C C . PHE A 1 397 ? -31.354 -59.400 80.142 1.00 28.36 397 PHE A C 1
ATOM 3056 O O . PHE A 1 397 ? -31.554 -60.594 79.968 1.00 28.36 397 PHE A O 1
ATOM 3063 N N . LEU A 1 398 ? -30.321 -58.767 79.560 1.00 30.28 398 LEU A N 1
ATOM 3064 C CA . LEU A 1 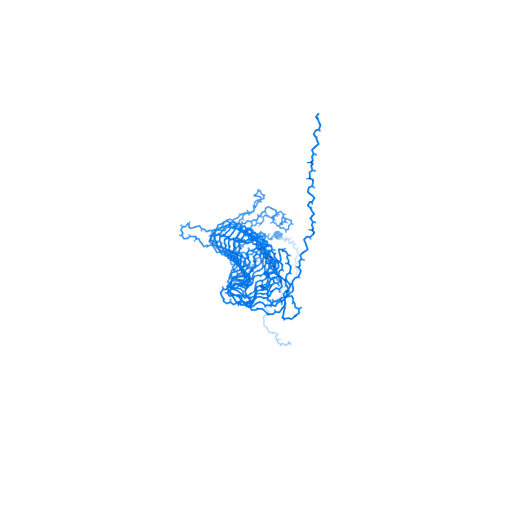398 ? -28.930 -58.980 80.004 1.00 30.28 398 LEU A CA 1
ATOM 3065 C C . LEU A 1 398 ? -27.931 -58.028 79.304 1.00 30.28 398 LEU A C 1
ATOM 3067 O O . LEU A 1 398 ? -27.891 -57.932 78.085 1.00 30.28 398 LEU A O 1
ATOM 3071 N N . ALA A 1 399 ? -27.076 -57.419 80.129 1.00 31.77 399 ALA A N 1
ATOM 3072 C CA . ALA A 1 399 ? -25.691 -57.023 79.855 1.00 31.77 399 ALA A CA 1
ATOM 3073 C C . ALA A 1 399 ? -25.390 -55.891 78.851 1.00 31.77 399 ALA A C 1
ATOM 3075 O O . ALA A 1 399 ? -24.966 -56.081 77.715 1.00 31.77 399 ALA A O 1
ATOM 3076 N N . VAL A 1 400 ? -25.399 -54.685 79.418 1.00 37.03 400 VAL A N 1
ATOM 3077 C CA . VAL A 1 400 ? -24.277 -53.739 79.326 1.00 37.03 400 VAL A CA 1
ATOM 3078 C C . VAL A 1 400 ? -22.926 -54.463 79.516 1.00 37.03 400 VAL A C 1
ATOM 3080 O O . VAL A 1 400 ? -22.803 -55.353 80.356 1.00 37.03 400 VAL A O 1
ATOM 3083 N N . THR A 1 401 ? -21.910 -54.002 78.777 1.00 30.25 401 THR A N 1
ATOM 3084 C CA . THR A 1 401 ? -20.457 -54.250 78.925 1.00 30.25 401 THR A CA 1
ATOM 3085 C C . THR A 1 401 ? -19.901 -55.648 78.621 1.00 30.25 401 THR A C 1
ATOM 3087 O O . THR A 1 401 ? -19.816 -56.508 79.488 1.00 30.25 401 THR A O 1
ATOM 3090 N N . MET A 1 402 ? -19.289 -55.785 77.440 1.00 32.50 402 MET A N 1
ATOM 3091 C CA . MET A 1 402 ? -17.952 -56.379 77.342 1.00 32.50 402 MET A CA 1
ATOM 3092 C C . MET A 1 402 ? -17.090 -55.514 76.422 1.00 32.50 402 MET A C 1
ATOM 3094 O O . MET A 1 402 ? -17.093 -55.634 75.199 1.00 32.50 402 MET A O 1
ATOM 3098 N N . ALA A 1 403 ? -16.386 -54.580 77.054 1.00 40.16 403 ALA A N 1
ATOM 3099 C CA . ALA A 1 403 ? -15.171 -54.022 76.506 1.00 40.16 403 ALA A CA 1
ATOM 3100 C C . ALA A 1 403 ? -14.054 -55.073 76.633 1.00 40.16 403 ALA A C 1
ATOM 3102 O O . ALA A 1 403 ? -14.024 -55.828 77.601 1.00 40.16 403 ALA A O 1
ATOM 3103 N N . PHE A 1 404 ? -13.114 -55.018 75.691 1.00 35.81 404 PHE A N 1
ATOM 3104 C CA . PHE A 1 404 ? -11.795 -55.656 75.706 1.00 35.81 404 PHE A CA 1
ATOM 3105 C C . PHE A 1 404 ? -11.691 -57.181 75.482 1.00 35.81 404 PHE A C 1
ATOM 3107 O O . PHE A 1 404 ? -12.126 -58.000 76.279 1.00 35.81 404 PHE A O 1
ATOM 3114 N N . LEU A 1 405 ? -10.898 -57.495 74.443 1.00 33.91 405 LEU A N 1
ATOM 3115 C CA . LEU A 1 405 ? -10.011 -58.661 74.289 1.00 33.91 405 LEU A CA 1
ATOM 3116 C C . LEU A 1 405 ? -10.608 -59.999 73.834 1.00 33.91 405 LEU A C 1
ATOM 3118 O O . LEU A 1 405 ? -10.723 -60.905 74.643 1.00 33.91 405 LEU A O 1
ATOM 3122 N N . ILE A 1 406 ? -10.738 -60.186 72.512 1.00 43.94 406 ILE A N 1
ATOM 3123 C CA . ILE A 1 406 ? -10.235 -61.382 71.791 1.00 43.94 406 ILE A CA 1
ATOM 3124 C C . ILE A 1 406 ? -9.720 -60.896 70.416 1.00 43.94 406 ILE A C 1
ATOM 3126 O O . ILE A 1 406 ? -10.491 -60.557 69.531 1.00 43.94 406 ILE A O 1
ATOM 3130 N N . LEU A 1 407 ? -8.430 -60.553 70.321 1.00 40.28 407 LEU A N 1
ATOM 3131 C CA . LEU A 1 407 ? -7.381 -61.364 69.674 1.00 40.28 407 LEU A CA 1
ATOM 3132 C C . LEU A 1 407 ? -7.441 -61.403 68.133 1.00 40.28 407 LEU A C 1
ATOM 3134 O O . LEU A 1 407 ? -8.078 -62.250 67.523 1.00 40.28 407 LEU A O 1
ATOM 3138 N N . LYS A 1 408 ? -6.622 -60.541 67.518 1.00 44.75 408 LYS A N 1
ATOM 3139 C CA . LYS A 1 408 ? -5.402 -60.948 66.794 1.00 44.7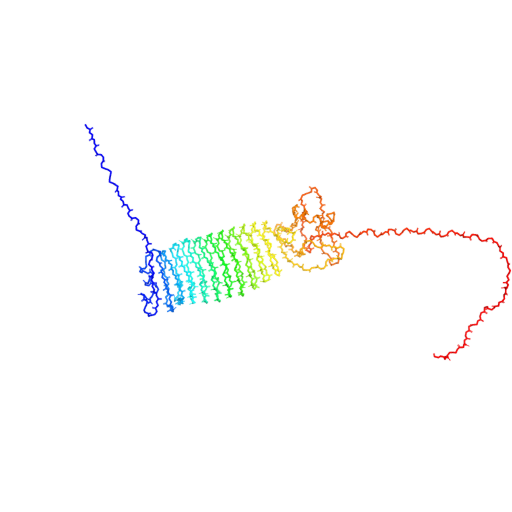5 408 LYS A CA 1
ATOM 3140 C C . LYS A 1 408 ? -5.432 -62.397 66.260 1.00 44.75 408 LYS A C 1
ATOM 3142 O O . LYS A 1 408 ? -4.983 -63.299 66.961 1.00 44.75 408 LYS A O 1
ATOM 3147 N N . ARG A 1 409 ? -5.895 -62.587 65.018 1.00 44.53 409 ARG A N 1
ATOM 3148 C CA . ARG A 1 409 ? -5.395 -63.539 63.993 1.00 44.53 409 ARG A CA 1
ATOM 3149 C C . ARG A 1 409 ? -6.428 -63.690 62.867 1.00 44.53 409 ARG A C 1
ATOM 3151 O O . ARG A 1 409 ? -7.344 -64.497 62.982 1.00 44.53 409 ARG A O 1
ATOM 3158 N N . ARG A 1 410 ? -6.210 -62.992 61.757 1.00 41.78 410 ARG A N 1
ATOM 3159 C CA . ARG A 1 410 ? -5.897 -63.591 60.451 1.00 41.78 410 ARG A CA 1
ATOM 3160 C C . ARG A 1 410 ? -5.427 -62.509 59.499 1.00 41.78 410 ARG A C 1
ATOM 3162 O O . ARG A 1 410 ? -6.049 -61.429 59.519 1.00 41.78 410 ARG A O 1
#

Mean predicted aligned error: 10.43 Å

Foldseek 3Di:
DDDDDDDDDDDDPPDPPDAEEFEEDDPDGPYPAQQVVLVPGDAAHEYEYDEEEADAHEHEHAYEYEYQYEYEYDDAGENYEAEEEQHEHENYEYEEHAEPYEYELYENYEYYLYEYYHYLEDYEYYNYEQYEAYNYEYEAHEAEPEEYANYEHYEYEAYEHAHHQEDYEYHCYEHYEHEQYEYYNYQEYYEAAVYEQYEHAHYEAEHAAEDYEYANYENYEAEHYEYEYQEDYEEEQYEHYEHEHYHYDHWDYADQYAHYWYYFQQKIKGFHAKTKDFDDDDAPPQKDFRTTKIFMDWDADPPPRGTKMKIKGALVSCVVCVVPADLQFWAKWFDDPHDTHGQWGDDPVPRMTMDMDNDTGIITTIGGHPDPPPPPPPDDPDDDDDDDDDDDDDDDDDDDDDDDDDDDDD

Sequence (410 aa):
MRAFLFSLIVLVLLLPVTHAEVTVCEKRCDFSSIQDAIDFANEGDTIVAEGFFFENLNITKHIILTGNATLYPSGSKAGISISADNVEVNGMSIKGGITGIEVVNSEGVKIENCNFNRNFYGVLLLGSSKCTIKGNNFENINESAIKLEGSDSNTISSNHIDGSKVAVHLFQSSENNLTDSSFVNVEAGVYLEGSLDNSITGNEISAIDTAIFMCHSGGNKVSENSADGDVFVHLLFSSKNTIEQNEAEGIYANFNSYKNDFTIKNLKLTGEEFQFSLTESILPEEFIPLSNVINVTVIPDLITETGYVELNIGKEEIDKLSNEINISTLAFYRLNKSDMERVSDYYNASSMLRFTSNKSGMYVLAVEKVYPKKPTTLSTPAPFPIKIPGFQVFYAFLAVTMAFLILKRR

Nearest PDB structures (foldseek):
  6kfn-assembly1_A  TM=3.999E-01  e=3.320E-05  Paenibacillus sp. FPU-7
  7znq-assembly1_D  TM=6.661E-01  e=1.273E-02  Stutzerimonas stutzeri ATCC 14405 = CCUG 16156
  6kve-assembly1_A  TM=5.764E-01  e=1.154E-02  Evansstolkia leycettana
  4mxn-assembly3_C  TM=3.309E-01  e=3.912E-03  Parabacteroides merdae ATCC 43184
  5jmc-assembly4_H  TM=3.448E-01  e=1.173E+00  Rattus norvegicus

Solvent-accessible surface area (backbone atoms only — not comparable to full-atom values): 20586 Å² total; per-residue (Å²): 141,83,87,82,82,85,79,84,81,81,82,81,80,80,71,82,84,76,63,51,81,44,41,24,24,94,71,94,41,83,25,79,42,66,57,60,46,57,72,68,50,56,78,60,15,34,37,41,30,43,51,81,43,84,45,62,37,78,40,74,54,29,29,36,41,33,46,63,24,37,35,36,22,59,77,86,41,33,28,33,35,34,55,26,44,55,24,34,41,32,37,39,30,30,43,31,29,42,25,23,35,33,37,40,66,26,40,45,32,33,43,30,48,27,39,31,34,52,11,37,24,28,36,39,34,35,53,22,29,51,28,36,43,32,48,27,40,35,35,50,18,69,34,30,34,33,34,30,36,53,22,33,47,29,39,38,33,46,29,40,37,42,32,20,45,26,42,36,33,28,37,48,22,29,49,29,39,41,32,55,26,40,37,35,68,15,42,23,29,37,40,33,35,55,19,34,48,27,38,42,32,46,28,40,27,37,10,68,41,33,23,30,38,32,33,55,18,30,51,29,36,40,32,50,28,39,37,43,29,53,26,34,32,39,34,38,64,20,32,50,29,41,41,34,64,59,49,67,41,55,34,45,35,42,36,53,32,48,60,37,42,36,40,49,61,78,38,36,39,35,44,30,19,37,32,33,25,76,47,92,75,88,71,57,89,56,50,46,76,65,30,66,35,36,43,36,43,49,51,51,40,95,84,79,64,51,30,31,41,34,45,35,38,53,42,71,62,49,61,66,46,48,84,78,50,59,58,90,47,32,27,42,29,35,60,54,100,86,47,76,44,79,74,39,78,53,50,93,88,62,58,44,40,68,43,76,45,66,69,58,47,36,38,32,39,32,28,52,62,81,68,76,77,74,76,80,75,74,78,74,78,81,81,76,86,81,85,80,84,89,84,85,89,86,82,81,88,84,78,85,84,86,78,85,86,86,73,96,84,132

Radius of gyration: 37.02 Å; Cα contacts (8 Å, |Δi|>4): 1156; chains: 1; bounding box: 77×96×144 Å

Secondary structure (DSSP, 8-state):
------------------PPEEEESSSSSSBS-HHHH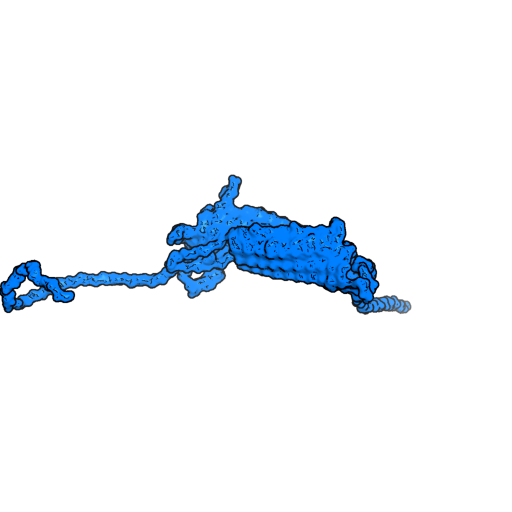HHHPPTT-EEEEEEEE---EEE-S--EEEEEEEE---TTS-SEEE-STT-EEES-EEESSSEEEEEES-BS-EEES-EEES-SEEEEEES-BS-EEES-EEES-SSEEEEEES--S-EEES-EEEEEEEEEEEES--S-EEES-EEEEEEEEEEEES-BS-EEES-EEEEEEEEEEEES-BS-EEES-EEESSEEEEEES-BS-EEES-EE-SEEEEEE-BS-EEEETTEEEEEESEEEEEE-----TTEEE-S-EEEEEE---TTT---EEEEEE-HHHHHHHTTTS-GGG-EEEEEETTEEEE-----GGGSSEEEEE---EEEEEEEE-----------PPPPPP--------------S---S------